Protein AF-A0AAW2SW10-F1 (afdb_monomer_lite)

Structure (mmCIF, N/CA/C/O backbone):
data_AF-A0AAW2SW10-F1
#
_entry.id   AF-A0AAW2SW10-F1
#
loop_
_atom_site.group_PDB
_atom_site.id
_atom_site.type_symbol
_atom_site.label_atom_id
_atom_site.label_alt_id
_atom_site.label_comp_id
_atom_site.label_asym_id
_atom_site.label_entity_id
_atom_site.label_seq_id
_atom_site.pdbx_PDB_ins_code
_atom_site.Cartn_x
_atom_site.Cartn_y
_atom_site.Cartn_z
_atom_site.occupancy
_atom_site.B_iso_or_equiv
_atom_site.auth_seq_id
_atom_site.auth_comp_id
_atom_site.auth_asym_id
_atom_site.auth_atom_id
_atom_site.pdbx_PDB_model_num
ATOM 1 N N . MET A 1 1 ? 25.173 30.435 -24.629 1.00 34.25 1 MET A N 1
ATOM 2 C CA . MET A 1 1 ? 25.586 29.513 -23.553 1.00 34.25 1 MET A CA 1
ATOM 3 C C . MET A 1 1 ? 24.344 28.748 -23.146 1.00 34.25 1 MET A C 1
ATOM 5 O O . MET A 1 1 ? 23.432 29.371 -22.622 1.00 34.25 1 MET A O 1
ATOM 9 N N . VAL A 1 2 ? 24.248 27.462 -23.485 1.00 34.62 2 VAL A N 1
ATOM 10 C CA . VAL A 1 2 ? 23.194 26.602 -22.926 1.00 34.62 2 VAL A CA 1
ATOM 11 C C . VAL A 1 2 ? 23.680 26.212 -21.538 1.00 34.62 2 VAL A C 1
ATOM 13 O O . VAL A 1 2 ? 24.790 25.696 -21.425 1.00 34.62 2 VAL A O 1
ATOM 16 N N . ASN A 1 3 ? 22.905 26.516 -20.498 1.00 39.56 3 ASN A N 1
ATOM 17 C CA . ASN A 1 3 ? 23.247 26.105 -19.142 1.00 39.56 3 ASN A CA 1
ATOM 18 C C . ASN A 1 3 ? 22.987 24.595 -19.057 1.00 39.56 3 ASN A C 1
ATOM 20 O O . ASN A 1 3 ? 21.841 24.170 -18.937 1.00 39.56 3 ASN A O 1
ATOM 24 N N . SER A 1 4 ? 24.031 23.786 -19.241 1.00 46.44 4 SER A N 1
ATOM 25 C CA . SER A 1 4 ? 23.933 22.325 -19.227 1.00 46.44 4 SER A CA 1
ATOM 26 C C . SER A 1 4 ? 23.882 21.819 -17.787 1.00 46.44 4 SER A C 1
ATOM 28 O O . SER A 1 4 ? 24.855 21.254 -17.285 1.00 46.44 4 SER A O 1
ATOM 30 N N . GLU A 1 5 ? 22.765 22.070 -17.108 1.00 70.44 5 GLU A N 1
ATOM 31 C CA . GLU A 1 5 ? 22.445 21.365 -15.867 1.00 70.44 5 GLU A CA 1
ATOM 32 C C . GLU A 1 5 ? 22.340 19.861 -16.164 1.00 70.44 5 GLU A C 1
ATOM 34 O O . GLU A 1 5 ? 21.827 19.464 -17.214 1.00 70.44 5 GLU A O 1
ATOM 39 N N . GLU A 1 6 ? 22.864 19.015 -15.271 1.00 83.50 6 GLU A N 1
ATOM 40 C CA . GLU A 1 6 ? 22.709 17.565 -15.426 1.00 83.50 6 GLU A CA 1
ATOM 41 C C . GLU A 1 6 ? 21.216 17.183 -15.399 1.00 83.50 6 GLU A C 1
ATOM 43 O O . GLU A 1 6 ? 20.455 17.752 -14.610 1.00 83.50 6 GLU A O 1
ATOM 48 N N . PRO A 1 7 ? 20.783 16.195 -16.207 1.00 90.56 7 PRO A N 1
ATOM 49 C CA . PRO A 1 7 ? 19.397 15.741 -16.203 1.00 90.56 7 PRO A CA 1
ATOM 50 C C . PRO A 1 7 ? 18.986 15.256 -14.809 1.00 90.56 7 PRO A C 1
ATOM 52 O O . PRO A 1 7 ? 19.687 14.455 -14.179 1.00 90.56 7 PRO A O 1
ATOM 55 N N . LYS A 1 8 ? 17.822 15.709 -14.329 1.00 92.62 8 LYS A N 1
ATOM 56 C CA . LYS A 1 8 ? 17.322 15.345 -12.996 1.00 92.62 8 LYS A CA 1
ATOM 57 C C . LYS A 1 8 ? 17.026 13.844 -12.948 1.00 92.62 8 LYS A C 1
ATOM 59 O O . LYS A 1 8 ? 16.228 13.334 -13.737 1.00 92.62 8 LYS A O 1
ATOM 64 N N . ARG A 1 9 ? 17.676 13.136 -12.021 1.00 96.06 9 ARG A N 1
ATOM 65 C CA . ARG A 1 9 ? 17.562 11.678 -11.857 1.00 96.06 9 ARG A CA 1
ATOM 66 C C . ARG A 1 9 ? 16.300 11.352 -11.062 1.00 96.06 9 ARG A C 1
ATOM 68 O O . ARG A 1 9 ? 16.115 11.905 -9.981 1.00 96.06 9 ARG A O 1
ATOM 75 N N . ARG A 1 10 ? 15.432 10.489 -11.595 1.00 97.81 10 ARG A N 1
ATOM 76 C CA . ARG A 1 10 ? 14.099 10.214 -11.029 1.00 97.81 10 ARG A CA 1
ATOM 77 C C . ARG A 1 10 ? 13.753 8.729 -11.058 1.00 97.81 10 ARG A C 1
ATOM 79 O O . ARG A 1 10 ? 14.029 8.053 -12.044 1.00 97.81 10 ARG A O 1
ATOM 86 N N . VAL A 1 11 ? 13.126 8.227 -9.998 1.00 98.62 11 VAL A N 1
ATOM 87 C CA . VAL A 1 11 ? 12.766 6.809 -9.844 1.00 98.62 11 VAL A CA 1
ATOM 88 C C . VAL A 1 11 ? 11.261 6.622 -9.978 1.00 98.62 11 VAL A C 1
ATOM 90 O O . VAL A 1 11 ? 10.493 7.194 -9.206 1.00 98.62 11 VAL A O 1
ATOM 93 N N . ALA A 1 12 ? 10.852 5.762 -10.905 1.00 98.81 12 ALA A N 1
ATOM 94 C CA . ALA A 1 12 ? 9.537 5.142 -10.913 1.00 98.81 12 ALA A CA 1
ATOM 95 C C . ALA A 1 12 ? 9.645 3.783 -10.208 1.00 98.81 12 ALA A C 1
ATOM 97 O O . ALA A 1 12 ? 10.237 2.842 -10.734 1.00 98.81 12 ALA A O 1
ATOM 98 N N . PHE A 1 13 ? 9.120 3.708 -8.989 1.00 98.81 13 PHE A N 1
ATOM 99 C CA . PHE A 1 13 ? 9.130 2.512 -8.157 1.00 98.81 13 PHE A CA 1
ATOM 100 C C . PHE A 1 13 ? 7.755 1.851 -8.218 1.00 98.81 13 PHE A C 1
ATOM 102 O O . PHE A 1 13 ? 6.774 2.433 -7.759 1.00 98.81 13 PHE A O 1
ATOM 109 N N . VAL A 1 14 ? 7.666 0.657 -8.795 1.00 98.81 14 VAL A N 1
ATOM 110 C CA . VAL A 1 14 ? 6.411 -0.085 -8.938 1.00 98.81 14 VAL A CA 1
ATOM 111 C C . VAL A 1 14 ? 6.410 -1.250 -7.963 1.00 98.81 14 VAL A C 1
ATOM 113 O O . VAL A 1 14 ? 7.228 -2.160 -8.074 1.00 98.81 14 VAL A O 1
ATOM 116 N N . LEU A 1 15 ? 5.475 -1.214 -7.014 1.00 98.62 15 LEU A N 1
ATOM 117 C CA . LEU A 1 15 ? 5.286 -2.280 -6.046 1.00 98.62 15 LEU A CA 1
ATOM 118 C C . LEU A 1 15 ? 4.031 -3.087 -6.361 1.00 98.62 15 LEU A C 1
ATOM 120 O O . LEU A 1 15 ? 2.913 -2.559 -6.349 1.00 98.62 15 LEU A O 1
ATOM 124 N N . VAL A 1 16 ? 4.233 -4.375 -6.606 1.00 98.62 16 VAL A N 1
ATOM 125 C CA . VAL A 1 16 ? 3.172 -5.361 -6.793 1.00 98.62 16 VAL A CA 1
ATOM 126 C C . VAL A 1 16 ? 2.941 -6.067 -5.458 1.00 98.62 16 VAL A C 1
ATOM 128 O O . VAL A 1 16 ? 3.784 -6.835 -5.008 1.00 98.62 16 VAL A O 1
ATOM 131 N N . ASP A 1 17 ? 1.824 -5.767 -4.799 1.00 98.25 17 ASP A N 1
ATOM 132 C CA . ASP A 1 17 ? 1.496 -6.344 -3.488 1.00 98.25 17 ASP A CA 1
ATOM 133 C C . ASP A 1 17 ? 1.350 -7.868 -3.628 1.00 98.25 17 ASP A C 1
ATOM 135 O O . ASP A 1 17 ? 0.736 -8.334 -4.597 1.00 98.25 17 ASP A O 1
ATOM 139 N N . GLY A 1 18 ? 1.937 -8.640 -2.709 1.00 97.69 18 GLY A N 1
ATOM 140 C CA . GLY A 1 18 ? 1.883 -10.110 -2.734 1.00 97.69 18 GLY A CA 1
ATOM 141 C C . GLY A 1 18 ? 2.497 -10.767 -3.985 1.00 97.69 18 GLY A C 1
ATOM 142 O O . GLY A 1 18 ? 2.068 -11.859 -4.371 1.00 97.69 18 GLY A O 1
ATOM 143 N N . LEU A 1 19 ? 3.460 -10.105 -4.650 1.00 98.31 19 LEU A N 1
ATOM 144 C CA . LEU A 1 19 ? 4.080 -10.542 -5.915 1.00 98.31 19 LEU A CA 1
ATOM 145 C C . LEU A 1 19 ? 4.558 -11.997 -5.886 1.00 98.31 19 LEU A C 1
ATOM 147 O O . LEU A 1 19 ? 4.281 -12.742 -6.826 1.00 98.31 19 LEU A O 1
ATOM 151 N N . GLY A 1 20 ? 5.283 -12.379 -4.832 1.00 97.31 20 GLY A N 1
ATOM 152 C CA . GLY A 1 20 ? 5.896 -13.700 -4.734 1.00 97.31 20 GLY A CA 1
ATOM 153 C C . GLY A 1 20 ? 4.874 -14.825 -4.557 1.00 97.31 20 GLY A C 1
ATOM 154 O O . GLY A 1 20 ? 3.791 -14.643 -3.984 1.00 97.31 20 GLY A O 1
ATOM 155 N N . ASP A 1 21 ? 5.220 -16.001 -5.073 1.00 97.94 21 ASP A N 1
ATOM 156 C CA . ASP A 1 21 ? 4.427 -17.224 -4.975 1.00 97.94 21 ASP A CA 1
ATOM 157 C C . ASP A 1 21 ? 5.332 -18.468 -4.900 1.00 97.94 21 ASP A C 1
ATOM 159 O O . ASP A 1 21 ? 6.559 -18.370 -4.861 1.00 97.94 21 ASP A O 1
ATOM 163 N N . VAL A 1 22 ? 4.723 -19.655 -4.906 1.00 96.44 22 VAL A N 1
ATOM 164 C CA . VAL A 1 22 ? 5.423 -20.946 -4.938 1.00 96.44 22 VAL A CA 1
ATOM 165 C C . VAL A 1 22 ? 5.182 -21.695 -6.249 1.00 96.44 22 VAL A C 1
ATOM 167 O O . VAL A 1 22 ? 4.300 -21.364 -7.041 1.00 96.44 22 VAL A O 1
ATOM 170 N N . SER A 1 23 ? 5.992 -22.722 -6.506 1.00 95.12 23 SER A N 1
ATOM 171 C CA . SER A 1 23 ? 5.864 -23.593 -7.677 1.00 95.12 23 SER A CA 1
ATOM 172 C C . SER A 1 23 ? 4.571 -24.410 -7.635 1.00 95.12 23 SER A C 1
ATOM 174 O O . SER A 1 23 ? 4.460 -25.362 -6.866 1.00 95.12 23 SER A O 1
ATOM 176 N N . LEU A 1 24 ? 3.614 -24.107 -8.514 1.00 92.50 24 LEU A N 1
ATOM 177 C CA . LEU A 1 24 ? 2.311 -24.770 -8.525 1.00 92.50 24 LEU A CA 1
ATOM 178 C C . LEU A 1 24 ? 2.319 -25.991 -9.465 1.00 92.50 24 LEU A C 1
ATOM 180 O O . LEU A 1 24 ? 2.619 -25.838 -10.654 1.00 92.50 24 LEU A O 1
ATOM 184 N N . PRO A 1 25 ? 1.905 -27.197 -9.020 1.00 90.12 25 PRO A N 1
ATOM 185 C CA . PRO A 1 25 ? 1.841 -28.379 -9.889 1.00 90.12 25 PRO A CA 1
ATOM 186 C C . PRO A 1 25 ? 0.972 -28.169 -11.141 1.00 90.12 25 PRO A C 1
ATOM 188 O O . PRO A 1 25 ? 1.348 -28.588 -12.232 1.00 90.12 25 PRO A O 1
ATOM 191 N N . ARG A 1 26 ? -0.142 -27.431 -11.002 1.00 84.19 26 ARG A N 1
ATOM 192 C CA . ARG A 1 26 ? -1.066 -27.056 -12.095 1.00 84.19 26 ARG A CA 1
ATOM 193 C C . ARG A 1 26 ? -0.452 -26.150 -13.175 1.00 84.19 26 ARG A C 1
ATOM 195 O O . ARG A 1 26 ? -1.047 -25.985 -14.228 1.00 84.19 26 ARG A O 1
ATOM 202 N N . PHE A 1 27 ? 0.716 -25.563 -12.912 1.00 88.25 27 PHE A N 1
ATOM 203 C CA . PHE A 1 27 ? 1.493 -24.746 -13.849 1.00 88.25 27 PHE A CA 1
ATOM 204 C C . PHE A 1 27 ? 2.798 -25.447 -14.272 1.00 88.25 27 PHE A C 1
ATOM 206 O O . PHE A 1 27 ? 3.753 -24.799 -14.696 1.00 88.25 27 PHE A O 1
ATOM 213 N N . GLY A 1 28 ? 2.880 -26.776 -14.124 1.00 90.38 28 GLY A N 1
ATOM 214 C CA . GLY A 1 28 ? 4.100 -27.531 -14.420 1.00 90.38 28 GLY A CA 1
ATOM 215 C C . GLY A 1 28 ? 5.246 -27.200 -13.459 1.00 90.38 28 GLY A C 1
ATOM 216 O O . GLY A 1 28 ? 6.393 -27.111 -13.886 1.00 90.38 28 GLY A O 1
ATOM 217 N N . TYR A 1 29 ? 4.926 -26.989 -12.176 1.00 93.44 29 TYR A N 1
ATOM 218 C CA . TYR A 1 29 ? 5.850 -26.561 -11.113 1.00 93.44 29 TYR A CA 1
ATOM 219 C C . TYR A 1 29 ? 6.466 -25.164 -11.316 1.00 93.44 29 TYR A C 1
ATOM 221 O O . TYR A 1 29 ? 7.550 -24.868 -10.812 1.00 93.44 29 TYR A O 1
ATOM 229 N N . LYS A 1 30 ? 5.740 -24.278 -12.003 1.00 95.38 30 LYS A N 1
ATOM 230 C CA . LYS A 1 30 ? 6.068 -22.854 -12.143 1.00 95.38 30 LYS A CA 1
ATOM 231 C C . LYS A 1 30 ? 5.232 -21.981 -11.206 1.00 95.38 30 LYS A C 1
ATOM 233 O O . LYS A 1 30 ? 4.132 -22.371 -10.808 1.00 95.38 30 LYS A O 1
ATOM 238 N N . THR A 1 31 ? 5.738 -20.799 -10.872 1.00 97.06 31 THR A N 1
ATOM 239 C CA . THR A 1 31 ? 4.970 -19.748 -10.176 1.00 97.06 31 THR A CA 1
ATOM 240 C C . THR A 1 31 ? 4.000 -19.045 -11.147 1.00 97.06 31 THR A C 1
ATOM 242 O O . THR A 1 31 ? 4.176 -19.143 -12.368 1.00 97.06 31 THR A O 1
ATOM 245 N N . PRO A 1 32 ? 2.980 -18.301 -10.669 1.00 96.06 32 PRO A N 1
ATOM 246 C CA . PRO A 1 32 ? 2.132 -17.459 -11.518 1.00 96.06 32 PRO A CA 1
ATOM 247 C C . PRO A 1 32 ? 2.924 -16.425 -12.332 1.00 96.06 32 PRO A C 1
ATOM 249 O O . PRO A 1 32 ? 2.566 -16.152 -13.475 1.00 96.06 32 PRO A O 1
ATOM 252 N N . LEU A 1 33 ? 4.023 -15.895 -11.780 1.00 97.38 33 LEU A N 1
ATOM 253 C CA . LEU A 1 33 ? 4.912 -14.951 -12.463 1.00 97.38 33 LEU A CA 1
ATOM 254 C C . LEU A 1 33 ? 5.716 -15.624 -13.590 1.00 97.38 33 LEU A C 1
ATOM 256 O O . LEU A 1 33 ? 5.861 -15.056 -14.668 1.00 97.38 33 LEU A O 1
ATOM 260 N N . GLN A 1 34 ? 6.149 -16.873 -13.395 1.00 96.31 34 GLN A N 1
ATOM 261 C CA . GLN A 1 34 ? 6.832 -17.668 -14.424 1.00 96.31 34 GLN A CA 1
ATOM 262 C C . GLN A 1 34 ? 5.939 -18.114 -15.597 1.00 96.31 34 GLN A C 1
ATOM 264 O O . GLN A 1 34 ? 6.471 -18.478 -16.648 1.00 96.31 34 GLN A O 1
ATOM 269 N N . VAL A 1 35 ? 4.608 -18.148 -15.439 1.00 94.94 35 VAL A N 1
ATOM 270 C CA . VAL A 1 35 ? 3.675 -18.478 -16.542 1.00 94.94 35 VAL A CA 1
ATOM 271 C C . VAL A 1 35 ? 3.034 -17.257 -17.198 1.00 94.94 35 VAL A C 1
ATOM 273 O O . VAL A 1 35 ? 2.625 -17.342 -18.358 1.00 94.94 35 VAL A O 1
ATOM 276 N N . ALA A 1 36 ? 2.954 -16.125 -16.497 1.00 94.38 36 ALA A N 1
ATOM 277 C CA . ALA A 1 36 ? 2.444 -14.878 -17.053 1.00 94.38 36 ALA A CA 1
ATOM 278 C C . ALA A 1 36 ? 3.293 -14.418 -18.255 1.00 94.38 36 ALA A C 1
ATOM 280 O O . ALA A 1 36 ? 4.523 -14.525 -18.254 1.00 94.38 36 ALA A O 1
ATOM 281 N N . ASN A 1 37 ? 2.650 -13.893 -19.300 1.00 93.38 37 ASN A N 1
ATOM 282 C CA . ASN A 1 37 ? 3.368 -13.249 -20.399 1.00 93.38 37 ASN A CA 1
ATOM 283 C C . ASN A 1 37 ? 3.772 -11.819 -19.999 1.00 93.38 37 ASN A C 1
ATOM 285 O O . ASN A 1 37 ? 2.933 -10.920 -20.028 1.00 93.38 37 ASN A O 1
ATOM 289 N N . VAL A 1 38 ? 5.035 -11.624 -19.604 1.00 96.94 38 VAL A N 1
ATOM 290 C CA . VAL A 1 38 ? 5.520 -10.377 -18.982 1.00 96.94 38 VAL A CA 1
ATOM 291 C C . VAL A 1 38 ? 6.752 -9.763 -19.686 1.00 96.94 38 VAL A C 1
ATOM 293 O O . VAL A 1 38 ? 7.797 -9.564 -19.064 1.00 96.94 38 VAL A O 1
ATOM 296 N N . PRO A 1 39 ? 6.668 -9.453 -20.997 1.00 96.50 39 PRO A N 1
ATOM 297 C CA . PRO A 1 39 ? 7.812 -8.987 -21.783 1.00 96.50 39 PRO A CA 1
ATOM 298 C C . PRO A 1 39 ? 8.402 -7.641 -21.328 1.00 96.50 39 PRO A C 1
ATOM 300 O O . PRO A 1 39 ? 9.590 -7.411 -21.541 1.00 96.50 39 PRO A O 1
ATOM 303 N N . ASN A 1 40 ? 7.626 -6.744 -20.708 1.00 98.19 40 ASN A N 1
ATOM 304 C CA . ASN A 1 40 ? 8.155 -5.479 -20.192 1.00 98.19 40 ASN A CA 1
ATOM 305 C C . ASN A 1 40 ? 8.913 -5.679 -18.868 1.00 98.19 40 ASN A C 1
ATOM 307 O O . ASN A 1 40 ? 9.948 -5.050 -18.663 1.00 98.19 40 ASN A O 1
ATOM 311 N N . LEU A 1 41 ? 8.441 -6.560 -17.982 1.00 98.44 41 LEU A N 1
ATOM 312 C CA . LEU A 1 41 ? 9.155 -6.939 -16.759 1.00 98.44 41 LEU A CA 1
ATOM 313 C C . LEU A 1 41 ? 10.435 -7.719 -17.088 1.00 98.44 41 LEU A C 1
ATOM 315 O O . LEU A 1 41 ? 11.496 -7.385 -16.560 1.00 98.44 41 LEU A O 1
ATOM 319 N N . ASP A 1 42 ? 10.360 -8.675 -18.019 1.00 98.25 42 ASP A N 1
ATOM 320 C CA . ASP A 1 42 ? 11.527 -9.388 -18.551 1.00 98.25 42 ASP A CA 1
ATOM 321 C C . ASP A 1 42 ? 12.539 -8.391 -19.164 1.00 98.25 42 ASP A C 1
ATOM 323 O O . ASP A 1 42 ? 13.729 -8.459 -18.860 1.00 98.25 42 ASP A O 1
ATOM 327 N N . ALA A 1 43 ? 12.084 -7.378 -19.917 1.00 97.69 43 ALA A N 1
ATOM 328 C CA . ALA A 1 43 ? 12.947 -6.320 -20.457 1.00 97.69 43 ALA A CA 1
ATOM 329 C C . ALA A 1 43 ? 13.580 -5.407 -19.386 1.00 97.69 43 ALA A C 1
ATOM 331 O O . ALA A 1 43 ? 14.697 -4.930 -19.589 1.00 97.69 43 ALA A O 1
ATOM 332 N N . ILE A 1 44 ? 12.916 -5.155 -18.248 1.00 98.19 44 ILE A N 1
ATOM 333 C CA . ILE A 1 44 ? 13.525 -4.433 -17.113 1.00 98.19 44 ILE A CA 1
ATOM 334 C C . ILE A 1 44 ? 14.635 -5.280 -16.488 1.00 98.19 44 ILE A C 1
ATOM 336 O O . ILE A 1 44 ? 15.734 -4.763 -16.282 1.00 98.19 44 ILE A O 1
ATOM 340 N N . ALA A 1 45 ? 14.373 -6.568 -16.238 1.00 98.00 45 ALA A N 1
ATOM 341 C CA . ALA A 1 45 ? 15.362 -7.487 -15.681 1.00 98.00 45 ALA A CA 1
ATOM 342 C C . ALA A 1 45 ? 16.583 -7.630 -16.598 1.00 98.00 45 ALA A C 1
ATOM 344 O O . ALA A 1 45 ? 17.711 -7.412 -16.157 1.00 98.00 45 ALA A O 1
ATOM 345 N N . SER A 1 46 ? 16.330 -7.863 -17.888 1.00 97.31 46 SER A N 1
ATOM 346 C CA . SER A 1 46 ? 17.317 -7.954 -18.969 1.00 97.31 46 SER A CA 1
ATOM 347 C C . SER A 1 46 ? 18.160 -6.686 -19.158 1.00 97.31 46 SER A C 1
ATOM 349 O O . SER A 1 46 ? 19.260 -6.765 -19.698 1.00 97.31 46 SER A O 1
ATOM 351 N N . ALA A 1 47 ? 17.676 -5.515 -18.726 1.00 96.88 47 ALA A N 1
ATOM 352 C CA . ALA A 1 47 ? 18.364 -4.224 -18.835 1.00 96.88 47 ALA A CA 1
ATOM 353 C C . ALA A 1 47 ? 18.936 -3.694 -17.502 1.00 96.88 47 ALA A C 1
ATOM 355 O O . ALA A 1 47 ? 19.378 -2.535 -17.439 1.00 96.88 47 ALA A O 1
ATOM 356 N N . GLY A 1 48 ? 18.865 -4.486 -16.430 1.00 95.81 48 GLY A N 1
ATOM 357 C CA . GLY A 1 48 ? 19.007 -4.020 -15.056 1.00 95.81 48 GLY A CA 1
ATOM 358 C C . GLY A 1 48 ? 19.921 -4.861 -14.167 1.00 95.81 48 GLY A C 1
ATOM 359 O O . GLY A 1 48 ? 20.741 -5.661 -14.611 1.00 95.81 48 GLY A O 1
ATOM 360 N N . ILE A 1 49 ? 19.788 -4.612 -12.870 1.00 97.44 49 ILE A N 1
ATOM 361 C CA . ILE A 1 49 ? 20.366 -5.418 -11.796 1.00 97.44 49 ILE A CA 1
ATOM 362 C C . ILE A 1 49 ? 19.239 -6.100 -11.027 1.00 97.44 49 ILE A C 1
ATOM 364 O O . ILE A 1 49 ? 18.191 -5.496 -10.783 1.00 97.44 49 ILE A O 1
ATOM 368 N N . ASN A 1 50 ? 19.458 -7.354 -10.654 1.00 98.62 50 ASN A N 1
ATOM 369 C CA . ASN A 1 50 ? 18.422 -8.257 -10.176 1.00 98.62 50 ASN A CA 1
ATOM 370 C C . ASN A 1 50 ? 18.837 -8.918 -8.853 1.00 98.62 50 ASN A C 1
ATOM 372 O O . ASN A 1 50 ? 20.027 -9.029 -8.544 1.00 98.62 50 ASN A O 1
ATOM 376 N N . GLY A 1 51 ? 17.857 -9.350 -8.060 1.00 98.25 51 GLY A N 1
ATOM 377 C CA . GLY A 1 51 ? 18.094 -10.062 -6.803 1.00 98.25 51 GLY A CA 1
ATOM 378 C C . GLY A 1 51 ? 16.819 -10.557 -6.129 1.00 98.25 51 GLY A C 1
ATOM 379 O O . GLY A 1 51 ? 15.708 -10.294 -6.586 1.00 98.25 51 GLY A O 1
ATOM 380 N N . LEU A 1 52 ? 16.988 -11.248 -5.005 1.00 98.25 52 LEU A N 1
ATOM 381 C CA . LEU A 1 52 ? 15.913 -11.628 -4.091 1.00 98.25 52 LEU A CA 1
ATOM 382 C C . LEU A 1 52 ? 15.921 -10.738 -2.848 1.00 98.25 52 LEU A C 1
ATOM 384 O O . LEU A 1 52 ? 16.960 -10.545 -2.220 1.00 98.25 52 LEU A O 1
ATOM 388 N N . MET A 1 53 ? 14.751 -10.246 -2.461 1.00 98.38 53 MET A N 1
ATOM 389 C CA . MET A 1 53 ? 14.565 -9.402 -1.288 1.00 98.38 53 MET A CA 1
ATOM 390 C C . MET A 1 53 ? 13.758 -10.143 -0.218 1.00 98.38 53 MET A C 1
ATOM 392 O O . MET A 1 53 ? 12.621 -10.544 -0.461 1.00 98.38 53 MET A O 1
ATOM 396 N N . ASP A 1 54 ? 14.307 -10.273 0.988 1.00 98.12 54 ASP A N 1
ATOM 397 C CA . ASP A 1 54 ? 13.528 -10.591 2.187 1.00 98.12 54 ASP A CA 1
ATOM 398 C C . ASP A 1 54 ? 12.918 -9.293 2.730 1.00 98.12 54 ASP A C 1
ATOM 400 O O . ASP A 1 54 ? 13.674 -8.425 3.171 1.00 98.12 54 ASP A O 1
ATOM 404 N N . PRO A 1 55 ? 11.586 -9.109 2.739 1.00 96.94 55 PRO A N 1
ATOM 405 C CA . PRO A 1 55 ? 10.995 -7.800 3.023 1.00 96.94 55 PRO A CA 1
ATOM 406 C C . PRO A 1 55 ? 11.336 -7.192 4.383 1.00 96.94 55 PRO A C 1
ATOM 408 O O . PRO A 1 55 ? 11.316 -5.974 4.518 1.00 96.94 55 PRO A O 1
ATOM 411 N N . VAL A 1 56 ? 11.620 -8.027 5.389 1.00 95.75 56 VAL A N 1
ATOM 412 C CA . VAL A 1 56 ? 12.010 -7.595 6.741 1.00 95.75 56 VAL A CA 1
ATOM 413 C C . VAL A 1 56 ? 13.208 -8.398 7.250 1.00 95.75 56 VAL A C 1
ATOM 415 O O . VAL A 1 56 ? 14.197 -7.806 7.673 1.00 95.75 56 VAL A O 1
ATOM 418 N N . GLU A 1 57 ? 13.125 -9.733 7.238 1.00 93.38 57 GLU A N 1
ATOM 419 C CA . GLU A 1 57 ? 14.247 -10.647 7.496 1.00 93.38 57 GLU A CA 1
ATOM 420 C C . GLU A 1 57 ? 13.955 -12.054 6.951 1.00 93.38 57 GLU A C 1
ATOM 422 O O . GLU A 1 57 ? 12.799 -12.407 6.706 1.00 93.38 57 GLU A O 1
ATOM 427 N N . VAL A 1 58 ? 15.005 -12.865 6.789 1.00 95.19 58 VAL A N 1
ATOM 428 C CA . VAL A 1 58 ? 14.920 -14.245 6.288 1.00 95.19 58 VAL A CA 1
ATOM 429 C C . VAL A 1 58 ? 13.959 -15.082 7.136 1.00 95.19 58 VAL A C 1
ATOM 431 O O . VAL A 1 58 ? 14.186 -15.285 8.328 1.00 95.19 58 VAL A O 1
ATOM 434 N N . GLY A 1 59 ? 12.921 -15.636 6.506 1.00 91.31 59 GLY A N 1
ATOM 435 C CA . GLY A 1 59 ? 11.987 -16.557 7.163 1.00 91.31 59 GLY A CA 1
ATOM 436 C C . GLY A 1 59 ? 10.873 -15.889 7.981 1.00 91.31 59 GLY A C 1
ATOM 437 O O . GLY A 1 59 ? 10.096 -16.601 8.618 1.00 91.31 59 GLY A O 1
ATOM 438 N N . LEU A 1 60 ? 10.757 -14.556 7.957 1.00 92.88 60 LEU A N 1
ATOM 439 C CA . LEU A 1 60 ? 9.670 -13.828 8.615 1.00 92.88 60 LEU A CA 1
ATOM 440 C C . LEU A 1 60 ? 8.560 -13.461 7.622 1.00 92.88 60 LEU A C 1
ATOM 442 O O . LEU A 1 60 ? 8.724 -12.556 6.807 1.00 92.88 60 LEU A O 1
ATOM 446 N N . GLY A 1 61 ? 7.395 -14.097 7.762 1.00 93.00 61 GLY A N 1
ATOM 447 C CA . GLY A 1 61 ? 6.168 -13.622 7.120 1.00 93.00 61 GLY A CA 1
ATOM 448 C C . GLY A 1 61 ? 5.721 -12.299 7.741 1.00 93.00 61 GLY A C 1
ATOM 449 O O . GLY A 1 61 ? 5.632 -12.179 8.967 1.00 93.00 61 GLY A O 1
ATOM 450 N N . CYS A 1 62 ? 5.468 -11.293 6.908 1.00 93.00 62 CYS A N 1
ATOM 451 C CA . CYS A 1 62 ? 5.205 -9.919 7.328 1.00 93.00 62 CYS A CA 1
ATOM 452 C C . CYS A 1 62 ? 3.908 -9.366 6.723 1.00 93.00 62 CYS A C 1
ATOM 454 O O . CYS A 1 62 ? 3.429 -9.819 5.688 1.00 93.00 62 CYS A O 1
ATOM 456 N N . GLY A 1 63 ? 3.334 -8.359 7.382 1.00 91.81 63 GLY A N 1
ATOM 457 C CA . GLY A 1 63 ? 2.229 -7.594 6.819 1.00 91.81 63 GLY A CA 1
ATOM 458 C C . GLY A 1 63 ? 2.732 -6.466 5.923 1.00 91.81 63 GLY A C 1
ATOM 459 O O . GLY A 1 63 ? 3.838 -5.962 6.126 1.00 91.81 63 GLY A O 1
ATOM 460 N N . SER A 1 64 ? 1.890 -6.006 4.993 1.00 93.56 64 SER A N 1
ATOM 461 C CA . SER A 1 64 ? 2.228 -4.913 4.071 1.00 93.56 64 SER A CA 1
ATOM 462 C C . SER A 1 64 ? 2.708 -3.648 4.795 1.00 93.56 64 SER A C 1
ATOM 464 O O . SER A 1 64 ? 3.571 -2.935 4.303 1.00 93.56 64 SER A O 1
ATOM 466 N N . ASP A 1 65 ? 2.200 -3.378 5.998 1.00 92.12 65 ASP A N 1
ATOM 467 C CA . ASP A 1 65 ? 2.611 -2.267 6.859 1.00 92.12 65 ASP A CA 1
ATOM 468 C C . ASP A 1 65 ? 4.053 -2.375 7.377 1.00 92.12 65 ASP A C 1
ATOM 470 O O . ASP A 1 65 ? 4.809 -1.406 7.289 1.00 92.12 65 ASP A O 1
ATOM 474 N N . THR A 1 66 ? 4.458 -3.529 7.913 1.00 94.56 66 THR A N 1
ATOM 475 C CA . THR A 1 66 ? 5.836 -3.716 8.395 1.00 94.56 66 THR A CA 1
ATOM 476 C C . THR A 1 66 ? 6.825 -3.886 7.247 1.00 94.56 66 THR A C 1
ATOM 478 O O . THR A 1 66 ? 7.947 -3.387 7.346 1.00 94.56 66 THR A O 1
ATOM 481 N N . ALA A 1 67 ? 6.394 -4.499 6.141 1.00 97.00 67 ALA A N 1
ATOM 482 C CA . ALA A 1 67 ? 7.154 -4.563 4.901 1.00 97.00 67 ALA A CA 1
ATOM 483 C C . ALA A 1 67 ? 7.421 -3.163 4.328 1.00 97.00 67 ALA A C 1
ATOM 485 O O . ALA A 1 67 ? 8.577 -2.770 4.199 1.00 97.00 67 ALA A O 1
ATOM 486 N N . HIS A 1 68 ? 6.382 -2.363 4.056 1.00 97.75 68 HIS A N 1
ATOM 487 C CA . HIS A 1 68 ? 6.540 -1.033 3.456 1.00 97.75 68 HIS A CA 1
ATOM 488 C C . HIS A 1 68 ? 7.397 -0.087 4.313 1.00 97.75 68 HIS A C 1
ATOM 490 O O . HIS A 1 68 ? 8.146 0.709 3.749 1.00 97.75 68 HIS A O 1
ATOM 496 N N . LEU A 1 69 ? 7.343 -0.181 5.651 1.00 97.06 69 LEU A N 1
ATOM 497 C CA . LEU A 1 69 ? 8.297 0.527 6.516 1.00 97.06 69 LEU A CA 1
ATOM 498 C C . LEU A 1 69 ? 9.740 0.104 6.205 1.00 97.06 69 LEU A C 1
ATOM 500 O O . LEU A 1 69 ? 10.568 0.964 5.906 1.00 97.06 69 LEU A O 1
ATOM 504 N N . SER A 1 70 ? 10.023 -1.203 6.223 1.00 97.69 70 SER A N 1
ATOM 505 C CA . SER A 1 70 ? 11.370 -1.731 5.990 1.00 97.69 70 SER A CA 1
ATOM 506 C C . SER A 1 70 ? 11.897 -1.363 4.602 1.00 97.69 70 SER A C 1
ATOM 508 O O . SER A 1 70 ? 12.963 -0.757 4.514 1.00 97.69 70 SER A O 1
ATOM 510 N N . LEU A 1 71 ? 11.111 -1.606 3.545 1.00 97.88 71 LEU A N 1
ATOM 511 C CA . LEU A 1 71 ? 11.427 -1.225 2.163 1.00 97.88 71 LEU A CA 1
ATOM 512 C C . LEU A 1 71 ? 11.781 0.268 2.049 1.00 97.88 71 LEU A C 1
ATOM 514 O O . LEU A 1 71 ? 12.765 0.631 1.409 1.00 97.88 71 LEU A O 1
ATOM 518 N N . LEU A 1 72 ? 11.008 1.153 2.687 1.00 97.75 72 LEU A N 1
ATOM 519 C CA . LEU A 1 72 ? 11.240 2.601 2.641 1.00 97.75 72 LEU A CA 1
ATOM 520 C C . LEU A 1 72 ? 12.364 3.076 3.586 1.00 97.75 72 LEU A C 1
ATOM 522 O O . LEU A 1 72 ? 12.570 4.278 3.702 1.00 97.75 72 LEU A O 1
ATOM 526 N N . GLY A 1 73 ? 13.115 2.168 4.221 1.00 96.06 73 GLY A N 1
ATOM 527 C CA . GLY A 1 73 ? 14.288 2.482 5.047 1.00 96.06 73 GLY A CA 1
ATOM 528 C C . GLY A 1 73 ? 14.007 2.706 6.539 1.00 96.06 73 GLY A C 1
ATOM 529 O O . GLY A 1 73 ? 14.863 3.244 7.242 1.00 96.06 73 GLY A O 1
ATOM 530 N N . TYR A 1 74 ? 12.838 2.299 7.037 1.00 96.50 74 TYR A N 1
ATOM 531 C CA . TYR A 1 74 ? 12.418 2.449 8.434 1.00 96.50 74 TYR A CA 1
ATOM 532 C C . TYR A 1 74 ? 12.328 1.078 9.110 1.00 96.50 74 TYR A C 1
ATOM 534 O O . TYR A 1 74 ? 11.499 0.259 8.726 1.00 96.50 74 TYR A O 1
ATOM 542 N N . ASP A 1 75 ? 13.129 0.811 10.148 1.00 94.31 75 ASP A N 1
ATOM 543 C CA . ASP A 1 75 ? 13.034 -0.469 10.868 1.00 94.31 75 ASP A CA 1
ATOM 544 C C . ASP A 1 75 ? 11.650 -0.612 11.538 1.00 94.31 75 ASP A C 1
ATOM 546 O O . ASP A 1 75 ? 11.329 0.165 12.450 1.00 94.31 75 ASP A O 1
ATOM 550 N N . PRO A 1 76 ? 10.819 -1.599 11.139 1.00 93.44 76 PRO A N 1
ATOM 551 C CA . PRO A 1 76 ? 9.519 -1.804 11.757 1.00 93.44 76 PRO A CA 1
ATOM 552 C C . PRO A 1 76 ? 9.638 -2.149 13.248 1.00 93.44 76 PRO A C 1
ATOM 554 O O . PRO A 1 76 ? 8.752 -1.777 14.009 1.00 93.44 76 PRO A O 1
ATOM 557 N N . ARG A 1 77 ? 10.730 -2.766 13.720 1.00 90.56 77 ARG A N 1
ATOM 558 C CA . ARG A 1 77 ? 10.918 -3.059 15.157 1.00 90.56 77 ARG A CA 1
ATOM 559 C C . ARG A 1 77 ? 11.062 -1.782 15.983 1.00 90.56 77 ARG A C 1
ATOM 561 O O . ARG A 1 77 ? 10.593 -1.724 17.118 1.00 90.56 77 ARG A O 1
ATOM 568 N N . VAL A 1 78 ? 11.659 -0.742 15.400 1.00 91.50 78 VAL A N 1
ATOM 569 C CA . VAL A 1 78 ? 11.811 0.570 16.040 1.00 91.50 78 VAL A CA 1
ATOM 570 C C . VAL A 1 78 ? 10.532 1.388 15.919 1.00 91.50 78 VAL A C 1
ATOM 572 O O . VAL A 1 78 ? 10.080 1.930 16.927 1.00 91.50 78 VAL A O 1
ATOM 575 N N . TYR A 1 79 ? 9.924 1.461 14.730 1.00 90.62 79 TYR A N 1
ATOM 576 C CA . TYR A 1 79 ? 8.895 2.464 14.426 1.00 90.62 79 TYR A CA 1
ATOM 577 C C . TYR A 1 79 ? 7.455 1.952 14.341 1.00 90.62 79 TYR A C 1
ATOM 579 O O . TYR A 1 79 ? 6.535 2.750 14.505 1.00 90.62 79 TYR A O 1
ATOM 587 N N . TYR A 1 80 ? 7.211 0.661 14.104 1.00 89.50 80 TYR A N 1
ATOM 588 C CA . TYR A 1 80 ? 5.841 0.160 13.983 1.00 89.50 80 TYR A CA 1
ATOM 589 C C . TYR A 1 80 ? 5.113 0.218 15.333 1.00 89.50 80 TYR A C 1
ATOM 591 O O . TYR A 1 80 ? 5.624 -0.230 16.363 1.00 89.50 80 TYR A O 1
ATOM 599 N N . ARG A 1 81 ? 3.906 0.793 15.334 1.00 86.69 81 ARG A N 1
ATOM 600 C CA . ARG A 1 81 ? 3.083 1.017 16.534 1.00 86.69 81 ARG A CA 1
ATOM 601 C C . ARG A 1 81 ? 1.590 0.791 16.267 1.00 86.69 81 ARG A C 1
ATOM 603 O O . ARG A 1 81 ? 0.760 1.529 16.783 1.00 86.69 81 ARG A O 1
ATOM 610 N N . GLY A 1 82 ? 1.257 -0.223 15.465 1.00 82.25 82 GLY A N 1
ATOM 611 C CA . GLY A 1 82 ? -0.124 -0.646 15.196 1.00 82.25 82 GLY A CA 1
ATOM 612 C C . GLY A 1 82 ? -0.771 -0.018 13.952 1.00 82.25 82 GLY A C 1
ATOM 613 O O . GLY A 1 82 ? -0.422 1.079 13.522 1.00 82.25 82 GLY A O 1
ATOM 614 N N . ARG A 1 83 ? -1.749 -0.729 13.369 1.00 83.69 83 ARG A N 1
ATOM 615 C CA . ARG A 1 83 ? -2.392 -0.378 12.082 1.00 83.69 83 ARG A CA 1
ATOM 616 C C . ARG A 1 83 ? -3.392 0.775 12.143 1.00 83.69 83 ARG A C 1
ATOM 618 O O . ARG A 1 83 ? -3.632 1.407 11.116 1.00 83.69 83 ARG A O 1
ATOM 625 N N . GLY A 1 84 ? -4.003 1.028 13.304 1.00 85.62 84 GLY A N 1
ATOM 626 C CA . GLY A 1 84 ? -5.147 1.936 13.428 1.00 85.62 84 GLY A CA 1
ATOM 627 C C . GLY A 1 84 ? -4.872 3.354 12.923 1.00 85.62 84 GLY A C 1
ATOM 628 O O . GLY A 1 84 ? -5.709 3.913 12.210 1.00 85.62 84 GLY A O 1
ATOM 629 N N . ALA A 1 85 ? -3.685 3.898 13.214 1.00 89.12 85 ALA A N 1
ATOM 630 C CA . ALA A 1 85 ? -3.248 5.208 12.729 1.00 89.12 85 ALA A CA 1
ATOM 631 C C . ALA A 1 85 ? -3.146 5.260 11.199 1.00 89.12 85 ALA A C 1
ATOM 633 O O . ALA A 1 85 ? -3.736 6.140 10.576 1.00 89.12 85 ALA A O 1
ATOM 634 N N . PHE A 1 86 ? -2.466 4.290 10.581 1.00 90.12 86 PHE A N 1
ATOM 635 C CA . PHE A 1 86 ? -2.314 4.237 9.127 1.00 90.12 86 PHE A CA 1
ATOM 636 C C . PHE A 1 86 ? -3.670 4.125 8.417 1.00 90.12 86 PHE A C 1
ATOM 638 O O . PHE A 1 86 ? -3.969 4.910 7.521 1.00 90.12 86 PHE A O 1
ATOM 645 N N . GLU A 1 87 ? -4.540 3.207 8.844 1.00 87.38 87 GLU A N 1
ATOM 646 C CA . GLU A 1 87 ? -5.864 3.076 8.227 1.00 87.38 87 GLU A CA 1
ATOM 647 C C . GLU A 1 87 ? -6.709 4.355 8.368 1.00 87.38 87 GLU A C 1
ATOM 649 O O . GLU A 1 87 ? -7.358 4.768 7.406 1.00 87.38 87 GLU A O 1
ATOM 654 N N . SER A 1 88 ? -6.655 5.014 9.530 1.00 89.19 88 SER A N 1
ATOM 655 C CA . SER A 1 88 ? -7.418 6.239 9.805 1.00 89.19 88 SER A CA 1
ATOM 656 C C . SER A 1 88 ? -6.893 7.445 9.021 1.00 89.19 88 SER A C 1
ATOM 658 O O . SER A 1 88 ? -7.683 8.185 8.433 1.00 89.19 88 SER A O 1
ATOM 660 N N . MET A 1 89 ? -5.570 7.614 8.932 1.00 89.69 89 MET A N 1
ATOM 661 C CA . MET A 1 89 ? -4.949 8.674 8.132 1.00 89.69 89 MET A CA 1
ATOM 662 C C . MET A 1 89 ? -5.242 8.513 6.639 1.00 89.69 89 MET A C 1
ATOM 664 O O . MET A 1 89 ? -5.612 9.485 5.985 1.00 89.69 89 MET A O 1
ATOM 668 N N . GLY A 1 90 ? -5.153 7.295 6.092 1.00 87.19 90 GLY A N 1
ATOM 669 C CA . GLY A 1 90 ? -5.509 7.050 4.691 1.00 87.19 90 GLY A CA 1
ATOM 670 C C . GLY A 1 90 ? -7.007 7.202 4.407 1.00 87.19 90 GLY A C 1
ATOM 671 O O . GLY A 1 90 ? -7.389 7.593 3.301 1.00 87.19 90 GLY A O 1
ATOM 672 N N . ALA A 1 91 ? -7.869 6.938 5.398 1.00 83.56 91 ALA A N 1
ATOM 673 C CA . ALA A 1 91 ? -9.295 7.283 5.360 1.00 83.56 91 ALA A CA 1
ATOM 674 C C . ALA A 1 91 ? -9.556 8.8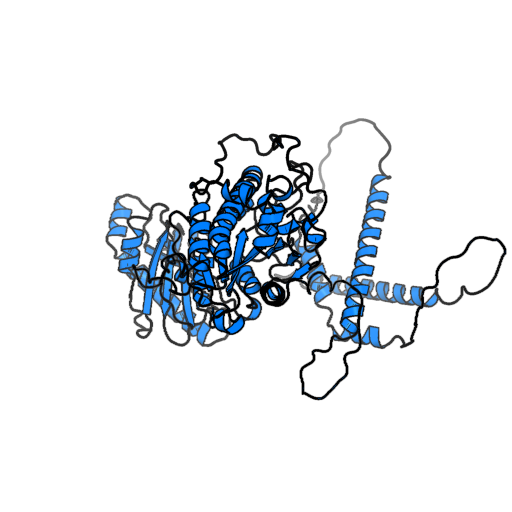02 5.472 1.00 83.56 91 ALA A C 1
ATOM 676 O O . ALA A 1 91 ? -10.685 9.252 5.281 1.00 83.56 91 ALA A O 1
ATOM 677 N N . GLY A 1 92 ? -8.517 9.603 5.719 1.00 86.69 92 GLY A N 1
ATOM 678 C CA . GLY A 1 92 ? -8.565 11.061 5.734 1.00 86.69 92 GLY A CA 1
ATOM 679 C C . GLY A 1 92 ? -8.953 11.670 7.073 1.00 86.69 92 GLY A C 1
ATOM 680 O O . GLY A 1 92 ? -9.455 12.787 7.099 1.00 86.69 92 GLY A O 1
ATOM 681 N N . LEU A 1 93 ? -8.714 10.973 8.183 1.00 87.88 93 LEU A N 1
ATOM 682 C CA . LEU A 1 93 ? -8.689 11.608 9.497 1.00 87.88 93 LEU A CA 1
ATOM 683 C C . LEU A 1 93 ? -7.318 12.264 9.714 1.00 87.88 93 LEU A C 1
ATOM 685 O O . LEU A 1 93 ? -6.291 11.585 9.724 1.00 87.88 93 LEU A O 1
ATOM 689 N N . ALA A 1 94 ? -7.295 13.585 9.902 1.00 89.44 94 ALA A N 1
ATOM 690 C CA . ALA A 1 94 ? -6.083 14.292 10.308 1.00 89.44 94 ALA A CA 1
ATOM 691 C C . ALA A 1 94 ? -5.647 13.858 11.714 1.00 89.44 94 ALA A C 1
ATOM 693 O O . ALA A 1 94 ? -6.415 13.975 12.672 1.00 89.44 94 ALA A O 1
ATOM 694 N N . MET A 1 95 ? -4.395 13.419 11.822 1.00 91.31 95 MET A N 1
ATOM 695 C CA . MET A 1 95 ? -3.719 13.029 13.060 1.00 91.31 95 MET A CA 1
ATOM 696 C C . MET A 1 95 ? -2.390 13.778 13.180 1.00 91.31 95 MET A C 1
ATOM 698 O O . MET A 1 95 ? -1.723 14.000 12.171 1.00 91.31 95 MET A O 1
ATOM 702 N N . SER A 1 96 ? -1.960 14.090 14.394 1.00 90.69 96 SER A N 1
ATOM 703 C CA . SER A 1 96 ? -0.626 14.579 14.770 1.00 90.69 96 SER A CA 1
ATOM 704 C C . SER A 1 96 ? 0.210 13.449 15.391 1.00 90.69 96 SER A C 1
ATOM 706 O O . SER A 1 96 ? -0.369 12.467 15.853 1.00 90.69 96 SER A O 1
ATOM 708 N N . PRO A 1 97 ? 1.558 13.512 15.381 1.00 88.81 97 PRO A N 1
ATOM 709 C CA . PRO A 1 97 ? 2.381 12.522 16.077 1.00 88.81 97 PRO A CA 1
ATOM 710 C C . PRO A 1 97 ? 1.971 12.424 17.551 1.00 88.81 97 PRO A C 1
ATOM 712 O O . PRO A 1 97 ? 1.765 13.447 18.202 1.00 88.81 97 PRO A O 1
ATOM 715 N N . GLY A 1 98 ? 1.806 11.200 18.053 1.00 87.69 98 GLY A N 1
ATOM 716 C CA . GLY A 1 98 ? 1.269 10.946 19.395 1.00 87.69 98 GLY A CA 1
ATOM 717 C C . GLY A 1 98 ? -0.255 10.758 19.477 1.00 87.69 98 GLY A C 1
ATOM 718 O O . GLY A 1 98 ? -0.719 10.158 20.443 1.00 87.69 98 GLY A O 1
ATOM 719 N N . ASP A 1 99 ? -1.039 11.171 18.473 1.00 94.38 99 ASP A N 1
ATOM 720 C CA . ASP A 1 99 ? -2.470 10.833 18.413 1.00 94.38 99 ASP A CA 1
ATOM 721 C C . ASP A 1 99 ? -2.647 9.323 18.201 1.00 94.38 99 ASP A C 1
ATOM 723 O O . ASP A 1 99 ? -1.896 8.706 17.439 1.00 94.38 99 ASP A O 1
ATOM 727 N N . ILE A 1 100 ? -3.676 8.725 18.809 1.00 95.38 100 ILE A N 1
ATOM 728 C CA . ILE A 1 100 ? -4.039 7.320 18.566 1.00 95.38 100 ILE A CA 1
ATOM 729 C C . ILE A 1 100 ? -5.244 7.212 17.645 1.00 95.38 100 ILE A C 1
ATOM 731 O O . ILE A 1 100 ? -6.089 8.107 17.578 1.00 95.38 100 ILE A O 1
ATOM 735 N N . ALA A 1 101 ? -5.357 6.077 16.968 1.00 95.12 101 ALA A N 1
ATOM 736 C CA . ALA A 1 101 ? -6.550 5.731 16.227 1.00 95.12 101 ALA A CA 1
ATOM 737 C C . ALA A 1 101 ? -6.858 4.238 16.244 1.00 95.12 101 ALA A C 1
ATOM 739 O O . ALA A 1 101 ? -5.988 3.389 16.449 1.00 95.12 101 ALA A O 1
ATOM 740 N N . PHE A 1 102 ? -8.115 3.937 15.952 1.00 93.06 102 PHE A N 1
ATOM 741 C CA . PHE A 1 102 ? -8.667 2.598 15.879 1.00 93.06 102 PHE A CA 1
ATOM 742 C C . PHE A 1 102 ? -9.316 2.392 14.517 1.00 93.06 102 PHE A C 1
ATOM 744 O O . PHE A 1 102 ? -10.193 3.163 14.110 1.00 93.06 102 PHE A O 1
ATOM 751 N N . LYS A 1 103 ? -8.978 1.271 13.871 1.00 88.94 103 LYS A N 1
ATOM 752 C CA . LYS A 1 103 ? -9.917 0.654 12.932 1.00 88.94 103 LYS A CA 1
ATOM 753 C C . LYS A 1 103 ? -11.130 0.256 13.758 1.00 88.94 103 LYS A C 1
ATOM 755 O O . LYS A 1 103 ? -10.961 -0.382 14.793 1.00 88.94 103 LYS A O 1
ATOM 760 N N . SER A 1 104 ? -12.328 0.623 13.339 1.00 92.44 104 SER A N 1
ATOM 761 C CA . SER A 1 104 ? -13.505 0.429 14.177 1.00 92.44 104 SER A CA 1
ATOM 762 C C . SER A 1 104 ? -14.691 -0.105 13.390 1.00 92.44 104 SER A C 1
ATOM 764 O O . SER A 1 104 ? -14.800 0.105 12.182 1.00 92.44 104 SER A O 1
ATOM 766 N N . ASN A 1 105 ? -15.572 -0.821 14.085 1.00 94.81 105 ASN A N 1
ATOM 767 C CA . ASN A 1 105 ? -16.797 -1.375 13.518 1.00 94.81 105 ASN A CA 1
ATOM 768 C C . ASN A 1 105 ? -18.010 -0.834 14.274 1.00 94.81 105 ASN A C 1
ATOM 770 O O . ASN A 1 105 ? -18.062 -0.977 15.494 1.00 94.81 105 ASN A O 1
ATOM 774 N N . PHE A 1 106 ? -19.020 -0.338 13.565 1.00 97.38 106 PHE A N 1
ATOM 775 C CA . PHE A 1 106 ? -20.376 -0.290 14.104 1.00 97.38 106 PHE A CA 1
ATOM 776 C C . PHE A 1 106 ? -20.862 -1.714 14.398 1.00 97.38 106 PHE A C 1
ATOM 778 O O . PHE A 1 106 ? -20.608 -2.646 13.630 1.00 97.38 106 PHE A O 1
ATOM 785 N N . ALA A 1 107 ? -21.520 -1.893 15.539 1.00 97.75 107 ALA A N 1
ATOM 786 C CA . ALA A 1 107 ? -21.944 -3.197 16.021 1.00 97.75 107 ALA A CA 1
ATOM 787 C C . ALA A 1 107 ? -23.205 -3.107 16.888 1.00 97.75 107 ALA A C 1
ATOM 789 O O . ALA A 1 107 ? -23.599 -2.036 17.355 1.00 97.75 107 ALA A O 1
ATOM 790 N N . THR A 1 108 ? -23.812 -4.270 17.101 1.00 98.06 108 THR A N 1
ATOM 791 C CA . THR A 1 108 ? -24.984 -4.472 17.950 1.00 98.06 108 THR A CA 1
ATOM 792 C C . THR A 1 108 ? -24.546 -5.050 19.288 1.00 98.06 108 THR A C 1
ATOM 794 O O . THR A 1 108 ? -23.949 -6.129 19.341 1.00 98.06 108 THR A O 1
ATOM 797 N N . LEU A 1 109 ? -24.853 -4.320 20.354 1.00 97.88 109 LEU A N 1
ATOM 798 C CA . LEU A 1 109 ? -24.669 -4.682 21.751 1.00 97.88 109 LEU A CA 1
ATOM 799 C C . LEU A 1 109 ? -26.041 -4.918 22.384 1.00 97.88 109 LEU A C 1
ATOM 801 O O . LEU A 1 109 ? -26.914 -4.055 22.319 1.00 97.88 109 LEU A O 1
ATOM 805 N N . ASP A 1 110 ? -26.222 -6.058 23.035 1.00 96.69 110 ASP A N 1
ATOM 806 C CA . ASP A 1 110 ? -27.302 -6.239 23.998 1.00 96.69 110 ASP A CA 1
ATOM 807 C C . ASP A 1 110 ? -26.904 -5.549 25.312 1.00 96.69 110 ASP A C 1
ATOM 809 O O . ASP A 1 110 ? -25.981 -5.982 26.005 1.00 96.69 110 ASP A O 1
ATOM 813 N N . GLU A 1 111 ? -27.587 -4.454 25.644 1.00 93.31 111 GLU A N 1
ATOM 814 C CA . GLU A 1 111 ? -27.321 -3.649 26.842 1.00 93.31 111 GLU A CA 1
ATOM 815 C C . GLU A 1 111 ? -27.682 -4.367 28.153 1.00 93.31 111 GLU A C 1
ATOM 817 O O . GLU A 1 111 ? -27.144 -4.014 29.201 1.00 93.31 111 GLU A O 1
ATOM 822 N N . GLN A 1 112 ? -28.551 -5.386 28.121 1.00 93.94 112 GLN A N 1
ATOM 823 C CA . GLN A 1 112 ? -28.934 -6.141 29.319 1.00 93.94 112 GLN A CA 1
ATOM 824 C C . GLN A 1 112 ? -27.873 -7.177 29.699 1.00 93.94 112 GLN A C 1
ATOM 826 O O . GLN A 1 112 ? -27.621 -7.404 30.882 1.00 93.94 112 GLN A O 1
ATOM 831 N N . THR A 1 113 ? -27.251 -7.812 28.701 1.00 96.19 113 THR A N 1
ATOM 832 C CA . THR A 1 113 ? -26.249 -8.872 28.911 1.00 96.19 113 THR A CA 1
ATOM 833 C C . THR A 1 113 ? -24.805 -8.405 28.715 1.00 96.19 113 THR A C 1
ATOM 835 O O . THR A 1 113 ? -23.877 -9.108 29.114 1.00 96.19 113 THR A O 1
ATOM 838 N N . GLY A 1 114 ? -24.590 -7.240 28.097 1.00 95.88 114 GLY A N 1
ATOM 839 C CA . GLY A 1 114 ? -23.272 -6.747 27.687 1.00 95.88 114 GLY A CA 1
ATOM 840 C C . GLY A 1 114 ? -22.671 -7.504 26.495 1.00 95.88 114 GLY A C 1
ATOM 841 O O . GLY A 1 114 ? -21.471 -7.380 26.234 1.00 95.88 114 GLY A O 1
ATOM 842 N N . VAL A 1 115 ? -23.464 -8.318 25.789 1.00 97.81 115 VAL A N 1
ATOM 843 C CA . VAL A 1 115 ? -23.005 -9.191 24.699 1.00 97.81 115 VAL A CA 1
ATOM 844 C C . VAL A 1 115 ? -23.086 -8.483 23.350 1.00 97.81 115 VAL A C 1
ATOM 846 O O . VAL A 1 115 ? -24.138 -8.006 22.936 1.00 97.81 115 VAL A O 1
ATOM 849 N N . VAL A 1 116 ? -21.978 -8.478 22.612 1.00 98.06 116 VAL A N 1
ATOM 850 C CA . VAL A 1 116 ? -21.936 -8.061 21.209 1.00 98.06 116 VAL A CA 1
ATOM 851 C C . VAL A 1 116 ? -22.535 -9.179 20.353 1.00 98.06 116 VAL A C 1
ATOM 853 O O . VAL A 1 116 ? -21.880 -10.190 20.087 1.00 98.06 116 VAL A O 1
ATOM 856 N N . THR A 1 117 ? -23.791 -9.021 19.941 1.00 96.81 117 THR A N 1
ATOM 857 C CA . THR A 1 117 ? -24.545 -10.017 19.158 1.00 96.81 117 THR A CA 1
ATOM 858 C C . THR A 1 117 ? -24.186 -9.983 17.671 1.00 96.81 117 THR A C 1
ATOM 860 O O . THR A 1 117 ? -24.217 -11.017 17.008 1.00 96.81 117 THR A O 1
ATOM 863 N N . SER A 1 118 ? -23.779 -8.819 17.153 1.00 96.06 118 SER A N 1
ATOM 864 C CA . SER A 1 118 ? -23.303 -8.646 15.775 1.00 96.06 118 SER A CA 1
ATOM 865 C C . SER A 1 118 ? -22.187 -7.608 15.712 1.00 96.06 118 SER A C 1
ATOM 867 O O . SER A 1 118 ? -22.440 -6.409 15.801 1.00 96.06 118 SER A O 1
ATOM 869 N N . ARG A 1 119 ? -20.942 -8.034 15.473 1.00 95.81 119 ARG A N 1
ATOM 870 C CA . ARG A 1 119 ? -19.752 -7.163 15.343 1.00 95.81 119 ARG A CA 1
ATOM 871 C C . ARG A 1 119 ? -19.707 -6.306 14.076 1.00 95.81 119 ARG A C 1
ATOM 873 O O . ARG A 1 119 ? -18.665 -5.727 13.754 1.00 95.81 119 ARG A O 1
ATOM 880 N N . ARG A 1 120 ? -20.789 -6.306 13.302 1.00 93.19 120 ARG A N 1
ATOM 881 C CA . ARG A 1 120 ? -20.927 -5.537 12.064 1.00 93.19 120 ARG A CA 1
ATOM 882 C C . ARG A 1 120 ? -22.211 -4.709 12.025 1.00 93.19 120 ARG A C 1
ATOM 884 O O . ARG A 1 120 ? -22.271 -3.803 11.218 1.00 93.19 120 ARG A O 1
ATOM 891 N N . ALA A 1 121 ? -23.220 -5.000 12.852 1.00 92.06 121 ALA A N 1
ATOM 892 C CA . ALA A 1 121 ? -24.599 -4.522 12.685 1.00 92.06 121 ALA A CA 1
ATOM 893 C C . ALA A 1 121 ? -25.188 -4.876 11.297 1.00 92.06 121 ALA A C 1
ATOM 895 O O . ALA A 1 121 ? -25.970 -5.822 11.197 1.00 92.06 121 ALA A O 1
ATOM 896 N N . ASP A 1 122 ? -24.751 -4.195 10.235 1.00 87.81 122 ASP A N 1
ATOM 897 C CA . ASP A 1 122 ? -25.091 -4.408 8.826 1.00 87.81 122 ASP A CA 1
ATOM 898 C C . ASP A 1 122 ? -23.845 -4.346 7.926 1.00 87.81 122 ASP A C 1
ATOM 900 O O . ASP A 1 122 ? -22.822 -3.774 8.291 1.00 87.81 122 ASP A O 1
ATOM 904 N N . ARG A 1 123 ? -23.915 -4.890 6.711 1.00 81.50 123 ARG A N 1
ATOM 905 C CA . ARG A 1 123 ? -22.909 -4.584 5.678 1.00 81.50 123 ARG A CA 1
ATOM 906 C C . ARG A 1 123 ? -23.310 -3.395 4.815 1.00 81.50 123 ARG A C 1
ATOM 908 O O . ARG A 1 123 ? -22.416 -2.699 4.359 1.00 81.50 123 ARG A O 1
ATOM 915 N N . HIS A 1 124 ? -24.605 -3.131 4.663 1.00 87.06 124 HIS A N 1
ATOM 916 C CA . HIS A 1 124 ? -25.116 -2.003 3.890 1.00 87.06 124 HIS A CA 1
ATOM 917 C C . HIS A 1 124 ? -25.284 -0.815 4.836 1.00 87.06 124 HIS A C 1
ATOM 919 O O . HIS A 1 124 ? -26.268 -0.709 5.568 1.00 87.06 124 HIS A O 1
ATOM 925 N N . PHE A 1 125 ? -24.253 0.020 4.898 1.00 86.69 125 PHE A N 1
ATOM 926 C CA . PHE A 1 125 ? -24.126 1.107 5.871 1.00 86.69 125 PHE A CA 1
ATOM 927 C C . PHE A 1 125 ? -23.679 2.425 5.224 1.00 86.69 125 PHE A C 1
ATOM 929 O O . PHE A 1 125 ? -23.304 3.363 5.918 1.00 86.69 125 PHE A O 1
ATOM 936 N N . GLU A 1 126 ? -23.719 2.498 3.896 1.00 85.00 126 GLU A N 1
ATOM 937 C CA . GLU A 1 126 ? -23.260 3.624 3.082 1.00 85.00 126 GLU A CA 1
ATOM 938 C C . GLU A 1 126 ? -24.117 4.883 3.285 1.00 85.00 126 GLU A C 1
ATOM 940 O O . GLU A 1 126 ? -23.597 5.992 3.202 1.00 85.00 126 GLU A O 1
ATOM 945 N N . GLU A 1 127 ? -25.410 4.724 3.589 1.00 91.00 127 GLU A N 1
ATOM 946 C CA . GLU A 1 127 ? -26.328 5.839 3.867 1.00 91.00 127 GLU A CA 1
ATOM 947 C C . GLU A 1 127 ? -26.339 6.236 5.354 1.00 91.00 127 GLU A C 1
ATOM 949 O O . GLU A 1 127 ? -26.299 7.416 5.698 1.00 91.00 127 GLU A O 1
ATOM 954 N N . GLU A 1 128 ? -26.383 5.254 6.259 1.00 94.06 128 GLU A N 1
ATOM 955 C CA . GLU A 1 128 ? -26.541 5.491 7.702 1.00 94.06 128 GLU A CA 1
ATOM 956 C C . GLU A 1 128 ? -25.211 5.735 8.425 1.00 94.06 128 GLU A C 1
ATOM 958 O O . GLU A 1 128 ? -25.146 6.538 9.357 1.00 94.06 128 GLU A O 1
ATOM 963 N N . GLY A 1 129 ? -24.139 5.073 7.989 1.00 92.62 129 GLY A N 1
ATOM 964 C CA . GLY A 1 129 ? -22.809 5.156 8.583 1.00 92.62 129 GLY A CA 1
ATOM 965 C C . GLY A 1 129 ? -22.223 6.570 8.592 1.00 92.62 129 GLY A C 1
ATOM 966 O O . GLY A 1 129 ? -21.758 6.990 9.651 1.00 92.62 129 GLY A O 1
ATOM 967 N N . PRO A 1 130 ? -22.282 7.350 7.492 1.00 93.62 130 PRO A N 1
ATOM 968 C CA . PRO A 1 130 ? -21.880 8.756 7.501 1.00 93.62 130 PRO A CA 1
ATOM 969 C C . PRO A 1 130 ? -22.652 9.602 8.521 1.00 93.62 130 PRO A C 1
ATOM 971 O O . PRO A 1 130 ? -22.045 10.415 9.214 1.00 93.62 130 PRO A O 1
ATOM 974 N N . VAL A 1 131 ? -23.963 9.375 8.672 1.00 96.25 131 VAL A N 1
ATOM 975 C CA . VAL A 1 131 ? -24.806 10.111 9.630 1.00 96.25 131 VAL A CA 1
ATOM 976 C C . VAL A 1 131 ? -24.449 9.743 11.073 1.00 96.25 131 VAL A C 1
ATOM 978 O O . VAL A 1 131 ? -24.310 10.627 11.917 1.00 96.25 131 VAL A O 1
ATOM 981 N N . LEU A 1 132 ? -24.236 8.456 11.361 1.00 96.69 132 LEU A N 1
ATOM 982 C CA . LEU A 1 132 ? -23.798 8.004 12.685 1.00 96.69 132 LEU A CA 1
ATOM 983 C C . LEU A 1 132 ? -22.372 8.467 13.013 1.00 96.69 132 LEU A C 1
ATOM 985 O O . LEU A 1 132 ? -22.110 8.845 14.150 1.00 96.69 132 LEU A O 1
ATOM 989 N N . CYS A 1 133 ? -21.458 8.507 12.040 1.00 95.12 133 CYS A N 1
ATOM 990 C CA . CYS A 1 133 ? -20.140 9.114 12.232 1.00 95.12 133 CYS A CA 1
ATOM 991 C C . CYS A 1 133 ? -20.245 10.617 12.516 1.00 95.12 133 CYS A C 1
ATOM 993 O O . CYS A 1 133 ? -19.602 11.081 13.450 1.00 95.12 133 CYS A O 1
ATOM 995 N N . ALA A 1 134 ? -21.091 11.361 11.796 1.00 95.50 134 ALA A N 1
ATOM 996 C CA . ALA A 1 134 ? -21.312 12.788 12.046 1.00 95.50 134 ALA A CA 1
ATOM 997 C C . ALA A 1 134 ? -21.910 13.073 13.439 1.00 95.50 134 ALA A C 1
ATOM 999 O O . ALA A 1 134 ? -21.592 14.094 14.039 1.00 95.50 134 ALA A O 1
ATOM 1000 N N . ALA A 1 135 ? -22.724 12.162 13.987 1.00 97.12 135 ALA A N 1
ATOM 1001 C CA . ALA A 1 135 ? -23.225 12.256 15.361 1.00 97.12 135 ALA A CA 1
ATOM 1002 C C . ALA A 1 135 ? -22.150 11.979 16.438 1.00 97.12 135 ALA A C 1
ATOM 1004 O O . ALA A 1 135 ? -22.333 12.359 17.595 1.00 97.12 135 ALA A O 1
ATOM 1005 N N . LEU A 1 136 ? -21.047 11.313 16.075 1.00 97.56 136 LEU A N 1
ATOM 1006 C CA . LEU A 1 136 ? -19.925 10.985 16.966 1.00 97.56 136 LEU A CA 1
ATOM 1007 C C . LEU A 1 136 ? -18.709 11.913 16.790 1.00 97.56 136 LEU A C 1
ATOM 1009 O O . LEU A 1 136 ? -17.878 12.009 17.696 1.00 97.56 136 LEU A O 1
ATOM 1013 N N . ASP A 1 137 ? -18.572 12.579 15.643 1.00 95.62 137 ASP A N 1
ATOM 1014 C CA . ASP A 1 137 ? -17.443 13.463 15.356 1.00 95.62 137 ASP A CA 1
ATOM 1015 C C . ASP A 1 137 ? -17.443 14.675 16.303 1.00 95.62 137 ASP A C 1
ATOM 1017 O O . ASP A 1 137 ? -18.438 15.382 16.452 1.00 95.62 137 ASP A O 1
ATOM 1021 N N . GLY A 1 138 ? -16.324 14.910 16.992 1.00 95.75 138 GLY A N 1
ATOM 1022 C CA . GLY A 1 138 ? -16.205 15.986 17.976 1.00 95.75 138 GLY A CA 1
ATOM 1023 C C . GLY A 1 138 ? -16.854 15.715 19.340 1.00 95.75 138 GLY A C 1
ATOM 1024 O O . GLY A 1 138 ? -16.902 16.650 20.154 1.00 95.75 138 GLY A O 1
ATOM 1025 N N . LEU A 1 139 ? -17.313 14.481 19.623 1.00 96.88 139 LEU A N 1
ATOM 1026 C CA . LEU A 1 139 ? -17.870 14.112 20.934 1.00 96.88 139 LEU A CA 1
ATOM 1027 C C . LEU A 1 139 ? -16.908 14.453 22.083 1.00 96.88 139 LEU A C 1
ATOM 1029 O O . LEU A 1 139 ? -15.686 14.501 21.917 1.00 96.88 139 LEU A O 1
ATOM 1033 N N . LYS A 1 140 ? -17.470 14.713 23.268 1.00 96.75 140 LYS A N 1
ATOM 1034 C CA . LYS A 1 140 ? -16.713 15.113 24.461 1.00 96.75 140 LYS A CA 1
ATOM 1035 C C . LYS A 1 140 ? -16.646 13.981 25.473 1.00 96.75 140 LYS A C 1
ATOM 1037 O O . LYS A 1 140 ? -17.643 13.309 25.710 1.00 96.75 140 LYS A O 1
ATOM 1042 N N . LEU A 1 141 ? -15.474 13.827 26.081 1.00 97.56 141 LEU A N 1
ATOM 1043 C CA . LEU A 1 141 ? -15.213 12.905 27.182 1.00 97.56 141 LEU A CA 1
ATOM 1044 C C . LEU A 1 141 ? -15.302 13.705 28.497 1.00 97.56 141 LEU A C 1
ATOM 1046 O O . LEU A 1 141 ? -14.458 14.580 28.705 1.00 97.56 141 LEU A O 1
ATOM 1050 N N . PRO A 1 142 ? -16.333 13.509 29.346 1.00 96.19 142 PRO A N 1
ATOM 1051 C CA . PRO A 1 142 ? -16.564 14.354 30.522 1.00 96.19 142 PRO A CA 1
ATOM 1052 C C . PRO A 1 142 ? -15.409 14.390 31.534 1.00 96.19 142 PRO A C 1
ATOM 1054 O O . PRO A 1 142 ? -15.137 15.447 32.102 1.00 96.19 142 PRO A O 1
ATOM 1057 N N . THR A 1 143 ? -14.716 13.268 31.744 1.00 97.69 143 THR A N 1
ATOM 1058 C CA . THR A 1 143 ? -13.552 13.169 32.646 1.00 97.69 143 THR A CA 1
ATOM 1059 C C . THR A 1 143 ? -12.268 13.640 31.964 1.00 97.69 143 THR A C 1
ATOM 1061 O O . THR A 1 143 ? -11.311 14.043 32.627 1.00 97.69 143 THR A O 1
ATOM 1064 N N . PHE A 1 144 ? -12.250 13.621 30.631 1.00 96.88 144 PHE A N 1
ATOM 1065 C CA . PHE A 1 144 ? -11.079 13.884 29.799 1.00 96.88 144 PHE A CA 1
ATOM 1066 C C . PHE A 1 144 ? -11.336 15.022 28.778 1.00 96.88 144 PHE A C 1
ATOM 1068 O O . PHE A 1 144 ? -11.160 14.825 27.572 1.00 96.88 144 PHE A O 1
ATOM 1075 N N . PRO A 1 145 ? -11.741 16.234 29.220 1.00 95.38 145 PRO A N 1
ATOM 1076 C CA . PRO A 1 145 ? -12.205 17.311 28.336 1.00 95.38 145 PRO A CA 1
ATOM 1077 C C . PRO A 1 145 ? -11.124 17.891 27.409 1.00 95.38 145 PRO A C 1
ATOM 1079 O O . PRO A 1 145 ? -11.450 18.587 26.449 1.00 95.38 145 PRO A O 1
ATOM 1082 N N . GLN A 1 146 ? -9.845 17.619 27.685 1.00 95.44 146 GLN A N 1
ATOM 1083 C CA . GLN A 1 146 ? -8.702 18.022 26.864 1.00 95.44 146 GLN A CA 1
ATOM 1084 C C . GLN A 1 146 ? -8.476 17.145 25.620 1.00 95.44 146 GLN A C 1
ATOM 1086 O O . GLN A 1 146 ? -7.572 17.449 24.843 1.00 95.44 146 GLN A O 1
ATOM 1091 N N . TYR A 1 147 ? -9.244 16.065 25.440 1.00 96.38 147 TYR A N 1
ATOM 1092 C CA . TYR A 1 147 ? -9.118 15.180 24.282 1.00 96.38 147 TYR A CA 1
ATOM 1093 C C . TYR A 1 147 ? -10.129 15.529 23.185 1.00 96.38 147 TYR A C 1
ATOM 1095 O O . TYR A 1 147 ? -11.306 15.787 23.445 1.00 96.38 147 TYR A O 1
ATOM 1103 N N . GLU A 1 148 ? -9.662 15.510 21.939 1.00 96.75 148 GLU A N 1
ATOM 1104 C CA . GLU A 1 148 ? -10.494 15.638 20.741 1.00 96.75 148 GLU A CA 1
ATOM 1105 C C . GLU A 1 148 ? -10.737 14.244 20.162 1.00 96.75 148 GLU A C 1
ATOM 1107 O O . GLU A 1 148 ? -9.792 13.501 19.899 1.00 96.75 148 GLU A O 1
ATOM 1112 N N . VAL A 1 149 ? -12.002 13.896 19.939 1.00 97.06 149 VAL A N 1
ATOM 1113 C CA . VAL A 1 149 ? -12.394 12.654 19.268 1.00 97.06 149 VAL A CA 1
ATOM 1114 C C . VAL A 1 149 ? -12.856 12.997 17.861 1.00 97.06 149 VAL A C 1
ATOM 1116 O O . VAL A 1 149 ? -13.736 13.843 17.699 1.00 97.06 149 VAL A O 1
ATOM 1119 N N . ARG A 1 150 ? -12.285 12.341 16.847 1.00 95.44 150 ARG A N 1
ATOM 1120 C CA . ARG A 1 150 ? -12.714 12.472 15.449 1.00 95.44 150 ARG A CA 1
ATOM 1121 C C . ARG A 1 150 ? -13.134 11.123 14.883 1.00 95.44 150 ARG A C 1
ATOM 1123 O O . ARG A 1 150 ? -12.444 10.127 15.091 1.00 95.44 150 ARG A O 1
ATOM 1130 N N . VAL A 1 151 ? -14.252 11.085 14.166 1.00 93.88 151 VAL A N 1
ATOM 1131 C CA . VAL A 1 151 ? -14.852 9.856 13.633 1.00 93.88 151 VAL A CA 1
ATOM 1132 C C . VAL A 1 151 ? -15.221 10.058 12.169 1.00 93.88 151 VAL A C 1
ATOM 1134 O O . VAL A 1 151 ? -16.022 10.929 11.843 1.00 93.88 151 VAL A O 1
ATOM 1137 N N . ARG A 1 152 ? -14.677 9.225 11.274 1.00 90.88 152 ARG A N 1
ATOM 1138 C CA . ARG A 1 152 ? -15.034 9.241 9.844 1.00 90.88 152 ARG A CA 1
ATOM 1139 C C . ARG A 1 152 ? -15.526 7.873 9.401 1.00 90.88 152 ARG A C 1
ATOM 1141 O O . ARG A 1 152 ? -14.964 6.842 9.777 1.00 90.88 152 ARG A O 1
ATOM 1148 N N . TYR A 1 153 ? -16.567 7.878 8.580 1.00 89.88 153 TYR A N 1
ATOM 1149 C CA . TYR A 1 153 ? -17.053 6.683 7.906 1.00 89.88 153 TYR A CA 1
ATOM 1150 C C . TYR A 1 153 ? -15.984 6.130 6.953 1.00 89.88 153 TYR A C 1
ATOM 1152 O O . TYR A 1 153 ? -15.226 6.902 6.364 1.00 89.88 153 TYR A O 1
ATOM 1160 N N . ALA A 1 154 ? -15.915 4.804 6.807 1.00 84.75 154 ALA A N 1
ATOM 1161 C CA . ALA A 1 154 ? -15.021 4.150 5.856 1.00 84.75 154 ALA A CA 1
ATOM 1162 C C . ALA A 1 154 ? -15.800 3.401 4.761 1.00 84.75 154 ALA A C 1
ATOM 1164 O O . ALA A 1 154 ? -15.905 3.890 3.642 1.00 84.75 154 ALA A O 1
ATOM 1165 N N . THR A 1 155 ? -16.287 2.191 5.043 1.00 80.50 155 THR A N 1
ATOM 1166 C CA . THR A 1 155 ? -16.985 1.328 4.068 1.00 80.50 155 THR A CA 1
ATOM 1167 C C . THR A 1 155 ? -17.656 0.166 4.795 1.00 80.50 155 THR A C 1
ATOM 1169 O O . THR A 1 155 ? -17.068 -0.394 5.728 1.00 80.50 155 THR A O 1
ATOM 1172 N N . GLU A 1 156 ? -18.862 -0.218 4.369 1.00 86.12 156 GLU A N 1
ATOM 1173 C CA . GLU A 1 156 ? -19.751 -1.089 5.142 1.00 86.12 156 GLU A CA 1
ATOM 1174 C C . GLU A 1 156 ? -19.869 -0.574 6.598 1.00 86.12 156 GLU A C 1
ATOM 1176 O O . GLU A 1 156 ? -19.799 0.623 6.861 1.00 86.12 156 GLU A O 1
ATOM 1181 N N . HIS A 1 157 ? -19.952 -1.473 7.574 1.00 90.25 157 HIS A N 1
ATOM 1182 C CA . HIS A 1 157 ? -19.874 -1.229 9.018 1.00 90.25 157 HIS A CA 1
ATOM 1183 C C . HIS A 1 157 ? -18.619 -0.514 9.551 1.00 90.25 157 HIS A C 1
ATOM 1185 O O . HIS A 1 157 ? -18.520 -0.321 10.764 1.00 90.25 157 HIS A O 1
ATOM 1191 N N . ARG A 1 158 ? -17.609 -0.202 8.729 1.00 89.50 158 ARG A N 1
ATOM 1192 C CA . ARG A 1 158 ? -16.313 0.286 9.229 1.00 89.50 158 ARG A CA 1
ATOM 1193 C C . ARG A 1 158 ? -16.271 1.805 9.355 1.00 89.50 158 ARG A C 1
ATOM 1195 O O . ARG A 1 158 ? -16.707 2.529 8.462 1.00 89.50 158 ARG A O 1
ATOM 1202 N N . CYS A 1 159 ? -15.627 2.272 10.416 1.00 91.31 159 CYS A N 1
ATOM 1203 C CA . CYS A 1 159 ? -15.256 3.666 10.635 1.00 91.31 159 CYS A CA 1
ATOM 1204 C C . CYS A 1 159 ? -13.826 3.767 11.194 1.00 91.31 159 CYS A C 1
ATOM 1206 O O . CYS A 1 159 ? -13.283 2.806 11.746 1.00 91.31 159 CYS A O 1
ATOM 1208 N N . GLY A 1 160 ? -13.199 4.928 11.023 1.00 91.44 160 GLY A N 1
ATOM 1209 C CA . GLY A 1 160 ? -11.985 5.301 11.746 1.00 91.44 160 GLY A CA 1
ATOM 1210 C C . GLY A 1 160 ? -12.356 6.144 12.962 1.00 91.44 160 GLY A C 1
ATOM 1211 O O . GLY A 1 160 ? -13.208 7.025 12.850 1.00 91.44 160 GLY A O 1
ATOM 1212 N N . VAL A 1 161 ? -11.720 5.884 14.105 1.00 95.31 161 VAL A N 1
ATOM 1213 C CA . VAL A 1 161 ? -11.869 6.687 15.331 1.00 95.31 161 VAL A CA 1
ATOM 1214 C C . VAL A 1 161 ? -10.487 7.156 15.759 1.00 95.31 161 VAL A C 1
ATOM 1216 O O . VAL A 1 161 ? -9.646 6.329 16.100 1.00 95.31 161 VAL A O 1
ATOM 1219 N N . VAL A 1 162 ? -10.254 8.467 15.737 1.00 96.00 162 VAL A N 1
ATOM 1220 C CA . VAL A 1 162 ? -9.031 9.132 16.207 1.00 96.00 162 VAL A CA 1
ATOM 1221 C C . VAL A 1 162 ? -9.294 9.772 17.564 1.00 96.00 162 VAL A C 1
ATOM 1223 O O . VAL A 1 162 ? -10.326 10.415 17.756 1.00 96.00 162 VAL A O 1
ATOM 1226 N N . VAL A 1 163 ? -8.336 9.642 18.478 1.00 96.88 163 VAL A N 1
ATOM 1227 C CA . VAL A 1 163 ? -8.299 10.365 19.752 1.00 96.88 163 VAL A CA 1
ATOM 1228 C C . VAL A 1 163 ? -7.008 11.171 19.798 1.00 96.88 163 VAL A C 1
ATOM 1230 O O . VAL A 1 163 ? -5.918 10.608 19.683 1.00 96.88 163 VAL A O 1
ATOM 1233 N N . LYS A 1 164 ? -7.140 12.485 19.973 1.00 95.56 164 LYS A N 1
ATOM 1234 C CA . LYS A 1 164 ? -6.024 13.429 20.068 1.00 95.56 164 LYS A CA 1
ATOM 1235 C C . LYS A 1 164 ? -5.912 13.981 21.470 1.00 95.56 164 LYS A C 1
ATOM 1237 O O . LYS A 1 164 ? -6.930 14.290 22.088 1.00 95.56 164 LYS A O 1
ATOM 1242 N N . GLY A 1 165 ? -4.689 14.161 21.948 1.00 93.81 165 GLY A N 1
ATOM 1243 C CA . GLY A 1 165 ? -4.420 14.768 23.246 1.00 93.81 165 GLY A CA 1
ATOM 1244 C C . GLY A 1 165 ? -3.099 14.304 23.861 1.00 93.81 165 GLY A C 1
ATOM 1245 O O . GLY A 1 165 ? -2.366 13.520 23.262 1.00 93.81 165 GLY A O 1
ATOM 1246 N N . PRO A 1 166 ? -2.759 14.798 25.060 1.00 93.81 166 PRO A N 1
ATOM 1247 C CA . PRO A 1 166 ? -1.473 14.515 25.686 1.00 93.81 166 PRO A CA 1
ATOM 1248 C C . PRO A 1 166 ? -1.372 13.064 26.181 1.00 93.81 166 PRO A C 1
ATOM 1250 O O . PRO A 1 166 ? -2.371 12.473 26.588 1.00 93.81 166 PRO A O 1
ATOM 1253 N N . LYS A 1 167 ? -0.145 12.529 26.253 1.00 92.75 167 LYS A N 1
ATOM 1254 C CA . LYS A 1 167 ? 0.192 11.266 26.949 1.00 92.75 167 LYS A CA 1
ATOM 1255 C C . LYS A 1 167 ? -0.632 10.039 26.518 1.00 92.75 167 LYS A C 1
ATOM 1257 O O . LYS A 1 167 ? -1.016 9.221 27.353 1.00 92.75 167 LYS A O 1
ATOM 1262 N N . LEU A 1 168 ? -0.914 9.924 25.223 1.00 94.94 168 LEU A N 1
ATOM 1263 C CA . LEU A 1 168 ? -1.553 8.743 24.649 1.00 94.94 168 LEU A CA 1
ATOM 1264 C C . LEU A 1 168 ? -0.516 7.652 24.335 1.00 94.94 168 LEU A C 1
ATOM 1266 O O . LEU A 1 168 ? 0.632 7.949 24.011 1.00 94.94 168 LEU A O 1
ATOM 1270 N N . SER A 1 169 ? -0.935 6.388 24.404 1.00 92.69 169 SER A N 1
ATOM 1271 C CA . SER A 1 169 ? -0.122 5.217 24.061 1.00 92.69 169 SER A CA 1
ATOM 1272 C C . SER A 1 169 ? -0.881 4.263 23.140 1.00 92.69 169 SER A C 1
ATOM 1274 O O . SER A 1 169 ? -2.058 3.975 23.348 1.00 92.69 169 SER A O 1
ATOM 1276 N N . GLY A 1 170 ? -0.186 3.719 22.138 1.00 91.25 170 GLY A N 1
ATOM 1277 C CA . GLY A 1 170 ? -0.714 2.643 21.293 1.00 91.25 170 GLY A CA 1
ATOM 1278 C C . GLY A 1 170 ? -0.795 1.283 22.003 1.00 91.25 170 GLY A C 1
ATOM 1279 O O . GLY A 1 170 ? -1.506 0.396 21.534 1.00 91.25 170 GLY A O 1
ATOM 1280 N N . ASN A 1 171 ? -0.103 1.111 23.137 1.00 92.19 171 ASN A N 1
ATOM 1281 C CA . ASN A 1 171 ? 0.048 -0.171 23.834 1.00 92.19 171 ASN A CA 1
ATOM 1282 C C . ASN A 1 171 ? -1.145 -0.471 24.759 1.00 92.19 171 ASN A C 1
ATOM 1284 O O . ASN A 1 171 ? -1.002 -0.644 25.970 1.00 92.19 171 ASN A O 1
ATOM 1288 N N . ILE A 1 172 ? -2.339 -0.538 24.172 1.00 94.94 172 ILE A N 1
ATOM 1289 C CA . ILE A 1 172 ? -3.587 -0.901 24.851 1.00 94.94 172 ILE A CA 1
ATOM 1290 C C . ILE A 1 172 ? -4.380 -1.935 24.042 1.00 94.94 172 ILE A C 1
ATOM 1292 O O . ILE A 1 172 ? -4.289 -1.996 22.812 1.00 94.94 172 ILE A O 1
ATOM 1296 N N . SER A 1 173 ? -5.195 -2.745 24.718 1.00 94.50 173 SER A N 1
ATOM 1297 C CA . SER A 1 173 ? -6.189 -3.587 24.050 1.00 94.50 173 SER A CA 1
ATOM 1298 C C . SER A 1 173 ? -7.361 -2.754 23.512 1.00 94.50 173 SER A C 1
ATOM 1300 O O . SER A 1 173 ? -7.600 -1.619 23.925 1.00 94.50 173 SER A O 1
ATOM 1302 N N . GLY A 1 174 ? -8.108 -3.334 22.570 1.00 94.25 174 GLY A N 1
ATOM 1303 C CA . GLY A 1 174 ? -9.370 -2.773 22.084 1.00 94.25 174 GLY A CA 1
ATOM 1304 C C . GLY A 1 174 ? -10.589 -3.231 22.894 1.00 94.25 174 GLY A C 1
ATOM 1305 O O . GLY A 1 174 ? -10.468 -4.034 23.819 1.00 94.25 174 GLY A O 1
ATOM 1306 N N . THR A 1 175 ? -11.771 -2.763 22.486 1.00 97.19 175 THR A N 1
ATOM 1307 C CA . THR A 1 175 ? -13.074 -3.202 23.018 1.00 97.19 175 THR A CA 1
ATOM 1308 C C . THR A 1 175 ? -13.718 -4.330 22.195 1.00 97.19 175 THR A C 1
ATOM 1310 O O . THR A 1 175 ? -14.627 -5.005 22.678 1.00 97.19 175 THR A O 1
ATOM 1313 N N . ASP A 1 176 ? -13.233 -4.587 20.970 1.00 95.50 176 ASP A N 1
ATOM 1314 C CA . ASP A 1 176 ? -13.716 -5.670 20.096 1.00 95.50 176 ASP A CA 1
ATOM 1315 C C . ASP A 1 176 ? -13.406 -7.074 20.673 1.00 95.50 176 ASP A C 1
ATOM 1317 O O . ASP A 1 176 ? -12.230 -7.438 20.763 1.00 95.50 176 ASP A O 1
ATOM 1321 N N . PRO A 1 177 ? -14.413 -7.924 20.974 1.00 93.88 177 PRO A N 1
ATOM 1322 C CA . PRO A 1 177 ? -14.193 -9.302 21.427 1.00 93.88 177 PRO A CA 1
ATOM 1323 C C . PRO A 1 177 ? -13.745 -10.280 20.325 1.00 93.88 177 PRO A C 1
ATOM 1325 O O . PRO A 1 177 ? -13.626 -11.483 20.565 1.00 93.88 177 PRO A O 1
ATOM 1328 N N . LEU A 1 178 ? -13.525 -9.798 19.099 1.00 90.00 178 LEU A N 1
ATOM 1329 C CA . LEU A 1 178 ? -13.043 -10.528 17.919 1.00 90.00 178 LEU A CA 1
ATOM 1330 C C . LEU A 1 178 ? -13.969 -11.635 17.374 1.00 90.00 178 LEU A C 1
ATOM 1332 O O . LEU A 1 178 ? -13.751 -12.101 16.252 1.00 90.00 178 LEU A O 1
ATOM 1336 N N . LYS A 1 179 ? -15.028 -12.015 18.099 1.00 90.38 179 LYS A N 1
ATOM 1337 C CA . LYS A 1 179 ? -16.090 -12.950 17.684 1.00 90.38 179 LYS A CA 1
ATOM 1338 C C . LYS A 1 179 ? -17.454 -12.483 18.193 1.00 90.38 179 LYS A C 1
ATOM 1340 O O . LYS A 1 179 ? -17.530 -11.894 19.266 1.00 90.38 179 LYS A O 1
ATOM 1345 N N . ASP A 1 180 ? -18.502 -12.747 17.418 1.00 91.56 180 ASP A N 1
ATOM 1346 C CA . ASP A 1 180 ? -19.887 -12.472 17.817 1.00 91.56 180 ASP A CA 1
ATOM 1347 C C . ASP A 1 180 ? -20.295 -13.341 19.019 1.00 91.56 180 ASP A C 1
ATOM 1349 O O . ASP A 1 180 ? -19.686 -14.385 19.284 1.00 91.56 180 ASP A O 1
ATOM 1353 N N . ASN A 1 181 ? -21.347 -12.926 19.726 1.00 96.19 181 ASN A N 1
ATOM 1354 C CA . ASN A 1 181 ? -21.882 -13.580 20.924 1.00 96.19 181 ASN A CA 1
ATOM 1355 C C . ASN A 1 181 ? -20.843 -13.684 22.055 1.00 96.19 181 ASN A C 1
ATOM 1357 O O . ASN A 1 181 ? -20.647 -14.729 22.682 1.00 96.19 181 ASN A O 1
ATOM 1361 N N . ARG A 1 182 ? -20.141 -12.571 22.294 1.00 97.12 182 ARG A N 1
ATOM 1362 C CA . ARG A 1 182 ? -19.151 -12.389 23.363 1.00 97.12 182 ARG A CA 1
ATOM 1363 C C . ARG A 1 182 ? -19.356 -11.043 24.050 1.00 97.12 182 ARG A C 1
ATOM 1365 O O . ARG A 1 182 ? -19.848 -10.109 23.427 1.00 97.12 182 ARG A O 1
ATOM 1372 N N . LEU A 1 183 ? -18.973 -10.953 25.322 1.00 97.50 183 LEU A N 1
ATOM 1373 C CA . LEU A 1 183 ? -19.027 -9.703 26.083 1.00 97.50 183 LEU A CA 1
ATOM 1374 C C . LEU A 1 183 ? -18.168 -8.623 25.418 1.00 97.50 183 LEU A C 1
ATOM 1376 O O . LEU A 1 183 ? -17.063 -8.921 24.960 1.00 97.50 183 LEU A O 1
ATOM 1380 N N . LEU A 1 184 ? -18.654 -7.380 25.404 1.00 97.56 184 LEU A N 1
ATOM 1381 C CA . LEU A 1 184 ? -17.841 -6.216 25.052 1.00 97.56 184 LEU A CA 1
ATOM 1382 C C . LEU A 1 184 ? -16.628 -6.145 25.993 1.00 97.56 184 LEU A C 1
ATOM 1384 O O . LEU A 1 184 ? -16.778 -6.245 27.213 1.00 97.56 184 LEU A O 1
ATOM 1388 N N . LEU A 1 185 ? -15.426 -5.981 25.439 1.00 97.62 185 LEU A N 1
ATOM 1389 C CA . LEU A 1 185 ? -14.215 -5.889 26.251 1.00 97.62 185 LEU A CA 1
ATOM 1390 C C . LEU A 1 185 ? -14.012 -4.458 26.754 1.00 97.62 185 LEU A C 1
ATOM 1392 O O . LEU A 1 185 ? -14.331 -3.491 26.065 1.00 97.62 185 LEU A O 1
ATOM 1396 N N . GLN A 1 186 ? -13.415 -4.326 27.936 1.00 97.50 186 GLN A N 1
ATOM 1397 C CA . GLN A 1 186 ? -12.807 -3.068 28.363 1.00 97.50 186 GLN A CA 1
ATOM 1398 C C . GLN A 1 186 ? -11.376 -2.999 27.831 1.00 97.50 186 GLN A C 1
ATOM 1400 O O . GLN A 1 186 ? -10.645 -3.991 27.901 1.00 97.50 186 GLN A O 1
ATOM 1405 N N . ALA A 1 187 ? -10.965 -1.827 27.350 1.00 97.62 187 ALA A N 1
ATOM 1406 C CA . ALA A 1 187 ? -9.575 -1.565 27.005 1.00 97.62 187 ALA A CA 1
ATOM 1407 C C . ALA A 1 187 ? -8.695 -1.711 28.258 1.00 97.62 187 ALA A C 1
ATOM 1409 O O . ALA A 1 187 ? -9.052 -1.223 29.332 1.00 97.62 187 ALA A O 1
ATOM 1410 N N . GLN A 1 188 ? -7.561 -2.387 28.119 1.00 97.75 188 GLN A N 1
ATOM 1411 C CA . GLN A 1 188 ? -6.571 -2.629 29.168 1.00 97.75 188 GLN A CA 1
ATOM 1412 C C . GLN A 1 188 ? -5.198 -2.143 28.692 1.00 97.75 188 GLN A C 1
ATOM 1414 O O . GLN A 1 188 ? -4.919 -2.231 27.492 1.00 97.75 188 GLN A O 1
ATOM 1419 N N . PRO A 1 189 ? -4.323 -1.668 29.590 1.00 97.38 189 PRO A N 1
ATOM 1420 C CA . PRO A 1 189 ? -2.919 -1.458 29.257 1.00 97.38 189 PRO A CA 1
ATOM 1421 C C . PRO A 1 189 ? -2.246 -2.789 28.885 1.00 97.38 189 PRO A C 1
ATOM 1423 O O . PRO A 1 189 ? -2.545 -3.828 29.476 1.00 97.38 189 PRO A O 1
ATOM 1426 N N . LEU A 1 190 ? -1.350 -2.762 27.895 1.00 94.94 190 LEU A N 1
ATOM 1427 C CA . LEU A 1 190 ? -0.531 -3.916 27.490 1.00 94.94 190 LEU A CA 1
ATOM 1428 C C . LEU A 1 190 ? 0.904 -3.852 28.042 1.00 94.94 190 LEU A C 1
ATOM 1430 O O . LEU A 1 190 ? 1.666 -4.800 27.871 1.00 94.94 190 LEU A O 1
ATOM 1434 N N . ASP A 1 191 ? 1.256 -2.754 28.709 1.00 94.12 191 ASP A N 1
ATOM 1435 C CA . ASP A 1 191 ? 2.490 -2.572 29.470 1.00 94.12 191 ASP A CA 1
ATOM 1436 C C . ASP A 1 191 ? 2.221 -1.769 30.757 1.00 94.12 191 ASP A C 1
ATOM 1438 O O . ASP A 1 191 ? 1.122 -1.257 30.976 1.00 94.12 191 ASP A O 1
ATOM 1442 N N . ASP A 1 192 ? 3.225 -1.660 31.626 1.00 95.38 192 ASP A N 1
ATOM 1443 C CA . ASP A 1 192 ? 3.105 -0.968 32.913 1.00 95.38 192 ASP A CA 1
ATOM 1444 C C . ASP A 1 192 ? 3.226 0.568 32.823 1.00 95.38 192 ASP A C 1
ATOM 1446 O O . ASP A 1 192 ? 3.300 1.228 33.865 1.00 95.38 192 ASP A O 1
ATOM 1450 N N . SER A 1 193 ? 3.247 1.176 31.628 1.00 96.56 193 SER A N 1
ATOM 1451 C CA . SER A 1 193 ? 3.369 2.635 31.497 1.00 96.56 193 SER A CA 1
ATOM 1452 C C . SER A 1 193 ? 2.131 3.374 32.013 1.00 96.56 193 SER A C 1
ATOM 1454 O O . SER A 1 193 ? 0.989 2.912 31.905 1.00 96.56 193 SER A O 1
ATOM 1456 N N . GLU A 1 194 ? 2.350 4.565 32.570 1.00 96.88 194 GLU A N 1
ATOM 1457 C CA . GLU A 1 194 ? 1.252 5.434 33.002 1.00 96.88 194 GLU A CA 1
ATOM 1458 C C . GLU A 1 194 ? 0.466 5.955 31.793 1.00 96.88 194 GLU A C 1
ATOM 1460 O O . GLU A 1 194 ? -0.753 6.088 31.860 1.00 96.88 194 GLU A O 1
ATOM 1465 N N . GLU A 1 195 ? 1.134 6.147 30.653 1.00 95.69 195 GLU A N 1
ATOM 1466 C CA . GLU A 1 195 ? 0.530 6.474 29.364 1.00 95.69 195 GLU A CA 1
ATOM 1467 C C . GLU A 1 195 ? -0.448 5.380 28.897 1.00 95.69 195 GLU A C 1
ATOM 1469 O O . GLU A 1 195 ? -1.566 5.701 28.492 1.00 95.69 195 GLU A O 1
ATOM 1474 N N . ALA A 1 196 ? -0.094 4.089 28.981 1.00 96.50 196 ALA A N 1
ATOM 1475 C CA . ALA A 1 196 ? -0.997 2.993 28.613 1.00 96.50 196 ALA A CA 1
ATOM 1476 C C . ALA A 1 196 ? -2.201 2.888 29.562 1.00 96.50 196 ALA A C 1
ATOM 1478 O O . ALA A 1 196 ? -3.340 2.790 29.098 1.00 96.50 196 ALA A O 1
ATOM 1479 N N . LYS A 1 197 ? -1.979 2.969 30.882 1.00 97.75 197 LYS A N 1
ATOM 1480 C CA . LYS A 1 197 ? -3.056 2.948 31.895 1.00 97.75 197 LYS A CA 1
ATOM 1481 C C . LYS A 1 197 ? -4.033 4.109 31.699 1.00 97.75 197 LYS A C 1
ATOM 1483 O O . LYS A 1 197 ? -5.248 3.907 31.669 1.00 97.75 197 LYS A O 1
ATOM 1488 N N . HIS A 1 198 ? -3.498 5.315 31.513 1.00 97.50 198 HIS A N 1
ATOM 1489 C CA . HIS A 1 198 ? -4.271 6.527 31.251 1.00 97.50 198 HIS A CA 1
ATOM 1490 C C . HIS A 1 198 ? -5.057 6.422 29.940 1.00 97.50 198 HIS A C 1
ATOM 1492 O O . HIS A 1 198 ? -6.259 6.683 29.913 1.00 97.50 198 HIS A O 1
ATOM 1498 N N . THR A 1 199 ? -4.421 5.948 28.866 1.00 97.50 199 THR A N 1
ATOM 1499 C CA . THR A 1 199 ? -5.086 5.766 27.567 1.00 97.50 199 THR A CA 1
ATOM 1500 C C . THR A 1 199 ? -6.212 4.736 27.640 1.00 97.50 199 THR A C 1
ATOM 1502 O O . THR A 1 199 ? -7.292 4.975 27.102 1.00 97.50 199 THR A O 1
ATOM 1505 N N . ALA A 1 200 ? -6.018 3.622 28.350 1.00 98.00 200 ALA A N 1
ATOM 1506 C CA . ALA A 1 200 ? -7.072 2.635 28.567 1.00 98.00 200 ALA A CA 1
ATOM 1507 C C . ALA A 1 200 ? -8.284 3.247 29.299 1.00 98.00 200 ALA A C 1
ATOM 1509 O O . ALA A 1 200 ? -9.427 2.969 28.933 1.00 98.00 200 ALA A O 1
ATOM 1510 N N . ALA A 1 201 ? -8.070 4.133 30.279 1.00 98.12 201 ALA A N 1
ATOM 1511 C CA . ALA A 1 201 ? -9.156 4.856 30.946 1.00 98.12 201 ALA A CA 1
ATOM 1512 C C . ALA A 1 201 ? -9.909 5.806 29.989 1.00 98.12 201 ALA A C 1
ATOM 1514 O O . ALA A 1 201 ? -11.139 5.745 29.923 1.00 98.12 201 ALA A O 1
ATOM 1515 N N . VAL A 1 202 ? -9.184 6.605 29.193 1.00 98.25 202 VAL A N 1
ATOM 1516 C CA . VAL A 1 202 ? -9.752 7.494 28.154 1.00 98.25 202 VAL A CA 1
ATOM 1517 C C . VAL A 1 202 ? -10.606 6.702 27.154 1.00 98.25 202 VAL A C 1
ATOM 1519 O O . VAL A 1 202 ? -11.733 7.083 26.845 1.00 98.25 202 VAL A O 1
ATOM 1522 N N . VAL A 1 203 ? -10.101 5.561 26.682 1.00 98.12 203 VAL A N 1
ATOM 1523 C CA . VAL A 1 203 ? -10.759 4.715 25.671 1.00 98.12 203 VAL A CA 1
ATOM 1524 C C . VAL A 1 203 ? -11.985 3.984 26.231 1.00 98.12 203 VAL A C 1
ATOM 1526 O O . VAL A 1 203 ? -12.979 3.805 25.524 1.00 98.12 203 VAL A O 1
ATOM 1529 N N . ASN A 1 204 ? -11.974 3.622 27.516 1.00 98.44 204 ASN A N 1
ATOM 1530 C CA . ASN A 1 204 ? -13.150 3.067 28.187 1.00 98.44 204 ASN A CA 1
ATOM 1531 C C . ASN A 1 204 ? -14.250 4.116 28.431 1.00 98.44 204 ASN A C 1
ATOM 1533 O O . ASN A 1 204 ? -15.427 3.757 28.423 1.00 98.44 204 ASN A O 1
ATOM 1537 N N . GLU A 1 205 ? -13.913 5.394 28.631 1.00 98.44 205 GLU A N 1
ATOM 1538 C CA . GLU A 1 205 ? -14.911 6.475 28.638 1.00 98.44 205 GLU A CA 1
ATOM 1539 C C . GLU A 1 205 ? -15.457 6.743 27.230 1.00 98.44 205 GLU A C 1
ATOM 1541 O O . GLU A 1 205 ? -16.671 6.775 27.040 1.00 98.44 205 GLU A O 1
ATOM 1546 N N . LEU A 1 206 ? -14.579 6.810 26.226 1.00 98.44 206 LEU A N 1
ATOM 1547 C CA . LEU A 1 206 ? -14.951 6.937 24.816 1.00 98.44 206 LEU A CA 1
ATOM 1548 C C . LEU A 1 206 ? -15.959 5.866 24.380 1.00 98.44 206 LEU A C 1
ATOM 1550 O O . LEU A 1 206 ? -16.983 6.192 23.783 1.00 98.44 206 LEU A O 1
ATOM 1554 N N . SER A 1 207 ? -15.716 4.595 24.712 1.00 98.19 207 SER A N 1
ATOM 1555 C CA . SER A 1 207 ? -16.633 3.510 24.343 1.00 98.19 207 SER A CA 1
ATOM 1556 C C . SER A 1 207 ? -18.017 3.649 24.995 1.00 98.19 207 SER A C 1
ATOM 1558 O O . SER A 1 207 ? -19.012 3.236 24.395 1.00 98.19 207 SER A O 1
ATOM 1560 N N . LYS A 1 208 ? -18.105 4.234 26.199 1.00 97.75 208 LYS A N 1
ATOM 1561 C CA . LYS A 1 208 ? -19.381 4.513 26.881 1.00 97.75 208 LYS A CA 1
ATOM 1562 C C . LYS A 1 208 ? -20.111 5.685 26.233 1.00 97.75 208 LYS A C 1
ATOM 1564 O O . LYS A 1 208 ? -21.292 5.555 25.925 1.00 97.75 208 LYS A O 1
ATOM 1569 N N . GLU A 1 209 ? -19.415 6.791 25.976 1.00 98.38 209 GLU A N 1
ATOM 1570 C CA . GLU A 1 209 ? -20.014 7.986 25.371 1.00 98.38 209 GLU A CA 1
ATOM 1571 C C . GLU A 1 209 ? -20.480 7.742 23.932 1.00 98.38 209 GLU A C 1
ATOM 1573 O O . GLU A 1 209 ? -21.583 8.157 23.578 1.00 98.38 209 GLU A O 1
ATOM 1578 N N . ILE A 1 210 ? -19.718 6.982 23.133 1.00 98.25 210 ILE A N 1
ATOM 1579 C CA . ILE A 1 210 ? -20.177 6.515 21.818 1.00 98.25 210 ILE A CA 1
ATOM 1580 C C . ILE A 1 210 ? -21.490 5.737 21.958 1.00 98.25 210 ILE A C 1
ATOM 1582 O O . ILE A 1 210 ? -22.460 6.043 21.265 1.00 98.25 210 ILE A O 1
ATOM 1586 N N . SER A 1 211 ? -21.541 4.756 22.865 1.00 97.69 211 SER A N 1
ATOM 1587 C CA . SER A 1 211 ? -22.735 3.920 23.039 1.00 97.69 211 SER A CA 1
ATOM 1588 C C . SER A 1 211 ? -23.941 4.761 23.468 1.00 97.69 211 SER A C 1
ATOM 1590 O O . SER A 1 211 ? -25.009 4.662 22.872 1.00 97.69 211 SER A O 1
ATOM 1592 N N . ARG A 1 212 ? -23.752 5.684 24.422 1.00 97.50 212 ARG A N 1
ATOM 1593 C CA . ARG A 1 212 ? -24.789 6.615 24.893 1.00 97.50 212 ARG A CA 1
ATOM 1594 C C . ARG A 1 212 ? -25.367 7.475 23.763 1.00 97.50 212 ARG A C 1
ATOM 1596 O O . ARG A 1 212 ? -26.578 7.685 23.723 1.00 97.50 212 ARG A O 1
ATOM 1603 N N . ILE A 1 213 ? -24.524 7.978 22.859 1.00 97.88 213 ILE A N 1
ATOM 1604 C CA . ILE A 1 213 ? -24.966 8.767 21.698 1.00 97.88 213 ILE A CA 1
ATOM 1605 C C . ILE A 1 213 ? -25.730 7.884 20.705 1.00 97.88 213 ILE A C 1
ATOM 1607 O O . ILE A 1 213 ? -26.803 8.271 20.245 1.00 97.88 213 ILE A O 1
ATOM 1611 N N . LEU A 1 214 ? -25.211 6.693 20.393 1.00 97.75 214 LEU A N 1
ATOM 1612 C CA . LEU A 1 214 ? -25.812 5.803 19.401 1.00 97.75 214 LEU A CA 1
ATOM 1613 C C . LEU A 1 214 ? -27.150 5.209 19.858 1.00 97.75 214 LEU A C 1
ATOM 1615 O O . LEU A 1 214 ? -28.082 5.167 19.057 1.00 97.75 214 LEU A O 1
ATOM 1619 N N . VAL A 1 215 ? -27.283 4.797 21.123 1.00 96.56 215 VAL A N 1
ATOM 1620 C CA . VAL A 1 215 ? -28.557 4.319 21.702 1.00 96.56 215 VAL A CA 1
ATOM 1621 C C . VAL A 1 215 ? -29.654 5.380 21.568 1.00 96.56 215 VAL A C 1
ATOM 1623 O O . VAL A 1 215 ? -30.785 5.062 21.211 1.00 96.56 215 VAL A O 1
ATOM 1626 N N . ALA A 1 216 ? -29.314 6.655 21.779 1.00 96.38 216 ALA A N 1
ATOM 1627 C CA . ALA A 1 216 ? -30.246 7.773 21.649 1.00 96.38 216 ALA A CA 1
ATOM 1628 C C . ALA A 1 216 ? -30.502 8.227 20.193 1.00 96.38 216 ALA A C 1
ATOM 1630 O O . ALA A 1 216 ? -31.327 9.116 19.969 1.00 96.38 216 ALA A O 1
ATOM 1631 N N . HIS A 1 217 ? -29.799 7.676 19.196 1.00 97.56 217 HIS A N 1
ATOM 1632 C CA . HIS A 1 217 ? -29.840 8.200 17.832 1.00 97.56 217 HIS A CA 1
ATOM 1633 C C . HIS A 1 217 ? -31.082 7.715 17.046 1.00 97.56 217 HIS A C 1
ATOM 1635 O O . HIS A 1 217 ? -31.303 6.504 16.956 1.00 97.56 217 HIS A O 1
ATOM 1641 N N . PRO A 1 218 ? -31.851 8.601 16.370 1.00 96.94 218 PRO A N 1
ATOM 1642 C CA . PRO A 1 218 ? -33.100 8.229 15.684 1.00 96.94 218 PRO A CA 1
ATOM 1643 C C . PRO A 1 218 ? -32.980 7.134 14.612 1.00 96.94 218 PRO A C 1
ATOM 1645 O O . PRO A 1 218 ? -33.954 6.436 14.337 1.00 96.94 218 PRO A O 1
ATOM 1648 N N . ILE A 1 219 ? -31.795 6.952 14.012 1.00 95.62 219 ILE A N 1
ATOM 1649 C CA . ILE A 1 219 ? -31.536 5.825 13.096 1.00 95.62 219 ILE A CA 1
ATOM 1650 C C . ILE A 1 219 ? -31.751 4.485 13.806 1.00 95.62 219 ILE A C 1
ATOM 1652 O O . ILE A 1 219 ? -32.382 3.606 13.234 1.00 95.62 219 ILE A O 1
ATOM 1656 N N . ASN A 1 220 ? -31.285 4.319 15.046 1.00 95.31 220 ASN A N 1
ATOM 1657 C CA . ASN A 1 220 ? -31.391 3.037 15.741 1.00 95.31 220 ASN A CA 1
ATOM 1658 C C . ASN A 1 220 ? -32.827 2.713 16.170 1.00 95.31 220 ASN A C 1
ATOM 1660 O O . ASN A 1 220 ? -33.213 1.549 16.106 1.00 95.31 220 ASN A O 1
ATOM 1664 N N . ALA A 1 221 ? -33.643 3.723 16.494 1.00 93.19 221 ALA A N 1
ATOM 1665 C CA . ALA A 1 221 ? -35.082 3.535 16.689 1.00 93.19 221 ALA A CA 1
ATOM 1666 C C . ALA A 1 221 ? -35.754 2.995 15.410 1.00 93.19 221 ALA A C 1
ATOM 1668 O O . ALA A 1 221 ? -36.385 1.941 15.443 1.00 93.19 221 ALA A O 1
ATOM 1669 N N . ARG A 1 222 ? -35.514 3.640 14.259 1.00 95.00 222 ARG A N 1
ATOM 1670 C CA . ARG A 1 222 ? -36.026 3.186 12.953 1.00 95.00 222 ARG A CA 1
ATOM 1671 C C . ARG A 1 222 ? -35.505 1.799 12.558 1.00 95.00 222 ARG A C 1
ATOM 1673 O O . ARG A 1 222 ? -36.280 0.968 12.102 1.00 95.00 222 ARG A O 1
ATOM 1680 N N . ARG A 1 223 ? -34.216 1.505 12.767 1.00 94.88 223 ARG A N 1
ATOM 1681 C CA . ARG A 1 223 ? -33.653 0.166 12.506 1.00 94.88 223 ARG A CA 1
ATOM 1682 C C . ARG A 1 223 ? -34.356 -0.907 13.341 1.00 94.88 223 ARG A C 1
ATOM 1684 O O . ARG A 1 223 ? -34.655 -1.965 12.800 1.00 94.88 223 ARG A O 1
ATOM 1691 N N . ALA A 1 224 ? -34.667 -0.629 14.610 1.00 93.50 224 ALA A N 1
ATOM 1692 C CA . ALA A 1 224 ? -35.419 -1.552 15.458 1.00 93.50 224 ALA A CA 1
ATOM 1693 C C . ALA A 1 224 ? -36.865 -1.765 14.963 1.00 93.50 224 ALA A C 1
ATOM 1695 O O . ALA A 1 224 ? -37.318 -2.907 14.915 1.00 93.50 224 ALA A O 1
ATOM 1696 N N . GLU A 1 225 ? -37.563 -0.705 14.537 1.00 95.75 225 GLU A N 1
ATOM 1697 C CA . GLU A 1 225 ? -38.901 -0.794 13.919 1.00 95.75 225 GLU A CA 1
ATOM 1698 C C . GLU A 1 225 ? -38.894 -1.619 12.618 1.00 95.75 225 GLU A C 1
ATOM 1700 O O . GLU A 1 225 ? -39.812 -2.397 12.364 1.00 95.75 225 GLU A O 1
ATOM 1705 N N . GLU A 1 226 ? -37.828 -1.507 11.822 1.00 94.81 226 GLU A N 1
ATOM 1706 C CA . GLU A 1 226 ? -37.598 -2.286 10.598 1.00 94.81 226 GLU A CA 1
ATOM 1707 C C . GLU A 1 226 ? -37.094 -3.725 10.862 1.00 94.81 226 GLU A C 1
ATOM 1709 O O . GLU A 1 226 ? -36.839 -4.473 9.917 1.00 94.81 226 GLU A O 1
ATOM 1714 N N . GLY A 1 227 ? -36.917 -4.132 12.126 1.00 93.50 227 GLY A N 1
ATOM 1715 C CA . GLY A 1 227 ? -36.386 -5.450 12.500 1.00 93.50 227 GLY A CA 1
ATOM 1716 C C . GLY A 1 227 ? -34.900 -5.658 12.171 1.00 93.50 227 GLY A C 1
ATOM 1717 O O . GLY A 1 227 ? -34.415 -6.791 12.170 1.00 93.50 227 GLY A O 1
ATOM 1718 N N . LYS A 1 228 ? -34.164 -4.581 11.880 1.00 93.06 228 LYS A N 1
ATOM 1719 C CA . LYS A 1 228 ? -32.724 -4.593 11.607 1.00 93.06 228 LYS A CA 1
ATOM 1720 C C . LYS A 1 228 ? -31.912 -4.556 12.905 1.00 93.06 228 LYS A C 1
ATOM 1722 O O . LYS A 1 228 ? -32.288 -3.934 13.894 1.00 93.06 228 LYS A O 1
ATOM 1727 N N . ASN A 1 229 ? -30.713 -5.132 12.849 1.00 93.75 229 ASN A N 1
ATOM 1728 C CA . ASN A 1 229 ? -29.679 -4.970 13.874 1.00 93.75 229 ASN A CA 1
ATOM 1729 C C . ASN A 1 229 ? -29.383 -3.483 14.131 1.00 93.75 229 ASN A C 1
ATOM 1731 O O . ASN A 1 229 ? -28.911 -2.801 13.217 1.00 93.75 229 ASN A O 1
ATOM 1735 N N . ILE A 1 230 ? -29.598 -2.990 15.353 1.00 96.44 230 ILE A N 1
ATOM 1736 C CA . ILE A 1 230 ? -29.192 -1.632 15.750 1.00 96.44 230 ILE A CA 1
ATOM 1737 C C . ILE A 1 230 ? -27.663 -1.511 15.818 1.00 96.44 230 ILE A C 1
ATOM 1739 O O . ILE A 1 230 ? -26.965 -2.467 16.157 1.00 96.44 230 ILE A O 1
ATOM 1743 N N . ALA A 1 231 ? -27.138 -0.333 15.502 1.00 97.25 231 ALA A N 1
ATOM 1744 C CA . ALA A 1 231 ? -25.727 0.014 15.616 1.00 97.25 231 ALA A CA 1
ATOM 1745 C C . ALA A 1 231 ? -25.526 0.899 16.852 1.00 97.25 231 ALA A C 1
ATOM 1747 O O . ALA A 1 231 ? -25.377 2.115 16.735 1.00 97.25 231 ALA A O 1
ATOM 1748 N N . ASN A 1 232 ? -25.612 0.299 18.041 1.00 97.56 232 ASN A N 1
ATOM 1749 C CA . ASN A 1 232 ? -25.593 0.998 19.331 1.00 97.56 232 ASN A CA 1
ATOM 1750 C C . ASN A 1 232 ? -24.224 0.992 20.038 1.00 97.56 232 ASN A C 1
ATOM 1752 O O . ASN A 1 232 ? -24.096 1.590 21.100 1.00 97.56 232 ASN A O 1
ATOM 1756 N N . VAL A 1 233 ? -23.190 0.379 19.451 1.00 98.12 233 VAL A N 1
ATOM 1757 C CA . VAL A 1 233 ? -21.796 0.482 19.918 1.00 98.12 233 VAL A CA 1
ATOM 1758 C C . VAL A 1 233 ? -20.829 0.596 18.735 1.00 98.12 233 VAL A C 1
ATOM 1760 O O . VAL A 1 233 ? -21.125 0.147 17.624 1.00 98.12 233 VAL A O 1
ATOM 1763 N N . VAL A 1 234 ? -19.644 1.159 18.984 1.00 97.94 234 VAL A N 1
ATOM 1764 C CA . VAL A 1 234 ? -18.483 1.040 18.090 1.00 97.94 234 VAL A CA 1
ATOM 1765 C C . VAL A 1 234 ? -17.415 0.189 18.768 1.00 97.94 234 VAL A C 1
ATOM 1767 O O . VAL A 1 234 ? -16.959 0.499 19.868 1.00 97.94 234 VAL A O 1
ATOM 1770 N N . LEU A 1 235 ? -17.000 -0.883 18.100 1.00 97.81 235 LEU A N 1
ATOM 1771 C CA . LEU A 1 235 ? -15.920 -1.754 18.549 1.00 97.81 235 LEU A CA 1
ATOM 1772 C C . LEU A 1 235 ? -14.583 -1.152 18.130 1.00 97.81 235 LEU A C 1
ATOM 1774 O O . LEU A 1 235 ? -14.259 -1.118 16.942 1.00 97.81 235 LEU A O 1
ATOM 1778 N N . LEU A 1 236 ? -13.809 -0.701 19.110 1.00 95.94 236 LEU A N 1
ATOM 1779 C CA . LEU A 1 236 ? -12.494 -0.102 18.920 1.00 95.94 236 LEU A CA 1
ATOM 1780 C C . LEU A 1 236 ? -11.462 -1.234 18.845 1.00 95.94 236 LEU A C 1
ATOM 1782 O O . LEU A 1 236 ? -11.331 -2.008 19.795 1.00 95.94 236 LEU A O 1
ATOM 1786 N N . ARG A 1 237 ? -10.735 -1.377 17.730 1.00 90.44 237 ARG A N 1
ATOM 1787 C CA . ARG A 1 237 ? -9.740 -2.453 17.543 1.00 90.44 237 ARG A CA 1
ATOM 1788 C C . ARG A 1 237 ? -8.451 -1.959 16.899 1.00 90.44 237 ARG A C 1
ATOM 1790 O O . ARG A 1 237 ? -8.441 -1.009 16.123 1.00 90.44 237 ARG A O 1
ATOM 1797 N N . GLY A 1 238 ? -7.361 -2.670 17.191 1.00 86.06 238 GLY A N 1
ATOM 1798 C CA . GLY A 1 238 ? -6.050 -2.407 16.598 1.00 86.06 238 GLY A CA 1
ATOM 1799 C C . GLY A 1 238 ? -5.594 -0.971 16.827 1.00 86.06 238 GLY A C 1
ATOM 1800 O O . GLY A 1 238 ? -5.319 -0.279 15.846 1.00 86.06 238 GLY A O 1
ATOM 1801 N N . CYS A 1 239 ? -5.561 -0.543 18.099 1.00 91.88 239 CYS A N 1
ATOM 1802 C CA . CYS A 1 239 ? -5.009 0.751 18.488 1.00 91.88 239 CYS A CA 1
ATOM 1803 C C . CYS A 1 239 ? -3.661 0.946 17.791 1.00 91.88 239 CYS A C 1
ATOM 1805 O O . CYS A 1 239 ? -2.813 0.050 17.806 1.00 91.88 239 CYS A O 1
ATOM 1807 N N . GLY A 1 240 ? -3.487 2.087 17.138 1.00 91.00 240 GLY A N 1
ATOM 1808 C CA . GLY A 1 240 ? -2.198 2.490 16.612 1.00 91.00 240 GLY A CA 1
ATOM 1809 C C . GLY A 1 240 ? -1.967 3.967 16.848 1.00 91.00 240 GLY A C 1
ATOM 1810 O O . GLY A 1 240 ? -2.893 4.760 16.695 1.00 91.00 240 GLY A O 1
ATOM 1811 N N . ILE A 1 241 ? -0.745 4.332 17.220 1.00 91.38 241 ILE A N 1
ATOM 1812 C CA . ILE A 1 241 ? -0.340 5.734 17.374 1.00 91.38 241 ILE A CA 1
ATOM 1813 C C . ILE A 1 241 ? 0.199 6.252 16.036 1.00 91.38 241 ILE A C 1
ATOM 1815 O O . ILE A 1 241 ? 0.842 5.497 15.299 1.00 91.38 241 ILE A O 1
ATOM 1819 N N . ARG A 1 242 ? -0.034 7.526 15.692 1.00 90.81 242 ARG A N 1
ATOM 1820 C CA . ARG A 1 242 ? 0.671 8.137 14.559 1.00 90.81 242 ARG A CA 1
ATOM 1821 C C . ARG A 1 242 ? 2.153 8.180 14.910 1.00 90.81 242 ARG A C 1
ATOM 1823 O O . ARG A 1 242 ? 2.553 8.874 15.846 1.00 90.81 242 ARG A O 1
ATOM 1830 N N . ILE A 1 243 ? 2.939 7.417 14.155 1.00 88.06 243 ILE A N 1
ATOM 1831 C CA . ILE A 1 243 ? 4.374 7.261 14.377 1.00 88.06 243 ILE A CA 1
ATOM 1832 C C . ILE A 1 243 ? 5.093 8.605 14.219 1.00 88.06 243 ILE A C 1
ATOM 1834 O O . ILE A 1 243 ? 4.774 9.395 13.328 1.00 88.06 243 ILE A O 1
ATOM 1838 N N . GLU A 1 244 ? 6.079 8.849 15.077 1.00 88.44 244 GLU A N 1
ATOM 1839 C CA . GLU A 1 244 ? 7.003 9.969 14.937 1.00 88.44 244 GLU A CA 1
ATOM 1840 C C . GLU A 1 244 ? 8.298 9.452 14.309 1.00 88.44 244 GLU A C 1
ATOM 1842 O O . GLU A 1 244 ? 9.012 8.644 14.903 1.00 88.44 244 GLU A O 1
ATOM 1847 N N . VAL A 1 245 ? 8.569 9.876 13.073 1.00 91.69 245 VAL A N 1
ATOM 1848 C CA . VAL A 1 245 ? 9.733 9.440 12.293 1.00 91.69 245 VAL A CA 1
ATOM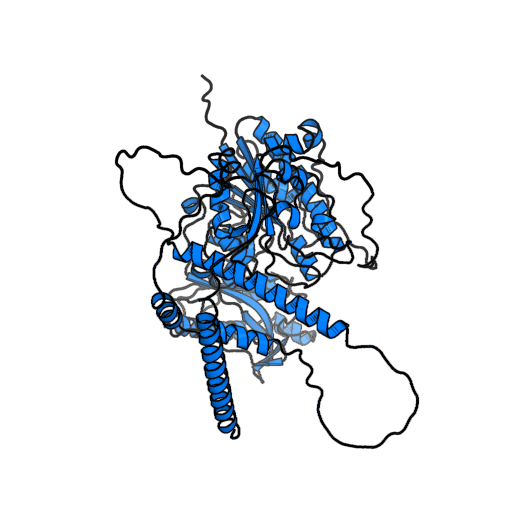 1849 C C . VAL A 1 245 ? 10.329 10.612 11.510 1.00 91.69 245 VAL A C 1
ATOM 1851 O O . VAL A 1 245 ? 9.600 11.547 11.158 1.00 91.69 245 VAL A O 1
ATOM 1854 N N . PRO A 1 246 ? 11.631 10.587 11.171 1.00 94.50 246 PRO A N 1
ATOM 1855 C CA . PRO A 1 246 ? 12.182 11.544 10.221 1.00 94.50 246 PRO A CA 1
ATOM 1856 C C . PRO A 1 246 ? 11.519 11.344 8.850 1.00 94.50 246 PRO A C 1
ATOM 1858 O O . PRO A 1 246 ? 11.385 10.219 8.374 1.00 94.50 246 PRO A O 1
ATOM 1861 N N . GLN A 1 247 ? 11.095 12.432 8.210 1.00 95.31 247 GLN A N 1
ATOM 1862 C CA . GLN A 1 247 ? 10.421 12.379 6.905 1.00 95.31 247 GLN A CA 1
ATOM 1863 C C . GLN A 1 247 ? 11.334 11.797 5.816 1.00 95.31 247 GLN A C 1
ATOM 1865 O O . GLN A 1 247 ? 12.546 12.010 5.848 1.00 95.31 247 GLN A O 1
ATOM 1870 N N . PHE A 1 248 ? 10.748 11.115 4.831 1.00 97.62 248 PHE A N 1
ATOM 1871 C CA . PHE A 1 248 ? 11.473 10.381 3.786 1.00 97.62 248 PHE A CA 1
ATOM 1872 C C . PHE A 1 248 ? 12.489 11.256 3.038 1.00 97.62 248 PHE A C 1
ATOM 1874 O O . PHE A 1 248 ? 13.631 10.845 2.829 1.00 97.62 248 PHE A O 1
ATOM 1881 N N . GLU A 1 249 ? 12.116 12.494 2.703 1.00 96.94 249 GLU A N 1
ATOM 1882 C CA . GLU A 1 249 ? 13.015 13.457 2.054 1.00 96.94 249 GLU A CA 1
ATOM 1883 C C . GLU A 1 249 ? 14.287 13.712 2.883 1.00 96.94 249 GLU A C 1
ATOM 1885 O O . GLU A 1 249 ? 15.381 13.720 2.325 1.00 96.94 249 GLU A O 1
ATOM 1890 N N . LYS A 1 250 ? 14.185 13.776 4.216 1.00 96.44 250 LYS A N 1
ATOM 1891 C CA . LYS A 1 250 ? 15.330 14.017 5.109 1.00 96.44 250 LYS A CA 1
ATOM 1892 C C . LYS A 1 250 ? 16.286 12.823 5.201 1.00 96.44 250 LYS A C 1
ATOM 1894 O O . LYS A 1 250 ? 17.471 13.022 5.447 1.00 96.44 250 LYS A O 1
ATOM 1899 N N . ILE A 1 251 ? 15.792 11.593 5.018 1.00 95.94 251 ILE A N 1
ATOM 1900 C CA . ILE A 1 251 ? 16.602 10.357 5.074 1.00 95.94 251 ILE A CA 1
ATOM 1901 C C . ILE A 1 251 ? 17.207 10.012 3.700 1.00 95.94 251 ILE A C 1
ATOM 1903 O O . ILE A 1 251 ? 18.310 9.458 3.602 1.00 95.94 251 ILE A O 1
ATOM 1907 N N . HIS A 1 252 ? 16.488 10.304 2.614 1.00 96.88 252 HIS A N 1
ATOM 1908 C CA . HIS A 1 252 ? 16.861 9.863 1.266 1.00 96.88 252 HIS A CA 1
ATOM 1909 C C . HIS A 1 252 ? 17.316 10.981 0.327 1.00 96.88 252 HIS A C 1
ATOM 1911 O O . HIS A 1 252 ? 17.943 10.658 -0.680 1.00 96.88 252 HIS A O 1
ATOM 1917 N N . SER A 1 253 ? 17.059 12.250 0.659 1.00 96.19 253 SER A N 1
ATOM 1918 C CA . SER A 1 253 ? 17.317 13.424 -0.192 1.00 96.19 253 SER A CA 1
ATOM 1919 C C . SER A 1 253 ? 16.637 13.328 -1.565 1.00 96.19 253 SER A C 1
ATOM 1921 O O . SER A 1 253 ? 17.209 13.700 -2.586 1.00 96.19 253 SER A O 1
ATOM 1923 N N . LEU A 1 254 ? 15.416 12.786 -1.576 1.00 96.75 254 LEU A N 1
ATOM 1924 C CA . LEU A 1 254 ? 14.554 12.605 -2.745 1.00 96.75 254 LEU A CA 1
ATOM 1925 C C . LEU A 1 254 ? 13.145 13.071 -2.380 1.00 96.75 254 LEU A C 1
ATOM 1927 O O . LEU A 1 254 ? 12.631 12.653 -1.340 1.00 96.75 254 LEU A O 1
ATOM 1931 N N . TRP A 1 255 ? 12.496 13.875 -3.226 1.00 97.75 255 TRP A N 1
ATOM 1932 C CA . TRP A 1 255 ? 11.097 14.255 -3.015 1.00 97.75 255 TRP A CA 1
ATOM 1933 C C . TRP A 1 255 ? 10.149 13.114 -3.411 1.00 97.75 255 TRP A C 1
ATOM 1935 O O . TRP A 1 255 ? 10.144 12.732 -4.584 1.00 97.75 255 TRP A O 1
ATOM 1945 N N . PRO A 1 256 ? 9.332 12.573 -2.486 1.00 98.31 256 PRO A N 1
ATOM 1946 C CA . PRO A 1 256 ? 8.531 11.384 -2.749 1.00 98.31 256 PRO A CA 1
ATOM 1947 C C . PRO A 1 256 ? 7.055 11.696 -3.030 1.00 98.31 256 PRO A C 1
ATOM 1949 O O . PRO A 1 256 ? 6.439 12.536 -2.371 1.00 98.31 256 PRO A O 1
ATOM 1952 N N . CYS A 1 257 ? 6.463 10.940 -3.949 1.00 98.56 257 CYS A N 1
ATOM 1953 C CA . CYS A 1 257 ? 5.018 10.846 -4.143 1.00 98.56 257 CYS A CA 1
ATOM 1954 C C . CYS A 1 257 ? 4.579 9.380 -4.223 1.00 98.56 257 CYS A C 1
ATOM 1956 O O . CYS A 1 257 ? 5.389 8.493 -4.502 1.00 98.56 257 CYS A O 1
ATOM 1958 N N . MET A 1 258 ? 3.298 9.111 -3.973 1.00 98.38 258 MET A N 1
ATOM 1959 C CA . MET A 1 258 ? 2.760 7.753 -3.938 1.00 98.38 258 MET A CA 1
ATOM 1960 C C . MET A 1 258 ? 1.331 7.684 -4.480 1.00 98.38 258 MET A C 1
ATOM 1962 O O . MET A 1 258 ? 0.471 8.457 -4.075 1.00 98.38 258 MET A O 1
ATOM 1966 N N . VAL A 1 259 ? 1.048 6.703 -5.336 1.00 98.00 259 VAL A N 1
ATOM 1967 C CA . VAL A 1 259 ? -0.319 6.291 -5.685 1.00 98.00 259 VAL A CA 1
ATOM 1968 C C . VAL A 1 259 ? -0.636 5.019 -4.905 1.00 98.00 259 VAL A C 1
ATOM 1970 O O . VAL A 1 259 ? -0.248 3.925 -5.315 1.00 98.00 259 VAL A O 1
ATOM 1973 N N . ALA A 1 260 ? -1.340 5.169 -3.781 1.00 93.12 260 ALA A N 1
ATOM 1974 C CA . ALA A 1 260 ? -1.743 4.076 -2.896 1.00 93.12 260 ALA A CA 1
ATOM 1975 C C . ALA A 1 260 ? -3.268 4.077 -2.684 1.00 93.12 260 ALA A C 1
ATOM 1977 O O . ALA A 1 260 ? -3.777 4.891 -1.912 1.00 93.12 260 ALA A O 1
ATOM 1978 N N . PRO A 1 261 ? -4.027 3.176 -3.339 1.00 86.31 261 PRO A N 1
ATOM 1979 C CA . PRO A 1 261 ? -5.479 3.109 -3.159 1.00 86.31 261 PRO A CA 1
ATOM 1980 C C . PRO A 1 261 ? -5.869 2.510 -1.799 1.00 86.31 261 PRO A C 1
ATOM 1982 O O . PRO A 1 261 ? -6.901 2.857 -1.220 1.00 86.31 261 PRO A O 1
ATOM 1985 N N . THR A 1 262 ? -5.030 1.625 -1.255 1.00 87.12 262 THR A N 1
ATOM 1986 C CA . THR A 1 262 ? -5.234 1.014 0.058 1.00 87.12 262 THR A CA 1
ATOM 1987 C C . THR A 1 262 ? -4.952 2.013 1.169 1.00 87.12 262 THR A C 1
ATOM 1989 O O . THR A 1 262 ? -3.851 2.555 1.277 1.00 87.12 262 THR A O 1
ATOM 1992 N N . LYS A 1 263 ? -5.935 2.194 2.051 1.00 87.81 263 LYS A N 1
ATOM 1993 C CA . LYS A 1 263 ? -5.906 3.194 3.124 1.00 87.81 263 LYS A CA 1
ATOM 1994 C C . LYS A 1 263 ? -4.740 2.996 4.099 1.00 87.81 263 LYS A C 1
ATOM 1996 O O . LYS A 1 263 ? -4.137 3.977 4.512 1.00 87.81 263 LYS A O 1
ATOM 2001 N N . ILE A 1 264 ? -4.351 1.750 4.379 1.00 89.56 264 ILE A N 1
ATOM 2002 C CA . ILE A 1 264 ? -3.181 1.449 5.216 1.00 89.56 264 ILE A CA 1
ATOM 2003 C C . ILE A 1 264 ? -1.864 1.955 4.595 1.00 89.56 264 ILE A C 1
ATOM 2005 O O . ILE A 1 264 ? -1.109 2.649 5.267 1.00 89.56 264 ILE A O 1
ATOM 2009 N N . ILE A 1 265 ? -1.616 1.707 3.304 1.00 94.56 265 ILE A N 1
ATOM 2010 C CA . ILE A 1 265 ? -0.382 2.156 2.635 1.00 94.56 265 ILE A CA 1
ATOM 2011 C C . ILE A 1 265 ? -0.383 3.676 2.426 1.00 94.56 265 ILE A C 1
ATOM 2013 O O . ILE A 1 265 ? 0.633 4.324 2.665 1.00 94.56 265 ILE A O 1
ATOM 2017 N N . ALA A 1 266 ? -1.534 4.273 2.095 1.00 93.69 266 ALA A N 1
ATOM 2018 C CA . ALA A 1 266 ? -1.667 5.727 2.010 1.00 93.69 266 ALA A CA 1
ATOM 2019 C C . ALA A 1 266 ? -1.355 6.420 3.351 1.00 93.69 266 ALA A C 1
ATOM 2021 O O . ALA A 1 266 ? -0.586 7.377 3.388 1.00 93.69 266 ALA A O 1
ATOM 2022 N N . GLY A 1 267 ? -1.903 5.931 4.470 1.00 92.75 267 GLY A N 1
ATOM 2023 C CA . GLY A 1 267 ? -1.629 6.501 5.794 1.00 92.75 267 GLY A CA 1
ATOM 2024 C C . GLY A 1 267 ? -0.215 6.243 6.314 1.00 92.75 267 GLY A C 1
ATOM 2025 O O . GLY A 1 267 ? 0.331 7.086 7.030 1.00 92.75 267 GLY A O 1
ATOM 2026 N N . LEU A 1 268 ? 0.406 5.129 5.919 1.00 94.69 268 LEU A N 1
ATOM 2027 C CA . LEU A 1 268 ? 1.835 4.894 6.122 1.00 94.69 268 LEU A CA 1
ATOM 2028 C C . LEU A 1 268 ? 2.645 5.952 5.361 1.00 94.69 268 LEU A C 1
ATOM 2030 O O . LEU A 1 268 ? 3.413 6.676 5.987 1.00 94.69 268 LEU A O 1
ATOM 2034 N N . GLY A 1 269 ? 2.401 6.145 4.059 1.00 95.75 269 GLY A N 1
ATOM 2035 C CA . GLY A 1 269 ? 3.058 7.188 3.261 1.00 95.75 269 GLY A CA 1
ATOM 2036 C C . GLY A 1 269 ? 2.910 8.592 3.864 1.00 95.75 269 GLY A C 1
ATOM 2037 O O . GLY A 1 269 ? 3.905 9.287 4.061 1.00 95.75 269 GLY A O 1
ATOM 2038 N N . LEU A 1 270 ? 1.697 8.971 4.279 1.00 94.19 270 LEU A N 1
ATOM 2039 C CA . LEU A 1 270 ? 1.419 10.234 4.981 1.00 94.19 270 LEU A CA 1
ATOM 2040 C C . LEU A 1 270 ? 2.162 10.365 6.326 1.00 94.19 270 LEU A C 1
ATOM 2042 O O . LEU A 1 270 ? 2.504 11.473 6.749 1.00 94.19 270 LEU A O 1
ATOM 2046 N N . SER A 1 271 ? 2.429 9.252 7.013 1.00 93.25 271 SER A N 1
ATOM 2047 C CA . SER A 1 271 ? 3.239 9.239 8.239 1.00 93.25 271 SER A CA 1
ATOM 2048 C C . SER A 1 271 ? 4.724 9.474 7.949 1.00 93.25 271 SER A C 1
ATOM 2050 O O . SER A 1 271 ? 5.389 10.150 8.727 1.00 93.25 271 SER A O 1
ATOM 2052 N N . LEU A 1 272 ? 5.220 9.006 6.798 1.00 95.44 272 LEU A N 1
ATOM 2053 C CA . LEU A 1 272 ? 6.591 9.241 6.325 1.00 95.44 272 LEU A CA 1
ATOM 2054 C C . LEU A 1 272 ? 6.778 10.611 5.634 1.00 95.44 272 LEU A C 1
ATOM 2056 O O . LEU A 1 272 ? 7.893 10.966 5.249 1.00 95.44 272 LEU A O 1
ATOM 2060 N N . GLY A 1 273 ? 5.707 11.397 5.474 1.00 94.75 273 GLY A N 1
ATOM 2061 C CA . GLY A 1 273 ? 5.730 12.684 4.767 1.00 94.75 273 GLY A CA 1
ATOM 2062 C C . GLY A 1 273 ? 5.718 12.563 3.239 1.00 94.75 273 GLY A C 1
ATOM 2063 O O . GLY A 1 273 ? 6.242 13.444 2.561 1.00 94.75 273 GLY A O 1
ATOM 2064 N N . ILE A 1 274 ? 5.153 11.478 2.704 1.00 97.31 274 ILE A N 1
ATOM 2065 C CA . ILE A 1 274 ? 4.978 11.244 1.267 1.00 97.31 274 ILE A CA 1
ATOM 2066 C C . ILE A 1 274 ? 3.637 11.827 0.807 1.00 97.31 274 ILE A C 1
ATOM 2068 O O . ILE A 1 274 ? 2.597 11.556 1.408 1.00 97.31 274 ILE A O 1
ATOM 2072 N N . ASP A 1 275 ? 3.658 12.604 -0.278 1.00 97.38 275 ASP A N 1
ATOM 2073 C CA . ASP A 1 275 ? 2.442 13.134 -0.902 1.00 97.38 275 ASP A CA 1
ATOM 2074 C C . ASP A 1 275 ? 1.672 12.005 -1.616 1.00 97.38 275 ASP A C 1
ATOM 2076 O O . ASP A 1 275 ? 2.204 11.347 -2.516 1.00 97.38 275 ASP A O 1
ATOM 2080 N N . ILE A 1 276 ? 0.409 11.784 -1.237 1.00 96.88 276 ILE A N 1
ATOM 2081 C CA . ILE A 1 276 ? -0.459 10.768 -1.852 1.00 96.88 276 ILE A CA 1
ATOM 2082 C C . ILE A 1 276 ? -1.208 11.378 -3.040 1.00 96.88 276 ILE A C 1
ATOM 2084 O O . ILE A 1 276 ? -2.033 12.269 -2.856 1.00 96.88 276 ILE A O 1
ATOM 2088 N N . LEU A 1 277 ? -0.930 10.905 -4.253 1.00 96.88 277 LEU A N 1
ATOM 2089 C CA . LEU A 1 277 ? -1.495 11.436 -5.494 1.00 96.88 277 LEU A CA 1
ATOM 2090 C C . LEU A 1 277 ? -2.896 10.888 -5.784 1.00 96.88 277 LEU A C 1
ATOM 2092 O O . LEU A 1 277 ? -3.157 9.693 -5.616 1.00 96.88 277 LEU A O 1
ATOM 2096 N N . GLU A 1 278 ? -3.762 11.736 -6.338 1.00 92.88 278 GLU A N 1
ATOM 2097 C CA . GLU A 1 278 ? -5.007 11.285 -6.961 1.00 92.88 278 GLU A CA 1
ATOM 2098 C C . GLU A 1 278 ? -4.738 10.465 -8.239 1.00 92.88 278 GLU A C 1
ATOM 2100 O O . GLU A 1 278 ? -4.008 10.892 -9.137 1.00 92.88 278 GLU A O 1
ATOM 2105 N N . ALA A 1 279 ? -5.392 9.307 -8.354 1.00 95.25 279 ALA A N 1
ATOM 2106 C CA . ALA A 1 279 ? -5.428 8.487 -9.565 1.00 95.25 279 ALA A CA 1
ATOM 2107 C C . ALA A 1 279 ? -6.872 7.993 -9.806 1.00 95.25 279 ALA A C 1
ATOM 2109 O O . ALA A 1 279 ? -7.294 7.007 -9.193 1.00 95.25 279 ALA A O 1
ATOM 2110 N N . PRO A 1 280 ? -7.670 8.663 -10.662 1.00 93.62 280 PRO A N 1
ATOM 2111 C CA . PRO A 1 280 ? -9.074 8.313 -10.892 1.00 93.62 280 PRO A CA 1
ATOM 2112 C C . PRO A 1 280 ? -9.257 6.842 -11.293 1.00 93.62 280 PRO A C 1
ATOM 2114 O O . PRO A 1 280 ? -8.574 6.349 -12.188 1.00 93.62 280 PRO A O 1
ATOM 2117 N N . GLY A 1 281 ? -10.159 6.120 -10.625 1.00 92.31 281 GLY A N 1
ATOM 2118 C CA . GLY A 1 281 ? -10.372 4.684 -10.861 1.00 92.31 281 GLY A CA 1
ATOM 2119 C C . GLY A 1 281 ? -9.337 3.750 -10.211 1.00 92.31 281 GLY A C 1
ATOM 2120 O O . GLY A 1 281 ? -9.414 2.537 -10.396 1.00 92.31 281 GLY A O 1
ATOM 2121 N N . ALA A 1 282 ? -8.383 4.259 -9.425 1.00 92.75 282 ALA A N 1
ATOM 2122 C CA . ALA A 1 282 ? -7.519 3.425 -8.592 1.00 92.75 282 ALA A CA 1
ATOM 2123 C C . ALA A 1 282 ? -8.275 2.942 -7.336 1.00 92.75 282 ALA A C 1
ATOM 2125 O O . ALA A 1 282 ? -8.190 3.550 -6.273 1.00 92.75 282 ALA A O 1
ATOM 2126 N N . THR A 1 283 ? -9.026 1.845 -7.452 1.00 87.00 283 THR A N 1
ATOM 2127 C CA . THR A 1 283 ? -9.800 1.249 -6.342 1.00 87.00 283 THR A CA 1
ATOM 2128 C C . THR A 1 283 ? -8.974 0.327 -5.443 1.00 87.00 283 THR A C 1
ATOM 2130 O O . THR A 1 283 ? -9.333 0.115 -4.289 1.00 87.00 283 THR A O 1
ATOM 2133 N N . GLY A 1 284 ? -7.871 -0.229 -5.953 1.00 87.38 284 GLY A N 1
ATOM 2134 C CA . GLY A 1 284 ? -7.063 -1.248 -5.268 1.00 87.38 284 GLY A CA 1
ATOM 2135 C C . GLY A 1 284 ? -7.525 -2.684 -5.523 1.00 87.38 284 GLY A C 1
ATOM 2136 O O . GLY A 1 284 ? -6.666 -3.531 -5.734 1.00 87.38 284 GLY A O 1
ATOM 2137 N N . ASP A 1 285 ? -8.839 -2.910 -5.591 1.00 86.50 285 ASP A N 1
ATOM 2138 C CA . ASP A 1 285 ? -9.470 -4.199 -5.917 1.00 86.50 285 ASP A CA 1
ATOM 2139 C C . ASP A 1 285 ? -9.400 -4.559 -7.421 1.00 86.50 285 ASP A C 1
ATOM 2141 O O . ASP A 1 285 ? -8.837 -3.820 -8.233 1.00 86.50 285 ASP A O 1
ATOM 2145 N N . TYR A 1 286 ? -10.034 -5.667 -7.826 1.00 89.75 286 TYR A N 1
ATOM 2146 C CA . TYR A 1 286 ? -10.100 -6.137 -9.221 1.00 89.75 286 TYR A CA 1
ATOM 2147 C C . TYR A 1 286 ? -10.731 -5.156 -10.233 1.00 89.75 286 TYR A C 1
ATOM 2149 O O . TYR A 1 286 ? -10.658 -5.392 -11.436 1.00 89.75 286 TYR A O 1
ATOM 2157 N N . ARG A 1 287 ? -11.333 -4.044 -9.793 1.00 90.44 287 ARG A N 1
ATOM 2158 C CA . ARG A 1 287 ? -11.854 -2.977 -10.668 1.00 90.44 287 ARG A CA 1
ATOM 2159 C C . ARG A 1 287 ? -10.823 -1.867 -10.913 1.00 90.44 287 ARG A C 1
ATOM 2161 O O . ARG A 1 287 ? -11.129 -0.899 -11.607 1.00 90.44 287 ARG A O 1
ATOM 2168 N N . THR A 1 288 ? -9.625 -1.972 -10.331 1.00 93.44 288 THR A N 1
ATOM 2169 C CA . THR A 1 288 ? -8.634 -0.892 -10.334 1.00 93.44 288 THR A CA 1
ATOM 2170 C C . THR A 1 288 ? -8.089 -0.609 -11.731 1.00 93.44 288 THR A C 1
ATOM 2172 O O . THR A 1 288 ? -7.675 -1.507 -12.461 1.00 93.44 288 THR A O 1
ATOM 2175 N N . LEU A 1 289 ? -7.981 0.676 -12.068 1.00 96.62 289 LEU A N 1
ATOM 2176 C CA . LEU A 1 289 ? -7.460 1.116 -13.357 1.00 96.62 289 LEU A CA 1
ATOM 2177 C C . LEU A 1 289 ? -5.943 1.351 -13.308 1.00 96.62 289 LEU A C 1
ATOM 2179 O O . LEU A 1 289 ? -5.481 2.404 -12.861 1.00 96.62 289 LEU A O 1
ATOM 2183 N N . LEU A 1 290 ? -5.152 0.378 -13.774 1.00 97.62 290 LEU A N 1
ATOM 2184 C CA . LEU A 1 290 ? -3.683 0.458 -13.733 1.00 97.62 290 LEU A CA 1
ATOM 2185 C C . LEU A 1 290 ? -3.122 1.608 -14.589 1.00 97.62 290 LEU A C 1
ATOM 2187 O O . LEU A 1 290 ? -2.239 2.329 -14.126 1.00 97.62 290 LEU A O 1
ATOM 2191 N N . THR A 1 291 ? -3.698 1.856 -15.771 1.00 98.12 291 THR A N 1
ATOM 2192 C CA . THR A 1 291 ? -3.351 2.989 -16.656 1.00 98.12 291 THR A CA 1
ATOM 2193 C C . THR A 1 291 ? -3.405 4.337 -15.939 1.00 98.12 291 THR A C 1
ATOM 2195 O O . THR A 1 291 ? -2.537 5.187 -16.134 1.00 98.12 291 THR A O 1
ATOM 2198 N N . SER A 1 292 ? -4.391 4.534 -15.059 1.00 97.81 292 SER A N 1
ATOM 2199 C CA . SER A 1 292 ? -4.541 5.771 -14.288 1.00 97.81 292 SER A CA 1
ATOM 2200 C C . SER A 1 292 ? -3.417 5.945 -13.263 1.00 97.81 292 SER A C 1
ATOM 2202 O O . SER A 1 292 ? -2.819 7.018 -13.177 1.00 97.81 292 SER A O 1
ATOM 2204 N N . LYS A 1 293 ? -3.043 4.865 -12.559 1.00 98.31 293 LYS A N 1
ATOM 2205 C CA . LYS A 1 293 ? -1.903 4.868 -11.625 1.00 98.31 293 LYS A CA 1
ATOM 2206 C C . LYS A 1 293 ? -0.581 5.178 -12.335 1.00 98.31 293 LYS A C 1
ATOM 2208 O O . LYS A 1 293 ? 0.173 6.031 -11.872 1.00 98.31 293 LYS A O 1
ATOM 2213 N N . ALA A 1 294 ? -0.330 4.522 -13.471 1.00 98.31 294 ALA A N 1
ATOM 2214 C CA . ALA A 1 294 ? 0.850 4.758 -14.303 1.00 98.31 294 ALA A CA 1
ATOM 2215 C C . ALA A 1 294 ? 0.907 6.211 -14.804 1.00 98.31 294 ALA A C 1
ATOM 2217 O O . ALA A 1 294 ? 1.940 6.866 -14.689 1.00 98.31 294 ALA A O 1
ATOM 2218 N N . THR A 1 295 ? -0.225 6.747 -15.273 1.00 98.31 295 THR A N 1
ATOM 2219 C CA . THR A 1 295 ? -0.342 8.139 -15.739 1.00 98.31 295 THR A CA 1
ATOM 2220 C C . THR A 1 295 ? -0.084 9.140 -14.612 1.00 98.31 295 THR A C 1
ATOM 2222 O O . THR A 1 295 ? 0.658 10.101 -14.813 1.00 98.31 295 THR A O 1
ATOM 2225 N N . ALA A 1 296 ? -0.652 8.932 -13.420 1.00 98.25 296 ALA A N 1
ATOM 2226 C CA . ALA A 1 296 ? -0.453 9.823 -12.278 1.00 98.25 296 ALA A CA 1
ATOM 2227 C C . ALA A 1 296 ? 1.026 9.886 -11.851 1.00 98.25 296 ALA A C 1
ATOM 2229 O O . ALA A 1 296 ? 1.579 10.980 -11.718 1.00 98.25 296 ALA A O 1
ATOM 2230 N N . ILE A 1 297 ? 1.688 8.728 -11.732 1.00 98.50 297 ILE A N 1
ATOM 2231 C CA . ILE A 1 297 ? 3.118 8.644 -11.401 1.00 98.50 297 ILE A CA 1
ATOM 2232 C C . ILE A 1 297 ? 3.983 9.262 -12.502 1.00 98.50 297 ILE A C 1
ATOM 2234 O O . ILE A 1 297 ? 4.845 10.084 -12.196 1.00 98.50 297 ILE A O 1
ATOM 2238 N N . ALA A 1 298 ? 3.728 8.956 -13.778 1.00 98.50 298 ALA A N 1
ATOM 2239 C CA . ALA A 1 298 ? 4.477 9.550 -14.882 1.00 98.50 298 ALA A CA 1
ATOM 2240 C C . ALA A 1 298 ? 4.369 11.084 -14.886 1.00 98.50 298 ALA A C 1
ATOM 2242 O O . ALA A 1 298 ? 5.379 11.775 -14.957 1.00 98.50 298 ALA A O 1
ATOM 2243 N N . ARG A 1 299 ? 3.163 11.643 -14.716 1.00 98.00 299 ARG A N 1
ATOM 2244 C CA . ARG A 1 299 ? 2.961 13.102 -14.655 1.00 98.00 299 ARG A CA 1
ATOM 2245 C C . ARG A 1 299 ? 3.692 13.748 -13.479 1.00 98.00 299 ARG A C 1
ATOM 2247 O O . ARG A 1 299 ? 4.340 14.773 -13.673 1.00 98.00 299 ARG A O 1
ATOM 2254 N N . ALA A 1 300 ? 3.635 13.144 -12.293 1.00 98.12 300 ALA A N 1
ATOM 2255 C CA . ALA A 1 300 ? 4.347 13.625 -11.108 1.00 98.12 300 ALA A CA 1
ATOM 2256 C C . ALA A 1 300 ? 5.881 13.587 -11.275 1.00 98.12 300 ALA A C 1
ATOM 2258 O O . ALA A 1 300 ? 6.581 14.507 -10.847 1.00 98.12 300 ALA A O 1
ATOM 2259 N N . LEU A 1 301 ? 6.397 12.558 -11.955 1.00 98.31 301 LEU A N 1
ATOM 2260 C CA . LEU A 1 301 ? 7.816 12.399 -12.284 1.00 98.31 301 LEU A CA 1
ATOM 2261 C C . LEU A 1 301 ? 8.265 13.208 -13.514 1.00 98.31 301 LEU A C 1
ATOM 2263 O O . LEU A 1 301 ? 9.468 13.375 -13.723 1.00 98.31 301 LEU A O 1
ATOM 2267 N N . SER A 1 302 ? 7.353 13.750 -14.322 1.00 96.94 302 SER A N 1
ATOM 2268 C CA . SER A 1 302 ? 7.676 14.590 -15.490 1.00 96.94 302 SER A CA 1
ATOM 2269 C C . SER A 1 302 ? 7.431 16.084 -15.287 1.00 96.94 302 SER A C 1
ATOM 2271 O O . SER A 1 302 ? 7.810 16.873 -16.148 1.00 96.94 302 SER A O 1
ATOM 2273 N N . ALA A 1 303 ? 6.839 16.518 -14.174 1.00 94.75 303 ALA A N 1
ATOM 2274 C CA . ALA A 1 303 ? 6.703 17.943 -13.876 1.00 94.75 303 ALA A CA 1
ATOM 2275 C C . ALA A 1 303 ? 8.084 18.645 -13.811 1.00 94.75 303 ALA A C 1
ATOM 2277 O O . ALA A 1 303 ? 9.039 18.056 -13.291 1.00 94.75 303 ALA A O 1
ATOM 2278 N N . PRO A 1 304 ? 8.234 19.866 -14.367 1.00 91.19 304 PRO A N 1
ATOM 2279 C CA . PRO A 1 304 ? 7.174 20.746 -14.877 1.00 91.19 304 PRO A CA 1
ATOM 2280 C C . PRO A 1 304 ? 6.724 20.497 -16.335 1.00 91.19 304 PRO A C 1
ATOM 2282 O O . PRO A 1 304 ? 5.826 21.195 -16.795 1.00 91.19 304 PRO A O 1
ATOM 2285 N N . VAL A 1 305 ? 7.299 19.534 -17.076 1.00 90.06 305 VAL A N 1
ATOM 2286 C CA . VAL A 1 305 ? 6.911 19.252 -18.484 1.00 90.06 305 VAL A CA 1
ATOM 2287 C C . VAL A 1 305 ? 5.448 18.807 -18.586 1.00 90.06 305 VAL A C 1
ATOM 2289 O O . VAL A 1 305 ? 4.742 19.202 -19.509 1.00 90.06 305 VAL A O 1
ATOM 2292 N N . ASN A 1 306 ? 4.979 18.033 -17.606 1.00 88.81 306 ASN A N 1
ATOM 2293 C CA . ASN A 1 306 ? 3.569 17.697 -17.419 1.00 88.81 306 ASN A CA 1
ATOM 2294 C C . ASN A 1 306 ? 3.057 18.296 -16.106 1.00 88.81 306 ASN A C 1
ATOM 2296 O O . ASN A 1 306 ? 3.789 18.329 -15.119 1.00 88.81 306 ASN A O 1
ATOM 2300 N N . SER A 1 307 ? 1.790 18.718 -16.043 1.00 90.19 307 SER A N 1
ATOM 2301 C CA . SER A 1 307 ? 1.213 19.151 -14.766 1.00 90.19 307 SER A CA 1
ATOM 2302 C C . SER A 1 307 ? 1.017 17.963 -13.823 1.00 90.19 307 SER A C 1
ATOM 2304 O O . SER A 1 307 ? 0.435 16.933 -14.196 1.00 90.19 307 SER A O 1
ATOM 2306 N N . CYS A 1 308 ? 1.519 18.130 -12.600 1.00 93.12 308 CYS A N 1
ATOM 2307 C CA . CYS A 1 308 ? 1.421 17.154 -11.526 1.00 93.12 308 CYS A CA 1
ATOM 2308 C C . CYS A 1 308 ? -0.052 16.903 -11.134 1.00 93.12 308 CYS A C 1
ATOM 2310 O O . CYS A 1 308 ? -0.836 17.857 -11.138 1.00 93.12 308 CYS A O 1
ATOM 2312 N N . PRO A 1 309 ? -0.449 15.664 -10.775 1.00 94.56 309 PRO A N 1
ATOM 2313 C CA . PRO A 1 309 ? -1.741 15.408 -10.140 1.00 94.56 309 PRO A CA 1
ATOM 2314 C C . PRO A 1 309 ? -1.900 16.164 -8.814 1.00 94.56 309 PRO A C 1
ATOM 2316 O O . PRO A 1 309 ? -0.911 16.589 -8.206 1.00 94.56 309 PRO A O 1
ATOM 2319 N N . ASN A 1 310 ? -3.142 16.283 -8.348 1.00 94.94 310 ASN A N 1
ATOM 2320 C CA . ASN A 1 310 ? -3.422 16.760 -6.998 1.00 94.94 310 ASN A CA 1
ATOM 2321 C C . ASN A 1 310 ? -2.964 15.740 -5.945 1.00 94.94 310 ASN A C 1
ATOM 2323 O O . ASN A 1 310 ? -2.791 14.549 -6.225 1.00 94.94 310 ASN A O 1
ATOM 2327 N N . VAL A 1 311 ? -2.831 16.226 -4.715 1.00 95.00 311 VAL A N 1
ATOM 2328 C CA . VAL A 1 311 ? -2.434 15.465 -3.536 1.00 95.00 311 VAL A CA 1
ATOM 2329 C C . VAL A 1 311 ? -3.571 15.453 -2.519 1.00 95.00 311 VAL A C 1
ATOM 2331 O O . VAL A 1 311 ? -4.130 16.495 -2.174 1.00 95.00 311 VAL A O 1
ATOM 2334 N N . PHE A 1 312 ? -3.869 14.266 -2.003 1.00 90.50 312 PHE A N 1
ATOM 2335 C CA . PHE A 1 312 ? -4.817 14.027 -0.921 1.00 90.50 312 PHE A CA 1
ATOM 2336 C C . PHE A 1 312 ? -4.314 14.580 0.419 1.00 90.50 312 PHE A C 1
ATOM 2338 O O . PHE A 1 312 ? -3.179 14.313 0.823 1.00 90.50 312 PHE A O 1
ATOM 2345 N N . VAL A 1 313 ? -5.178 15.315 1.128 1.00 86.88 313 VAL A N 1
ATOM 2346 C CA . VAL A 1 313 ? -4.880 15.918 2.434 1.00 86.88 313 VAL A CA 1
ATOM 2347 C C . VAL A 1 313 ? -5.859 15.381 3.491 1.00 86.88 313 VAL A C 1
ATOM 2349 O O . VAL A 1 313 ? -7.057 15.645 3.415 1.00 86.88 313 VAL A O 1
ATOM 2352 N N . PRO A 1 314 ? -5.398 14.612 4.497 1.00 84.44 314 PRO A N 1
ATOM 2353 C CA . PRO A 1 314 ? -6.258 14.163 5.591 1.00 84.44 314 PRO A CA 1
ATOM 2354 C C . PRO A 1 314 ? -6.830 15.330 6.401 1.00 84.44 314 PRO A C 1
ATOM 2356 O O . PRO A 1 314 ? -6.106 16.259 6.745 1.00 84.44 314 PRO A O 1
ATOM 2359 N N . GLY A 1 315 ? -8.102 15.231 6.789 1.00 77.75 315 GLY A N 1
ATOM 2360 C CA . GLY A 1 315 ? -8.839 16.252 7.541 1.00 77.75 315 GLY A CA 1
ATOM 2361 C C . GLY A 1 315 ? -9.506 17.324 6.683 1.00 77.75 315 GLY A C 1
ATOM 2362 O O . GLY A 1 315 ? -10.320 18.076 7.213 1.00 77.75 315 GLY A O 1
ATOM 2363 N N . GLU A 1 316 ? -9.206 17.357 5.388 1.00 72.00 316 GLU A N 1
ATOM 2364 C CA . GLU A 1 316 ? -9.840 18.217 4.395 1.00 72.00 316 GLU A CA 1
ATOM 2365 C C . GLU A 1 316 ? -10.711 17.342 3.470 1.00 72.00 316 GLU A C 1
ATOM 2367 O O . GLU A 1 316 ? -10.411 16.169 3.223 1.00 72.00 316 GLU A O 1
ATOM 2372 N N . ASP A 1 317 ? -11.826 17.892 2.982 1.00 64.06 317 ASP A N 1
ATOM 2373 C CA . ASP A 1 317 ? -12.626 17.271 1.911 1.00 64.06 317 ASP A CA 1
ATOM 2374 C C . ASP A 1 317 ? -12.120 17.695 0.510 1.00 64.06 317 ASP A C 1
ATOM 2376 O O . ASP A 1 317 ? -12.641 17.253 -0.514 1.00 64.06 317 ASP A O 1
ATOM 2380 N N . GLU A 1 318 ? -11.077 18.533 0.468 1.00 65.56 318 GLU A N 1
ATOM 2381 C CA . GLU A 1 318 ? -10.424 19.060 -0.732 1.00 65.56 318 GLU A CA 1
ATOM 2382 C C . GLU A 1 318 ? -9.030 18.436 -0.958 1.00 65.56 318 GLU A C 1
ATOM 2384 O O . GLU A 1 318 ? -8.512 17.670 -0.144 1.00 65.56 318 GLU A O 1
ATOM 2389 N N . HIS A 1 319 ? -8.419 18.760 -2.099 1.00 84.56 319 HIS A N 1
ATOM 2390 C CA . HIS A 1 319 ? -7.081 18.308 -2.482 1.00 84.56 319 HIS A CA 1
ATOM 2391 C C . HIS A 1 319 ? -6.186 19.516 -2.774 1.00 84.56 319 HIS A C 1
ATOM 2393 O O . HIS A 1 319 ? -6.627 20.486 -3.393 1.00 84.56 319 HIS A O 1
ATOM 2399 N N . LYS A 1 320 ? -4.904 19.441 -2.400 1.00 91.38 320 LYS A N 1
ATOM 2400 C CA . LYS A 1 320 ? -3.909 20.473 -2.744 1.00 91.38 320 LYS A CA 1
ATOM 2401 C C . LYS A 1 320 ? -3.266 20.166 -4.109 1.00 91.38 320 LYS A C 1
ATOM 2403 O O . LYS A 1 320 ? -3.151 18.992 -4.467 1.00 91.38 320 LYS A O 1
ATOM 2408 N N . PRO A 1 321 ? -2.777 21.162 -4.869 1.00 92.00 321 PRO A N 1
ATOM 2409 C CA . PRO A 1 321 ? -1.964 20.893 -6.054 1.00 92.00 321 PRO A CA 1
ATOM 2410 C C . PRO A 1 321 ? -0.662 20.164 -5.677 1.00 92.00 321 PRO A C 1
ATOM 2412 O O . PRO A 1 321 ? -0.062 20.437 -4.633 1.00 92.00 321 PRO A O 1
ATOM 2415 N N . GLY A 1 322 ? -0.209 19.248 -6.536 1.00 93.25 322 GLY A N 1
ATOM 2416 C CA . GLY A 1 322 ? 1.103 18.613 -6.399 1.00 93.25 322 GLY A CA 1
ATOM 2417 C C . GLY A 1 322 ? 2.269 19.567 -6.681 1.00 93.25 322 GLY A C 1
ATOM 2418 O O . GLY A 1 322 ? 2.086 20.695 -7.144 1.00 93.25 322 GLY A O 1
ATOM 2419 N N . ARG A 1 323 ? 3.497 19.115 -6.398 1.00 94.56 323 ARG A N 1
ATOM 2420 C CA . ARG A 1 323 ? 4.715 19.934 -6.542 1.00 94.56 323 ARG A CA 1
ATOM 2421 C C . ARG A 1 323 ? 4.910 20.433 -7.980 1.00 94.56 323 ARG A C 1
ATOM 2423 O O . ARG A 1 323 ? 4.964 19.631 -8.911 1.00 94.56 323 ARG A O 1
ATOM 2430 N N . SER A 1 324 ? 5.113 21.744 -8.144 1.00 92.38 324 SER A N 1
ATOM 2431 C CA . SER A 1 324 ? 5.372 22.392 -9.443 1.00 92.38 324 SER A CA 1
ATOM 2432 C C . SER A 1 324 ? 6.591 21.814 -10.161 1.00 92.38 324 SER A C 1
ATOM 2434 O O . SER A 1 324 ? 6.552 21.563 -11.363 1.00 92.38 324 SER A O 1
ATOM 2436 N N . ASP A 1 325 ? 7.652 21.552 -9.400 1.00 92.00 325 ASP A N 1
ATOM 2437 C CA . ASP A 1 325 ? 8.924 21.047 -9.915 1.00 92.00 325 ASP A CA 1
ATOM 2438 C C . ASP A 1 325 ? 8.939 19.516 -10.027 1.00 92.00 325 ASP A C 1
ATOM 2440 O O . ASP A 1 325 ? 9.951 18.945 -10.427 1.00 92.00 325 ASP A O 1
ATOM 2444 N N . GLY A 1 326 ? 7.837 18.850 -9.665 1.00 95.69 326 GLY A N 1
ATOM 2445 C CA . GLY A 1 326 ? 7.701 17.398 -9.612 1.00 95.69 326 GLY A CA 1
ATOM 2446 C C . GLY A 1 326 ? 8.351 16.731 -8.403 1.00 95.69 326 GLY A C 1
ATOM 2447 O O . GLY A 1 326 ? 8.666 17.362 -7.388 1.00 95.69 326 GLY A O 1
ATOM 2448 N N . TYR A 1 327 ? 8.521 15.419 -8.543 1.00 98.19 327 TYR A N 1
ATOM 2449 C CA . TYR A 1 327 ? 9.049 14.506 -7.531 1.00 98.19 327 TYR A CA 1
ATOM 2450 C C . TYR A 1 327 ? 10.223 13.700 -8.089 1.00 98.19 327 TYR A C 1
ATOM 2452 O O . TYR A 1 327 ? 10.318 13.481 -9.296 1.00 98.19 327 TYR A O 1
ATOM 2460 N N . ASP A 1 328 ? 11.098 13.231 -7.203 1.00 98.00 328 ASP A N 1
ATOM 2461 C CA . ASP A 1 328 ? 12.287 12.451 -7.559 1.00 98.00 328 ASP A CA 1
ATOM 2462 C C . ASP A 1 328 ? 12.082 10.945 -7.344 1.00 98.00 328 ASP A C 1
ATOM 2464 O O . ASP A 1 328 ? 12.803 10.128 -7.915 1.00 98.00 328 ASP A O 1
ATOM 2468 N N . PHE A 1 329 ? 11.075 10.570 -6.552 1.00 98.69 329 PHE A N 1
ATOM 2469 C CA . PHE A 1 329 ? 10.705 9.187 -6.268 1.00 98.69 329 PHE A CA 1
ATOM 2470 C C . PHE A 1 329 ? 9.178 9.026 -6.333 1.00 98.69 329 PHE A C 1
ATOM 2472 O O . PHE A 1 329 ? 8.447 9.671 -5.583 1.00 98.69 329 PHE A O 1
ATOM 2479 N N . GLY A 1 330 ? 8.685 8.190 -7.246 1.00 98.69 330 GLY A N 1
ATOM 2480 C CA . GLY A 1 330 ? 7.259 7.944 -7.457 1.00 98.69 330 GLY A CA 1
ATOM 2481 C C . GLY A 1 330 ? 6.906 6.492 -7.180 1.00 98.69 330 GLY A C 1
ATOM 2482 O O . GLY A 1 330 ? 7.294 5.616 -7.947 1.00 98.69 330 GLY A O 1
ATOM 2483 N N . PHE A 1 331 ? 6.164 6.249 -6.100 1.00 98.75 331 PHE A N 1
ATOM 2484 C CA . PHE A 1 331 ? 5.763 4.922 -5.635 1.00 98.75 331 PHE A CA 1
ATOM 2485 C C . PHE A 1 331 ? 4.378 4.537 -6.182 1.00 98.75 331 PHE A C 1
ATOM 2487 O O . PHE A 1 331 ? 3.361 5.118 -5.803 1.00 98.75 331 PHE A O 1
ATOM 2494 N N . LEU A 1 332 ? 4.316 3.540 -7.060 1.00 98.62 332 LEU A N 1
ATOM 2495 C CA . LEU A 1 332 ? 3.090 3.018 -7.662 1.00 98.62 332 LEU A CA 1
ATOM 2496 C C . LEU A 1 332 ? 2.694 1.706 -6.970 1.00 98.62 332 LEU A C 1
ATOM 2498 O O . LEU A 1 332 ? 3.343 0.687 -7.177 1.00 98.62 332 LEU A O 1
ATOM 2502 N N . HIS A 1 333 ? 1.619 1.713 -6.176 1.00 98.44 333 HIS A N 1
ATOM 2503 C CA . HIS A 1 333 ? 1.140 0.524 -5.458 1.00 98.44 333 HIS A CA 1
ATOM 2504 C C . HIS A 1 333 ? 0.066 -0.253 -6.237 1.00 98.44 333 HIS A C 1
ATOM 2506 O O . HIS A 1 333 ? -0.945 0.315 -6.677 1.00 98.44 333 HIS A O 1
ATOM 2512 N N . ILE A 1 334 ? 0.236 -1.570 -6.379 1.00 97.88 334 ILE A N 1
ATOM 2513 C CA . ILE A 1 334 ? -0.684 -2.470 -7.091 1.00 97.88 334 ILE A CA 1
ATOM 2514 C C . ILE A 1 334 ? -1.170 -3.593 -6.158 1.00 97.88 334 ILE A C 1
ATOM 2516 O O . ILE A 1 334 ? -0.571 -4.659 -6.097 1.00 97.88 334 ILE A O 1
ATOM 2520 N N . LYS A 1 335 ? -2.297 -3.354 -5.469 1.00 95.44 335 LYS A N 1
ATOM 2521 C CA . LYS A 1 335 ? -2.887 -4.279 -4.480 1.00 95.44 335 LYS A CA 1
ATOM 2522 C C . LYS A 1 335 ? -3.544 -5.552 -5.039 1.00 95.44 335 LYS A C 1
ATOM 2524 O O . LYS A 1 335 ? -3.491 -6.592 -4.393 1.00 95.44 335 LYS A O 1
ATOM 2529 N N . ALA A 1 336 ? -4.173 -5.475 -6.212 1.00 93.25 336 ALA A N 1
ATOM 2530 C CA . ALA A 1 336 ? -5.064 -6.528 -6.721 1.00 93.25 336 ALA A CA 1
ATOM 2531 C C . ALA A 1 336 ? -4.399 -7.907 -6.947 1.00 93.25 336 ALA A C 1
ATOM 2533 O O . ALA A 1 336 ? -5.099 -8.904 -7.088 1.00 93.25 336 ALA A O 1
ATOM 2534 N N . ILE A 1 337 ? -3.065 -7.980 -7.005 1.00 96.44 337 ILE A N 1
ATOM 2535 C CA . ILE A 1 337 ? -2.327 -9.243 -7.175 1.00 96.44 337 ILE A CA 1
ATOM 2536 C C . ILE A 1 337 ? -2.267 -10.037 -5.859 1.00 96.44 337 ILE A C 1
ATOM 2538 O O . ILE A 1 337 ? -2.403 -11.260 -5.882 1.00 96.44 337 ILE A O 1
ATOM 2542 N N . ASP A 1 338 ? -2.178 -9.349 -4.720 1.00 96.62 338 ASP A N 1
ATOM 2543 C CA . ASP A 1 338 ? -2.283 -9.943 -3.385 1.00 96.62 338 ASP A CA 1
ATOM 2544 C C . ASP A 1 338 ? -3.697 -10.468 -3.088 1.00 96.62 338 ASP A C 1
ATOM 2546 O O . ASP A 1 338 ? -3.851 -11.569 -2.564 1.00 96.62 338 ASP A O 1
ATOM 2550 N N . ASP A 1 339 ? -4.742 -9.734 -3.505 1.00 90.69 339 ASP A N 1
ATOM 2551 C CA . ASP A 1 339 ? -6.134 -10.209 -3.377 1.00 90.69 339 ASP A CA 1
ATOM 2552 C C . ASP A 1 339 ? -6.310 -11.564 -4.095 1.00 90.69 339 ASP A C 1
ATOM 2554 O O . ASP A 1 339 ? -6.905 -12.488 -3.544 1.00 90.69 339 ASP A O 1
ATOM 2558 N N . ALA A 1 340 ? -5.695 -11.731 -5.274 1.00 92.38 340 ALA A N 1
ATOM 2559 C CA . ALA A 1 340 ? -5.706 -12.994 -6.015 1.00 92.38 340 ALA A CA 1
ATOM 2560 C C . ALA A 1 340 ? -4.893 -14.111 -5.336 1.00 92.38 340 ALA A C 1
ATOM 2562 O O . ALA A 1 340 ? -5.234 -15.288 -5.484 1.00 92.38 340 ALA A O 1
ATOM 2563 N N . GLY A 1 341 ? -3.848 -13.749 -4.583 1.00 94.62 341 GLY A N 1
ATOM 2564 C CA . GLY A 1 341 ? -3.129 -14.634 -3.665 1.00 94.62 341 GLY A CA 1
ATOM 2565 C C . GLY A 1 341 ? -4.061 -15.192 -2.589 1.00 94.62 341 GLY A C 1
ATOM 2566 O O . GLY A 1 341 ? -4.254 -16.406 -2.498 1.00 94.62 341 GLY A O 1
ATOM 2567 N N . HIS A 1 342 ? -4.703 -14.298 -1.834 1.00 89.31 342 HIS A N 1
ATOM 2568 C CA . HIS A 1 342 ? -5.666 -14.635 -0.782 1.00 89.31 342 HIS A CA 1
ATOM 2569 C C . HIS A 1 342 ? -6.873 -15.444 -1.285 1.00 89.31 342 HIS A C 1
ATOM 2571 O O . HIS A 1 342 ? -7.242 -16.447 -0.670 1.00 89.31 342 HIS A O 1
ATOM 2577 N N . ASP A 1 343 ? -7.447 -15.068 -2.431 1.00 87.62 343 ASP A N 1
ATOM 2578 C CA . ASP A 1 343 ? -8.572 -15.764 -3.072 1.00 87.62 343 ASP A CA 1
ATOM 2579 C C . ASP A 1 343 ? -8.179 -17.124 -3.691 1.00 87.62 343 ASP A C 1
ATOM 2581 O O . ASP A 1 343 ? -9.035 -17.844 -4.212 1.00 87.62 343 ASP A O 1
ATOM 2585 N N . LYS A 1 344 ? -6.888 -17.495 -3.655 1.00 91.81 344 LYS A N 1
ATOM 2586 C CA . LYS A 1 344 ? -6.310 -18.692 -4.300 1.00 91.81 344 LYS A CA 1
ATOM 2587 C C . LYS A 1 344 ? -6.538 -18.743 -5.817 1.00 91.81 344 LYS A C 1
ATOM 2589 O O . LYS A 1 344 ? -6.532 -19.807 -6.441 1.00 91.81 344 LYS A O 1
ATOM 2594 N N . ALA A 1 345 ? -6.719 -17.578 -6.430 1.00 89.88 345 ALA A N 1
ATOM 2595 C CA . ALA A 1 345 ? -7.096 -17.407 -7.822 1.00 89.88 345 ALA A CA 1
ATOM 2596 C C . ALA A 1 345 ? -5.858 -17.438 -8.736 1.00 89.88 345 ALA A C 1
ATOM 2598 O O . ALA A 1 345 ? -5.489 -16.435 -9.344 1.00 89.88 345 ALA A O 1
ATOM 2599 N N . SER A 1 346 ? -5.207 -18.601 -8.857 1.00 90.69 346 SER A N 1
ATOM 2600 C CA . SER A 1 346 ? -3.940 -18.775 -9.596 1.00 90.69 346 SER A CA 1
ATOM 2601 C C . SER A 1 346 ? -3.959 -18.221 -11.028 1.00 90.69 346 SER A C 1
ATOM 2603 O O . SER A 1 346 ? -3.010 -17.557 -11.446 1.00 90.69 346 SER A O 1
ATOM 2605 N N . ILE A 1 347 ? -5.052 -18.443 -11.768 1.00 89.19 347 ILE A N 1
ATOM 2606 C CA . ILE A 1 347 ? -5.247 -17.901 -13.123 1.00 89.19 347 ILE A CA 1
ATOM 2607 C C . ILE A 1 347 ? -5.397 -16.372 -13.092 1.00 89.19 347 ILE A C 1
ATOM 2609 O O . ILE A 1 347 ? -4.826 -15.691 -13.945 1.00 89.19 347 ILE A O 1
ATOM 2613 N N . PHE A 1 348 ? -6.096 -15.815 -12.091 1.00 91.50 348 PHE A N 1
ATOM 2614 C CA . PHE A 1 348 ? -6.200 -14.362 -11.926 1.00 91.50 348 PHE A CA 1
ATOM 2615 C C . PHE A 1 348 ? -4.831 -13.769 -11.639 1.00 91.50 348 PHE A C 1
ATOM 2617 O O . PHE A 1 348 ? -4.478 -12.776 -12.256 1.00 91.50 348 PHE A O 1
ATOM 2624 N N . LYS A 1 349 ? -4.046 -14.372 -10.738 1.00 95.00 349 LYS A N 1
ATOM 2625 C CA . LYS A 1 349 ? -2.733 -13.844 -10.357 1.00 95.00 349 LYS A CA 1
ATOM 2626 C C . LYS A 1 349 ? -1.805 -13.774 -11.577 1.00 95.00 349 LYS A C 1
ATOM 2628 O O . LYS A 1 349 ? -1.250 -12.714 -11.847 1.00 95.00 349 LYS A O 1
ATOM 2633 N N . ALA A 1 350 ? -1.753 -14.829 -12.397 1.00 94.50 350 ALA A N 1
ATOM 2634 C CA . ALA A 1 350 ? -1.008 -14.825 -13.662 1.00 94.50 350 ALA A CA 1
ATOM 2635 C C . ALA A 1 350 ? -1.520 -13.763 -14.662 1.00 94.50 350 ALA A C 1
ATOM 2637 O O . ALA A 1 350 ? -0.742 -12.944 -15.149 1.00 94.50 350 ALA A O 1
ATOM 2638 N N . LYS A 1 351 ? -2.832 -13.706 -14.939 1.00 94.31 351 LYS A N 1
ATOM 2639 C CA . LYS A 1 351 ? -3.410 -12.712 -15.870 1.00 94.31 351 LYS A CA 1
ATOM 2640 C C . LYS A 1 351 ? -3.366 -11.273 -15.346 1.00 94.31 351 LYS A C 1
ATOM 2642 O O . LYS A 1 351 ? -3.301 -10.324 -16.124 1.00 94.31 351 LYS A O 1
ATOM 2647 N N . GLY A 1 352 ? -3.371 -11.096 -14.033 1.00 95.81 352 GLY A N 1
ATOM 2648 C CA . GLY A 1 352 ? -3.164 -9.824 -13.360 1.00 95.81 352 GLY A CA 1
ATOM 2649 C C . GLY A 1 352 ? -1.733 -9.331 -13.551 1.00 95.81 352 GLY A C 1
ATOM 2650 O O . GLY A 1 352 ? -1.543 -8.152 -13.828 1.00 95.81 352 GLY A O 1
ATOM 2651 N N . LEU A 1 353 ? -0.741 -10.224 -13.497 1.00 98.00 353 LEU A N 1
ATOM 2652 C CA . LEU A 1 353 ? 0.658 -9.893 -13.780 1.00 98.00 353 LEU A CA 1
ATOM 2653 C C . LEU A 1 353 ? 0.879 -9.492 -15.252 1.00 98.00 353 LEU A C 1
ATOM 2655 O O . LEU A 1 353 ? 1.593 -8.526 -15.497 1.00 98.00 353 LEU A O 1
ATOM 2659 N N . GLU A 1 354 ? 0.185 -10.106 -16.220 1.00 97.50 354 GLU A N 1
ATOM 2660 C CA . GLU A 1 354 ? 0.157 -9.612 -17.618 1.00 97.50 354 GLU A CA 1
ATOM 2661 C C . GLU A 1 354 ? -0.419 -8.187 -17.725 1.00 97.50 354 GLU A C 1
ATOM 2663 O O . GLU A 1 354 ? 0.064 -7.346 -18.485 1.00 97.50 354 GLU A O 1
ATOM 2668 N N . ALA A 1 355 ? -1.462 -7.886 -16.946 1.00 97.31 355 ALA A N 1
ATOM 2669 C CA . ALA A 1 355 ? -2.041 -6.548 -16.888 1.00 97.31 355 ALA A CA 1
ATOM 2670 C C . ALA A 1 355 ? -1.108 -5.532 -16.196 1.00 97.31 355 ALA A C 1
ATOM 2672 O O . ALA A 1 355 ? -1.066 -4.369 -16.607 1.00 97.31 355 ALA A O 1
ATOM 2673 N N . VAL A 1 356 ? -0.326 -5.953 -15.193 1.00 98.38 356 VAL A N 1
ATOM 2674 C CA . VAL A 1 356 ? 0.758 -5.143 -14.610 1.00 98.38 356 VAL A CA 1
ATOM 2675 C C . VAL A 1 356 ? 1.837 -4.867 -15.653 1.00 98.38 356 VAL A C 1
ATOM 2677 O O . VAL A 1 356 ? 2.218 -3.713 -15.823 1.00 98.38 356 VAL A O 1
ATOM 2680 N N . ASP A 1 357 ? 2.276 -5.879 -16.400 1.00 98.56 357 ASP A N 1
ATOM 2681 C CA . ASP A 1 357 ? 3.279 -5.741 -17.459 1.00 98.56 357 ASP A CA 1
ATOM 2682 C C . ASP A 1 357 ? 2.865 -4.721 -18.533 1.00 98.56 357 ASP A C 1
ATOM 2684 O O . ASP A 1 357 ? 3.612 -3.794 -18.853 1.00 98.56 357 ASP A O 1
ATOM 2688 N N . ARG A 1 358 ? 1.612 -4.787 -19.000 1.00 97.81 358 ARG A N 1
ATOM 2689 C CA . ARG A 1 358 ? 1.063 -3.773 -19.913 1.00 97.81 358 ARG A CA 1
ATOM 2690 C C . ARG A 1 358 ? 1.084 -2.363 -19.304 1.00 97.81 358 ARG A C 1
ATOM 2692 O O . ARG A 1 358 ? 1.331 -1.390 -20.019 1.00 97.81 358 ARG A O 1
ATOM 2699 N N . ALA A 1 359 ? 0.841 -2.228 -17.999 1.00 98.38 359 ALA A N 1
ATOM 2700 C CA . ALA A 1 359 ? 0.917 -0.941 -17.306 1.00 98.38 359 ALA A CA 1
ATOM 2701 C C . ALA A 1 359 ? 2.365 -0.434 -17.148 1.00 98.38 359 ALA A C 1
ATOM 2703 O O . ALA A 1 359 ? 2.583 0.777 -17.216 1.00 98.38 359 ALA A O 1
ATOM 2704 N N . ILE A 1 360 ? 3.353 -1.330 -17.010 1.00 98.56 360 ILE A N 1
ATOM 2705 C CA . ILE A 1 360 ? 4.785 -0.994 -17.086 1.00 98.56 360 ILE A CA 1
ATOM 2706 C C . ILE A 1 360 ? 5.123 -0.424 -18.466 1.00 98.56 360 ILE A C 1
ATOM 2708 O O . ILE A 1 360 ? 5.747 0.633 -18.539 1.00 98.56 360 ILE A O 1
ATOM 2712 N N . GLY A 1 361 ? 4.655 -1.046 -19.553 1.00 98.31 361 GLY A N 1
ATOM 2713 C CA . GLY A 1 361 ? 4.840 -0.516 -20.910 1.00 98.31 361 GLY A CA 1
ATOM 2714 C C . GLY A 1 361 ? 4.257 0.897 -21.079 1.00 98.31 361 GLY A C 1
ATOM 2715 O O . GLY A 1 361 ? 4.921 1.791 -21.611 1.00 98.31 361 GLY A O 1
ATOM 2716 N N . GLN A 1 362 ? 3.045 1.142 -20.562 1.00 98.56 362 GLN A N 1
ATOM 2717 C CA . GLN A 1 362 ? 2.428 2.479 -20.558 1.00 98.56 362 GLN A CA 1
ATOM 2718 C C . GLN A 1 362 ? 3.244 3.498 -19.743 1.00 98.56 362 GLN A C 1
ATOM 2720 O O . GLN A 1 362 ? 3.485 4.610 -20.215 1.00 98.56 362 GLN A O 1
ATOM 2725 N N . LEU A 1 363 ? 3.700 3.122 -18.544 1.00 98.75 363 LEU A N 1
ATOM 2726 C CA . LEU A 1 363 ? 4.557 3.952 -17.691 1.00 98.75 363 LEU A CA 1
ATOM 2727 C C . LEU A 1 363 ? 5.879 4.297 -18.394 1.00 98.75 363 LEU A C 1
ATOM 2729 O O . LEU A 1 363 ? 6.258 5.466 -18.448 1.00 98.75 363 LEU A O 1
ATOM 2733 N N . GLY A 1 364 ? 6.540 3.300 -18.987 1.00 98.38 364 GLY A N 1
ATOM 2734 C CA . GLY A 1 364 ? 7.773 3.466 -19.752 1.00 98.38 364 GLY A CA 1
ATOM 2735 C C . GLY A 1 364 ? 7.599 4.417 -20.935 1.00 98.38 364 GLY A C 1
ATOM 2736 O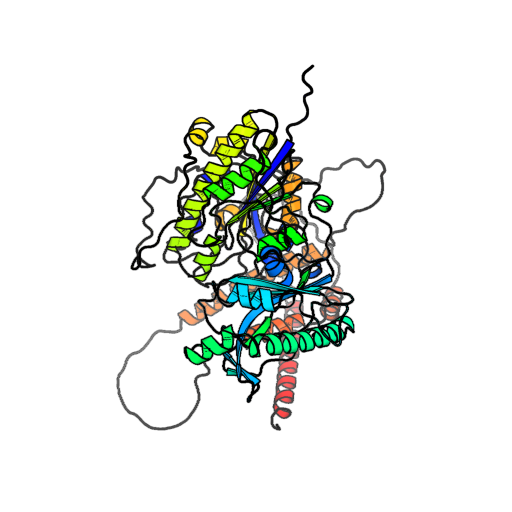 O . GLY A 1 364 ? 8.393 5.344 -21.087 1.00 98.38 364 GLY A O 1
ATOM 2737 N N . ARG A 1 365 ? 6.521 4.267 -21.720 1.00 98.12 365 ARG A N 1
ATOM 2738 C CA . ARG A 1 365 ? 6.192 5.175 -22.834 1.00 98.12 365 ARG A CA 1
ATOM 2739 C C . ARG A 1 365 ? 6.013 6.621 -22.362 1.00 98.12 365 ARG A C 1
ATOM 2741 O O . ARG A 1 365 ? 6.571 7.530 -22.974 1.00 98.12 365 ARG A O 1
ATOM 2748 N N . LEU A 1 366 ? 5.248 6.841 -21.292 1.00 98.00 366 LEU A N 1
ATOM 2749 C CA . LEU A 1 366 ? 4.975 8.183 -20.761 1.00 98.00 366 LEU A CA 1
ATOM 2750 C C . LEU A 1 366 ? 6.238 8.858 -20.207 1.00 98.00 366 LEU A C 1
ATOM 2752 O O . LEU A 1 366 ? 6.465 10.040 -20.457 1.00 98.00 366 LEU A O 1
ATOM 2756 N N . LEU A 1 367 ? 7.082 8.111 -19.491 1.00 98.25 367 LEU A N 1
ATOM 2757 C CA . LEU A 1 367 ? 8.359 8.623 -18.993 1.00 98.25 367 LEU A CA 1
ATOM 2758 C C . LEU A 1 367 ? 9.351 8.879 -20.139 1.00 98.25 367 LEU A C 1
ATOM 2760 O O . LEU A 1 367 ? 10.071 9.875 -20.111 1.00 98.25 367 LEU A O 1
ATOM 2764 N N . TRP A 1 368 ? 9.361 8.045 -21.185 1.00 97.75 368 TRP A N 1
ATOM 2765 C CA . TRP A 1 368 ? 10.277 8.201 -22.322 1.00 97.75 368 TRP A CA 1
ATOM 2766 C C . TRP A 1 368 ? 10.004 9.483 -23.113 1.00 97.75 368 TRP A C 1
ATOM 2768 O O . TRP A 1 368 ? 10.940 10.187 -23.499 1.00 97.75 368 TRP A O 1
ATOM 2778 N N . GLN A 1 369 ? 8.727 9.844 -23.270 1.00 95.00 369 GLN A N 1
ATOM 2779 C CA . GLN A 1 369 ? 8.314 11.125 -23.853 1.00 95.00 369 GLN A CA 1
ATOM 2780 C C . GLN A 1 369 ? 8.895 12.332 -23.094 1.00 95.00 369 GLN A C 1
ATOM 2782 O O . GLN A 1 369 ? 9.204 13.348 -23.713 1.00 95.00 369 GLN A O 1
ATOM 2787 N N . ALA A 1 370 ? 9.093 12.220 -21.776 1.00 94.88 370 ALA A N 1
ATOM 2788 C CA . ALA A 1 370 ? 9.721 13.260 -20.965 1.00 94.88 370 ALA A CA 1
ATOM 2789 C C . ALA A 1 370 ? 11.262 13.173 -20.947 1.00 94.88 370 ALA A C 1
ATOM 2791 O O . ALA A 1 370 ? 11.916 14.211 -21.034 1.00 94.88 370 ALA A O 1
ATOM 2792 N N . GLU A 1 371 ? 11.871 11.981 -20.890 1.00 95.75 371 GLU A N 1
ATOM 2793 C CA . GLU A 1 371 ? 13.340 11.817 -20.946 1.00 95.75 371 GLU A CA 1
ATOM 2794 C C . GLU A 1 371 ? 13.922 12.281 -22.286 1.00 95.75 371 GLU A C 1
ATOM 2796 O O . GLU A 1 371 ? 14.977 12.913 -22.315 1.00 95.75 371 GLU A O 1
ATOM 2801 N N . SER A 1 372 ? 13.183 12.095 -23.382 1.00 90.56 372 SER A N 1
ATOM 2802 C CA . SER A 1 372 ? 13.565 12.564 -24.722 1.00 90.56 372 SER A CA 1
ATOM 2803 C C . SER A 1 372 ? 13.693 14.093 -24.842 1.00 90.56 372 SER A C 1
ATOM 2805 O O . SER A 1 372 ? 14.281 14.582 -25.803 1.00 90.56 372 SER A O 1
ATOM 2807 N N . THR A 1 373 ? 13.210 14.867 -23.858 1.00 89.94 373 THR A N 1
ATOM 2808 C CA . THR A 1 373 ? 13.469 16.320 -23.769 1.00 89.94 373 THR A CA 1
ATOM 2809 C C . THR A 1 373 ? 14.889 16.658 -23.294 1.00 89.94 373 THR A C 1
ATOM 2811 O O . THR A 1 373 ? 15.316 17.805 -23.405 1.00 89.94 373 THR A O 1
ATOM 2814 N N . GLY A 1 374 ? 15.616 15.685 -22.731 1.00 91.81 374 GLY A N 1
ATOM 2815 C CA . GLY A 1 374 ? 16.928 15.865 -22.107 1.00 91.81 374 GLY A CA 1
ATOM 2816 C C . GLY A 1 374 ? 16.901 16.423 -20.677 1.00 91.81 374 GLY A C 1
ATOM 2817 O O . GLY A 1 374 ? 17.954 16.507 -20.054 1.00 91.81 374 GLY A O 1
ATOM 2818 N N . ALA A 1 375 ? 15.731 16.778 -20.129 1.00 91.25 375 ALA A N 1
ATOM 2819 C CA . ALA A 1 375 ? 15.610 17.358 -18.785 1.00 91.25 375 ALA A CA 1
ATOM 2820 C C . ALA A 1 375 ? 15.719 16.333 -17.635 1.00 91.25 375 ALA A C 1
ATOM 2822 O O . ALA A 1 375 ? 16.001 16.702 -16.491 1.00 91.25 375 ALA A O 1
ATOM 2823 N N . PHE A 1 376 ? 15.485 15.050 -17.925 1.00 95.44 376 PHE A N 1
ATOM 2824 C CA . PHE A 1 376 ? 15.357 13.981 -16.933 1.00 95.44 376 PHE A CA 1
ATOM 2825 C C . PHE A 1 376 ? 16.194 12.756 -17.297 1.00 95.44 376 PHE A C 1
ATOM 2827 O O . PHE A 1 376 ? 16.564 12.559 -18.451 1.00 95.44 376 PHE A O 1
ATOM 2834 N N . GLN A 1 377 ? 16.458 11.920 -16.298 1.00 96.62 377 GLN A N 1
ATOM 2835 C CA . GLN A 1 377 ? 16.968 10.565 -16.470 1.00 96.62 377 GLN A CA 1
ATOM 2836 C C . GLN A 1 377 ? 16.182 9.641 -15.540 1.00 96.62 377 GLN A C 1
ATOM 2838 O O . GLN A 1 377 ? 16.298 9.755 -14.315 1.00 96.62 377 GLN A O 1
ATOM 2843 N N . TYR A 1 378 ? 15.381 8.743 -16.107 1.00 98.31 378 TYR A N 1
ATOM 2844 C CA . TYR A 1 378 ? 14.511 7.867 -15.334 1.00 98.31 378 TYR A CA 1
ATOM 2845 C C . TYR A 1 378 ? 15.130 6.503 -15.045 1.00 98.31 378 TYR A C 1
ATOM 2847 O O . TYR A 1 378 ? 15.925 5.943 -15.804 1.00 98.31 378 TYR A O 1
ATOM 2855 N N . TYR A 1 379 ? 14.696 5.956 -13.920 1.00 98.56 379 TYR A N 1
ATOM 2856 C CA . TYR A 1 379 ? 15.060 4.652 -13.399 1.00 98.56 379 TYR A CA 1
ATOM 2857 C C . TYR A 1 379 ? 13.763 3.914 -13.070 1.00 98.56 379 TYR A C 1
ATOM 2859 O O . TYR A 1 379 ? 12.909 4.486 -12.390 1.00 98.56 379 TYR A O 1
ATOM 2867 N N . ILE A 1 380 ? 13.600 2.680 -13.550 1.00 98.62 380 ILE A N 1
ATOM 2868 C CA . ILE A 1 380 ? 12.436 1.848 -13.216 1.00 98.62 380 ILE A CA 1
ATOM 2869 C C . ILE A 1 380 ? 12.888 0.770 -12.240 1.00 98.62 380 ILE A C 1
ATOM 2871 O O . ILE A 1 380 ? 13.839 0.042 -12.519 1.00 98.62 380 ILE A O 1
ATOM 2875 N N . CYS A 1 381 ? 12.193 0.686 -11.111 1.00 98.62 381 CYS A N 1
ATOM 2876 C CA . CYS A 1 381 ? 12.394 -0.308 -10.069 1.00 98.62 381 CYS A CA 1
ATOM 2877 C C . CYS A 1 381 ? 11.103 -1.117 -9.906 1.00 98.62 381 CYS A C 1
ATOM 2879 O O . CYS A 1 381 ? 10.035 -0.507 -9.818 1.00 98.62 381 CYS A O 1
ATOM 2881 N N . VAL A 1 382 ? 11.183 -2.448 -9.856 1.00 98.88 382 VAL A N 1
ATOM 2882 C CA . VAL A 1 382 ? 10.017 -3.323 -9.648 1.00 98.88 382 VAL A CA 1
ATOM 2883 C C . VAL A 1 382 ? 10.323 -4.382 -8.594 1.00 98.88 382 VAL A C 1
ATOM 2885 O O . VAL A 1 382 ? 11.380 -5.010 -8.620 1.00 98.88 382 VAL A O 1
ATOM 2888 N N . THR A 1 383 ? 9.391 -4.569 -7.660 1.00 98.69 383 THR A N 1
ATOM 2889 C CA . THR A 1 383 ? 9.407 -5.628 -6.639 1.00 98.69 383 THR A CA 1
ATOM 2890 C C . THR A 1 383 ? 7.993 -5.819 -6.069 1.00 98.69 383 THR A C 1
ATOM 2892 O O . THR A 1 383 ? 7.049 -5.146 -6.495 1.00 98.69 383 THR A O 1
ATOM 2895 N N . GLY A 1 384 ? 7.836 -6.705 -5.090 1.00 98.31 384 GLY A N 1
ATOM 2896 C CA . GLY A 1 384 ? 6.686 -6.739 -4.185 1.00 98.31 384 GLY A CA 1
ATOM 2897 C C . GLY A 1 384 ? 7.095 -6.463 -2.740 1.00 98.31 384 GLY A C 1
ATOM 2898 O O . GLY A 1 384 ? 8.281 -6.425 -2.420 1.00 98.31 384 GLY A O 1
ATOM 2899 N N . ASP A 1 385 ? 6.122 -6.251 -1.859 1.00 97.81 385 ASP A N 1
ATOM 2900 C CA . ASP A 1 385 ? 6.356 -6.060 -0.424 1.00 97.81 385 ASP A CA 1
ATOM 2901 C C . ASP A 1 385 ? 6.360 -7.374 0.368 1.00 97.81 385 ASP A C 1
ATOM 2903 O O . ASP A 1 385 ? 6.960 -7.418 1.432 1.00 97.81 385 ASP A O 1
ATOM 2907 N N . HIS A 1 386 ? 5.737 -8.442 -0.125 1.00 98.06 386 HIS A N 1
ATOM 2908 C CA . HIS A 1 386 ? 5.814 -9.797 0.437 1.00 98.06 386 HIS A CA 1
ATOM 2909 C C . HIS A 1 386 ? 5.369 -10.838 -0.607 1.00 98.06 386 HIS A C 1
ATOM 2911 O O . HIS A 1 386 ? 5.085 -10.509 -1.765 1.00 98.06 386 HIS A O 1
ATOM 2917 N N . SER A 1 387 ? 5.375 -12.106 -0.202 1.00 98.19 387 SER A N 1
ATOM 2918 C CA . SER A 1 387 ? 4.837 -13.226 -0.971 1.00 98.19 387 SER A CA 1
ATOM 2919 C C . SER A 1 387 ? 3.464 -13.606 -0.418 1.00 98.19 387 SER A C 1
ATOM 2921 O O . SER A 1 387 ? 3.333 -13.812 0.788 1.00 98.19 387 SER A O 1
ATOM 2923 N N . THR A 1 388 ? 2.480 -13.793 -1.302 1.00 98.06 388 THR A N 1
ATOM 2924 C CA . THR A 1 388 ? 1.143 -14.321 -0.948 1.00 98.06 388 THR A CA 1
ATOM 2925 C C . THR A 1 388 ? 0.819 -15.508 -1.846 1.00 98.06 388 THR A C 1
ATOM 2927 O O . THR A 1 388 ? 0.125 -15.349 -2.861 1.00 98.06 388 THR A O 1
ATOM 2930 N N . PRO A 1 389 ? 1.355 -16.701 -1.540 1.00 97.56 389 PRO A N 1
ATOM 2931 C CA . PRO A 1 389 ? 1.226 -17.845 -2.420 1.00 97.56 389 PRO A CA 1
ATOM 2932 C C . PRO A 1 389 ? -0.213 -18.340 -2.502 1.00 97.56 389 PRO A C 1
ATOM 2934 O O . PRO A 1 389 ? -0.859 -18.588 -1.478 1.00 97.56 389 PRO A O 1
ATOM 2937 N N . VAL A 1 390 ? -0.711 -18.546 -3.722 1.00 94.12 390 VAL A N 1
ATOM 2938 C CA . VAL A 1 390 ? -2.106 -18.970 -3.960 1.00 94.12 390 VAL A CA 1
ATOM 2939 C C . VAL A 1 390 ? -2.428 -20.343 -3.364 1.00 94.12 390 VAL A C 1
ATOM 2941 O O . VAL A 1 390 ? -3.585 -20.649 -3.089 1.00 94.12 390 VAL A O 1
ATOM 2944 N N . GLU A 1 391 ? -1.420 -21.185 -3.125 1.00 93.44 391 GLU A N 1
ATOM 2945 C CA . GLU A 1 391 ? -1.604 -22.455 -2.420 1.00 93.44 391 GLU A CA 1
ATOM 2946 C C . GLU A 1 391 ? -1.940 -22.234 -0.936 1.00 93.44 391 GLU A C 1
ATOM 2948 O O . GLU A 1 391 ? -2.823 -22.903 -0.387 1.00 93.44 391 GLU A O 1
ATOM 2953 N N . TYR A 1 392 ? -1.322 -21.238 -0.298 1.00 92.69 392 TYR A N 1
ATOM 2954 C CA . TYR A 1 392 ? -1.526 -20.919 1.114 1.00 92.69 392 TYR A CA 1
ATOM 2955 C C . TYR A 1 392 ? -2.782 -20.056 1.312 1.00 92.69 392 TYR A C 1
ATOM 2957 O O . TYR A 1 392 ? -3.644 -20.417 2.120 1.00 92.69 392 TYR A O 1
ATOM 2965 N N . GLY A 1 393 ? -2.953 -19.000 0.508 1.00 90.81 393 GLY A N 1
ATOM 2966 C CA . GLY A 1 393 ? -4.021 -17.996 0.646 1.00 90.81 393 GLY A CA 1
ATOM 2967 C C . GLY A 1 393 ? -3.775 -16.959 1.745 1.00 90.81 393 GLY A C 1
ATOM 2968 O O . GLY A 1 393 ? -4.721 -16.333 2.220 1.00 90.81 393 GLY A O 1
ATOM 2969 N N . ASP A 1 394 ? -2.528 -16.810 2.184 1.00 94.94 394 ASP A N 1
ATOM 2970 C CA . ASP A 1 394 ? -2.101 -15.840 3.192 1.00 94.94 394 ASP A CA 1
ATOM 2971 C C . ASP A 1 394 ? -0.634 -15.453 2.944 1.00 94.94 394 ASP A C 1
ATOM 2973 O O . ASP A 1 394 ? 0.063 -16.119 2.170 1.00 94.94 394 ASP A O 1
ATOM 2977 N N . HIS A 1 395 ? -0.184 -14.386 3.600 1.00 96.75 395 HIS A N 1
ATOM 2978 C CA . HIS A 1 395 ? 1.186 -13.884 3.516 1.00 96.75 395 HIS A CA 1
ATOM 2979 C C . HIS A 1 395 ? 2.186 -14.950 3.991 1.00 96.75 395 HIS A C 1
ATOM 2981 O O . HIS A 1 395 ? 1.951 -15.658 4.978 1.00 96.75 395 HIS A O 1
ATOM 2987 N N . SER A 1 396 ? 3.339 -15.029 3.335 1.00 96.44 396 SER A N 1
ATOM 2988 C CA . SER A 1 396 ? 4.369 -16.030 3.606 1.00 96.44 396 SER A CA 1
ATOM 2989 C C . SER A 1 396 ? 5.775 -15.426 3.709 1.00 96.44 396 SER A C 1
ATOM 2991 O O . SER A 1 396 ? 5.937 -14.209 3.795 1.00 96.44 396 SER A O 1
ATOM 2993 N N . PHE A 1 397 ? 6.798 -16.279 3.812 1.00 95.81 397 PHE A N 1
ATOM 2994 C CA . PHE A 1 397 ? 8.182 -15.893 4.129 1.00 95.81 397 PHE A CA 1
ATOM 2995 C C . PHE A 1 397 ? 9.177 -16.133 2.982 1.00 95.81 397 PHE A C 1
ATOM 2997 O O . PHE A 1 397 ? 10.386 -15.953 3.151 1.00 95.81 397 PHE A O 1
ATOM 3004 N N . GLU A 1 398 ? 8.694 -16.590 1.830 1.00 96.94 398 GLU A N 1
ATOM 3005 C CA . GLU A 1 398 ? 9.463 -16.716 0.600 1.00 96.94 398 GLU A CA 1
ATOM 3006 C C . GLU A 1 398 ? 9.924 -15.319 0.124 1.00 96.94 398 GLU A C 1
ATOM 3008 O O . GLU A 1 398 ? 9.126 -14.375 0.135 1.00 96.94 398 GLU A O 1
ATOM 3013 N N . PRO A 1 399 ? 11.199 -15.153 -0.281 1.00 97.56 399 PRO A N 1
ATOM 3014 C CA . PRO A 1 399 ? 11.730 -13.863 -0.712 1.00 97.56 399 PRO A CA 1
ATOM 3015 C C . PRO A 1 399 ? 11.148 -13.440 -2.066 1.00 97.56 399 PRO A C 1
ATOM 3017 O O . PRO A 1 399 ? 10.809 -14.271 -2.908 1.00 97.56 399 PRO A O 1
ATOM 3020 N N . VAL A 1 400 ? 11.089 -12.131 -2.291 1.00 98.31 400 VAL A N 1
ATOM 3021 C CA . VAL A 1 400 ? 10.403 -11.512 -3.431 1.00 98.31 400 VAL A CA 1
ATOM 3022 C C . VAL A 1 400 ? 11.423 -11.079 -4.498 1.00 98.31 400 VAL A C 1
ATOM 3024 O O . VAL A 1 400 ? 12.477 -10.549 -4.135 1.00 98.31 400 VAL A O 1
ATOM 3027 N N . PRO A 1 401 ? 11.170 -11.281 -5.807 1.00 98.56 401 PRO A N 1
ATOM 3028 C CA . PRO A 1 401 ? 12.085 -10.844 -6.857 1.00 98.56 401 PRO A CA 1
ATOM 3029 C C . PRO A 1 401 ? 12.119 -9.315 -6.971 1.00 98.56 401 PRO A C 1
ATOM 3031 O O .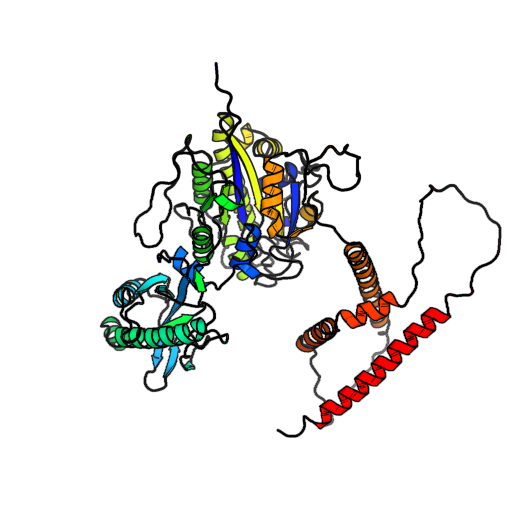 PRO A 1 401 ? 11.081 -8.656 -7.011 1.00 98.56 401 PRO A O 1
ATOM 3034 N N . PHE A 1 402 ? 13.329 -8.768 -7.067 1.00 98.75 402 PHE A N 1
ATOM 3035 C CA . PHE A 1 402 ? 13.619 -7.344 -7.215 1.00 98.75 402 PHE A CA 1
ATOM 3036 C C . PHE A 1 402 ? 14.396 -7.091 -8.510 1.00 98.75 402 PHE A C 1
ATOM 3038 O O . PHE A 1 402 ? 15.327 -7.834 -8.835 1.00 98.75 402 PHE A O 1
ATOM 3045 N N . THR A 1 403 ? 14.063 -6.009 -9.215 1.00 98.69 403 THR A N 1
ATOM 3046 C CA . THR A 1 403 ? 14.813 -5.538 -10.385 1.00 98.69 403 THR A CA 1
ATOM 3047 C C . THR A 1 403 ? 14.874 -4.011 -10.473 1.00 98.69 403 THR A C 1
ATOM 3049 O O . THR A 1 403 ? 13.935 -3.311 -10.083 1.00 98.69 403 THR A O 1
ATOM 3052 N N . LEU A 1 404 ? 15.983 -3.479 -10.994 1.00 98.50 404 LEU A N 1
ATOM 3053 C CA . LEU A 1 404 ? 16.216 -2.045 -11.181 1.00 98.50 404 LEU A CA 1
ATOM 3054 C C . LEU A 1 404 ? 17.022 -1.775 -12.460 1.00 98.50 404 LEU A C 1
ATOM 3056 O O . LEU A 1 404 ? 18.154 -2.234 -12.597 1.00 98.50 404 LEU A O 1
ATOM 3060 N N . CYS A 1 405 ? 16.478 -0.959 -13.365 1.00 97.81 405 CYS A N 1
ATOM 3061 C CA . CYS A 1 405 ? 17.147 -0.539 -14.600 1.00 97.81 405 CYS A CA 1
ATOM 3062 C C . CYS A 1 405 ? 17.069 0.984 -14.821 1.00 97.81 405 CYS A C 1
ATOM 3064 O O . CYS A 1 405 ? 16.372 1.714 -14.110 1.00 97.81 405 CYS A O 1
ATOM 3066 N N . ARG A 1 406 ? 17.768 1.480 -15.850 1.00 97.62 406 ARG A N 1
ATOM 3067 C CA . ARG A 1 406 ? 17.547 2.833 -16.393 1.00 97.62 406 ARG A CA 1
ATOM 3068 C C . ARG A 1 406 ? 16.518 2.755 -17.512 1.00 97.62 406 ARG A C 1
ATOM 3070 O O . ARG A 1 406 ? 16.619 1.864 -18.353 1.00 97.62 406 ARG A O 1
ATOM 3077 N N . LEU A 1 407 ? 15.609 3.727 -17.595 1.00 98.00 407 LEU A N 1
ATOM 3078 C CA . LEU A 1 407 ? 14.545 3.742 -18.604 1.00 98.00 407 LEU A CA 1
ATOM 3079 C C . LEU A 1 407 ? 15.102 3.588 -20.024 1.00 98.00 407 LEU A C 1
ATOM 3081 O O . LEU A 1 407 ? 14.616 2.754 -20.776 1.00 98.00 407 LEU A O 1
ATOM 3085 N N . LYS A 1 408 ? 16.163 4.325 -20.374 1.00 96.69 408 LYS A N 1
ATOM 3086 C CA . LYS A 1 408 ? 16.825 4.211 -21.683 1.00 96.69 408 LYS A CA 1
ATOM 3087 C C . LYS A 1 408 ? 17.328 2.799 -22.016 1.00 96.69 408 LYS A C 1
ATOM 3089 O O . LYS A 1 408 ? 17.347 2.431 -23.187 1.00 96.69 408 LYS A O 1
ATOM 3094 N N . ASP A 1 409 ? 17.772 2.032 -21.020 1.00 96.94 409 ASP A N 1
ATOM 3095 C CA . ASP A 1 409 ? 18.220 0.656 -21.249 1.00 96.94 409 ASP A CA 1
ATOM 3096 C C . ASP A 1 409 ? 17.006 -0.286 -21.392 1.00 96.94 409 ASP A C 1
ATOM 3098 O O . ASP A 1 409 ? 17.005 -1.108 -22.305 1.00 96.94 409 ASP A O 1
ATOM 3102 N N . PHE A 1 410 ? 15.932 -0.085 -20.610 1.00 97.44 410 PHE A N 1
ATOM 3103 C CA . PHE A 1 410 ? 14.635 -0.755 -20.815 1.00 97.44 410 PHE A CA 1
ATOM 3104 C C . PHE A 1 410 ? 14.058 -0.498 -22.215 1.00 97.44 410 PHE A C 1
ATOM 3106 O O . PHE A 1 410 ? 13.660 -1.447 -22.879 1.00 97.44 410 PHE A O 1
ATOM 3113 N N . VAL A 1 411 ? 14.069 0.749 -22.710 1.00 97.12 411 VAL A N 1
ATOM 3114 C CA . VAL A 1 411 ? 13.597 1.075 -24.072 1.00 97.12 411 VAL A CA 1
ATOM 3115 C C . VAL A 1 411 ? 14.372 0.272 -25.121 1.00 97.12 411 VAL A C 1
ATOM 3117 O O . VAL A 1 411 ? 13.787 -0.179 -26.099 1.00 97.12 411 VAL A O 1
ATOM 3120 N N . GLY A 1 412 ? 15.675 0.055 -24.915 1.00 96.00 412 GLY A N 1
ATOM 3121 C CA . GLY A 1 412 ? 16.491 -0.796 -25.781 1.00 96.00 412 GLY A CA 1
ATOM 3122 C C . GLY A 1 412 ? 16.110 -2.279 -25.706 1.00 96.00 412 GLY A C 1
ATOM 3123 O O . GLY A 1 412 ? 15.914 -2.905 -26.747 1.00 96.00 412 GLY A O 1
ATOM 3124 N N . ALA A 1 413 ? 15.962 -2.824 -24.495 1.00 95.38 413 ALA A N 1
ATOM 3125 C CA . ALA A 1 413 ? 15.583 -4.222 -24.277 1.00 95.38 413 ALA A CA 1
ATOM 3126 C C . ALA A 1 413 ? 14.153 -4.542 -24.752 1.00 95.38 413 ALA A C 1
ATOM 3128 O O . ALA A 1 413 ? 13.913 -5.631 -25.266 1.00 95.38 413 ALA A O 1
ATOM 3129 N N . ALA A 1 414 ? 13.228 -3.584 -24.657 1.00 93.94 414 ALA A N 1
ATOM 3130 C CA . ALA A 1 414 ? 11.838 -3.690 -25.099 1.00 93.94 414 ALA A CA 1
ATOM 3131 C C . ALA A 1 414 ? 11.649 -3.483 -26.621 1.00 93.94 414 ALA A C 1
ATOM 3133 O O . ALA A 1 414 ? 10.568 -3.116 -27.065 1.00 93.94 414 ALA A O 1
ATOM 3134 N N . GLY A 1 415 ? 12.686 -3.679 -27.445 1.00 92.00 415 GLY A N 1
ATOM 3135 C CA . GLY A 1 415 ? 12.584 -3.584 -28.911 1.00 92.00 415 GLY A CA 1
ATOM 3136 C C . GLY A 1 415 ? 12.776 -2.180 -29.504 1.00 92.00 415 GLY A C 1
ATOM 3137 O O . GLY A 1 415 ? 12.596 -1.992 -30.707 1.00 92.00 415 GLY A O 1
ATOM 3138 N N . GLY A 1 416 ? 13.193 -1.201 -28.700 1.00 93.88 416 GLY A N 1
ATOM 3139 C CA . GLY A 1 416 ? 13.532 0.149 -29.147 1.00 93.88 416 GLY A CA 1
ATOM 3140 C C . GLY A 1 416 ? 12.387 1.162 -29.060 1.00 93.88 416 GLY A C 1
ATOM 3141 O O . GLY A 1 416 ? 11.232 0.849 -28.776 1.00 93.88 416 GLY A O 1
ATOM 3142 N N . GLU A 1 417 ? 12.728 2.423 -29.336 1.00 94.94 417 GLU A N 1
ATOM 3143 C CA . GLU A 1 417 ? 11.817 3.567 -29.214 1.00 94.94 417 GLU A CA 1
ATOM 3144 C C . GLU A 1 417 ? 10.541 3.419 -30.057 1.00 94.94 417 GLU A C 1
ATOM 3146 O O . GLU A 1 417 ? 9.453 3.712 -29.565 1.00 94.94 417 GLU A O 1
ATOM 3151 N N . SER A 1 418 ? 10.646 2.924 -31.295 1.00 93.00 418 SER A N 1
ATOM 3152 C CA . SER A 1 418 ? 9.481 2.727 -32.167 1.00 93.00 418 SER A CA 1
ATOM 3153 C C . SER A 1 418 ? 8.455 1.773 -31.551 1.00 93.00 418 SER A C 1
ATOM 3155 O O . SER A 1 418 ? 7.277 2.113 -31.514 1.00 93.00 418 SER A O 1
ATOM 3157 N N . HIS A 1 419 ? 8.899 0.643 -30.990 1.00 92.88 419 HIS A N 1
ATOM 3158 C CA . HIS A 1 419 ? 8.008 -0.318 -30.339 1.00 92.88 419 HIS A CA 1
ATOM 3159 C C . HIS A 1 419 ? 7.372 0.266 -29.070 1.00 92.88 419 HIS A C 1
ATOM 3161 O O . HIS A 1 419 ? 6.162 0.174 -28.866 1.00 92.88 419 HIS A O 1
ATOM 3167 N N . LEU A 1 420 ? 8.156 0.968 -28.245 1.00 93.81 420 LEU A N 1
ATOM 3168 C CA . LEU A 1 420 ? 7.629 1.612 -27.041 1.00 93.81 420 LEU A CA 1
ATOM 3169 C C . LEU A 1 420 ? 6.566 2.681 -27.363 1.00 93.81 420 LEU A C 1
ATOM 3171 O O . LEU A 1 420 ? 5.594 2.833 -26.620 1.00 93.81 420 LEU A O 1
ATOM 3175 N N . LEU A 1 421 ? 6.719 3.408 -28.474 1.00 93.56 421 LEU A N 1
ATOM 3176 C CA . LEU A 1 421 ? 5.751 4.402 -28.949 1.00 93.56 421 LEU A CA 1
ATOM 3177 C C . LEU A 1 421 ? 4.482 3.786 -29.572 1.00 93.56 421 LEU A C 1
ATOM 3179 O O . LEU A 1 421 ? 3.471 4.486 -29.678 1.00 93.56 421 LEU A O 1
ATOM 3183 N N . GLU A 1 422 ? 4.482 2.498 -29.921 1.00 93.94 422 GLU A N 1
ATOM 3184 C CA . GLU A 1 422 ? 3.283 1.760 -30.348 1.00 93.94 422 GLU A CA 1
ATOM 3185 C C . GLU A 1 422 ? 2.396 1.345 -29.159 1.00 93.94 422 GLU A C 1
ATOM 3187 O O . GLU A 1 422 ? 1.179 1.238 -29.317 1.00 93.94 422 GLU A O 1
ATOM 3192 N N . THR A 1 423 ? 2.954 1.201 -27.948 1.00 94.69 423 THR A N 1
ATOM 3193 C CA . THR A 1 423 ? 2.225 0.792 -26.730 1.00 94.69 423 THR A CA 1
ATOM 3194 C C . THR A 1 423 ? 1.020 1.689 -26.440 1.00 94.69 423 THR A C 1
ATOM 3196 O O . THR A 1 423 ? 1.182 2.818 -25.970 1.00 94.69 423 THR A O 1
ATOM 3199 N N . SER A 1 424 ? -0.200 1.204 -26.702 1.00 96.12 424 SER A N 1
ATOM 3200 C CA . SER A 1 424 ? -1.446 1.959 -26.485 1.00 96.12 424 SER A CA 1
ATOM 3201 C C . SER A 1 424 ? -1.538 2.494 -25.050 1.00 96.12 424 SER A C 1
ATOM 3203 O O . SER A 1 424 ? -1.388 1.749 -24.079 1.00 96.12 424 SER A O 1
ATOM 3205 N N . LEU A 1 425 ? -1.831 3.792 -24.932 1.00 96.81 425 LEU A N 1
ATOM 3206 C CA . LEU A 1 425 ? -2.100 4.488 -23.668 1.00 96.81 425 LEU A CA 1
ATOM 3207 C C . LEU A 1 425 ? -3.580 4.407 -23.252 1.00 96.81 425 LEU A C 1
ATOM 3209 O O . LEU A 1 425 ? -3.976 5.036 -22.273 1.00 96.81 425 LEU A O 1
ATOM 3213 N N . ASP A 1 426 ? -4.399 3.647 -23.984 1.00 97.31 426 ASP A N 1
ATOM 3214 C CA . ASP A 1 426 ? -5.822 3.527 -23.690 1.00 97.31 426 ASP A CA 1
ATOM 3215 C C . ASP A 1 426 ? -6.041 2.809 -22.346 1.00 97.31 426 ASP A C 1
ATOM 3217 O O . ASP A 1 426 ? -5.325 1.846 -22.030 1.00 97.31 426 ASP A O 1
ATOM 3221 N N . PRO A 1 427 ? -7.036 3.240 -21.548 1.00 95.94 427 PRO A N 1
ATOM 3222 C CA . PRO A 1 427 ? -7.414 2.554 -20.322 1.00 95.94 427 PRO A CA 1
ATOM 3223 C C . PRO A 1 427 ? -7.841 1.108 -20.601 1.00 95.94 427 PRO A C 1
ATOM 3225 O O . PRO A 1 427 ? -8.642 0.854 -21.500 1.00 95.94 427 PRO A O 1
ATOM 3228 N N . PHE A 1 428 ? -7.358 0.161 -19.797 1.00 94.56 428 PHE A N 1
ATOM 3229 C CA . PHE A 1 428 ? -7.784 -1.238 -19.858 1.00 94.56 428 PHE A CA 1
ATOM 3230 C C . PHE A 1 428 ? -8.175 -1.765 -18.468 1.00 94.56 428 PHE A C 1
ATOM 3232 O O . PHE A 1 428 ? -7.546 -1.388 -17.475 1.00 94.56 428 PHE A O 1
ATOM 3239 N N . PRO A 1 429 ? -9.212 -2.617 -18.366 1.00 89.50 429 PRO A N 1
ATOM 3240 C CA . PRO A 1 429 ? -9.567 -3.265 -17.111 1.00 89.50 429 PRO A CA 1
ATOM 3241 C C . PRO A 1 429 ? -8.566 -4.377 -16.773 1.00 89.50 429 PRO A C 1
ATOM 3243 O O . PRO A 1 429 ? -7.917 -4.936 -17.661 1.00 89.50 429 PRO A O 1
ATOM 3246 N N . LEU A 1 430 ? -8.499 -4.753 -15.495 1.00 89.06 430 LEU A N 1
ATOM 3247 C CA . LEU A 1 430 ? -7.947 -6.053 -15.112 1.00 89.06 430 LEU A CA 1
ATOM 3248 C C . LEU A 1 430 ? -8.750 -7.197 -15.772 1.00 89.06 430 LEU A C 1
ATOM 3250 O O . LEU A 1 430 ? -9.920 -7.004 -16.129 1.00 89.06 430 LEU A O 1
ATOM 3254 N N . PRO A 1 431 ? -8.147 -8.387 -15.952 1.00 82.06 431 PRO A N 1
ATOM 3255 C CA . PRO A 1 431 ? -8.861 -9.560 -16.451 1.00 82.06 431 PRO A CA 1
ATOM 3256 C C . PRO A 1 431 ? -10.102 -9.864 -15.603 1.00 82.06 431 PRO A C 1
ATOM 3258 O O . PRO A 1 431 ? -10.104 -9.698 -14.387 1.00 82.06 431 PRO A O 1
ATOM 3261 N N . THR A 1 432 ? -11.156 -10.363 -16.246 1.00 68.00 432 THR A N 1
ATOM 3262 C CA . THR A 1 432 ? -12.336 -10.901 -15.559 1.00 68.00 432 THR A CA 1
ATOM 3263 C C . THR A 1 432 ? -12.321 -12.418 -15.678 1.00 68.00 432 THR A C 1
ATOM 3265 O O . THR A 1 432 ? -12.394 -12.944 -16.786 1.00 68.00 432 THR A O 1
ATOM 3268 N N . ILE A 1 433 ? -12.226 -13.124 -14.547 1.00 58.81 433 ILE A N 1
ATOM 3269 C CA . ILE A 1 433 ? -12.457 -14.575 -14.517 1.00 58.81 433 ILE A CA 1
ATOM 3270 C C . ILE A 1 433 ? -13.942 -14.838 -14.743 1.00 58.81 433 ILE A C 1
ATOM 3272 O O . ILE A 1 433 ? -14.803 -14.194 -14.134 1.00 58.81 433 ILE A O 1
ATOM 3276 N N . LYS A 1 434 ? -14.248 -15.819 -15.590 1.00 54.03 434 LYS A N 1
ATOM 3277 C CA . LYS A 1 434 ? -15.620 -16.306 -15.751 1.00 54.03 434 LYS A CA 1
ATOM 3278 C C . LYS A 1 434 ? -15.933 -17.320 -14.659 1.00 54.03 434 LYS A C 1
ATOM 3280 O O . LYS A 1 434 ? -15.145 -18.218 -14.376 1.00 54.03 434 LYS A O 1
ATOM 3285 N N . SER A 1 435 ? -17.123 -17.216 -14.069 1.00 41.53 435 SER A N 1
ATOM 3286 C CA . SER A 1 435 ? -17.606 -18.234 -13.133 1.00 41.53 435 SER A CA 1
ATOM 3287 C C . SER A 1 435 ? -17.668 -19.593 -13.841 1.00 41.53 435 SER A C 1
ATOM 3289 O O . SER A 1 435 ? -18.379 -19.732 -14.836 1.00 41.53 435 SER A O 1
ATOM 3291 N N . GLY A 1 436 ? -16.896 -20.568 -13.353 1.00 44.22 436 GLY A N 1
ATOM 3292 C CA . GLY A 1 436 ? -16.765 -21.892 -13.969 1.00 44.22 436 GLY A CA 1
ATOM 3293 C C . GLY A 1 436 ? -15.518 -22.107 -14.837 1.00 44.22 436 GLY A C 1
ATOM 3294 O O . GLY A 1 436 ? -15.374 -23.199 -15.377 1.00 44.22 436 GLY A O 1
ATOM 3295 N N . GLU A 1 437 ? -14.602 -21.137 -14.953 1.00 53.59 437 GLU A N 1
ATOM 3296 C CA . GLU A 1 437 ? -13.216 -21.444 -15.346 1.00 53.59 437 GLU A CA 1
ATOM 3297 C C . GLU A 1 437 ? -12.577 -22.289 -14.235 1.00 53.59 437 GLU A C 1
ATOM 3299 O O . GLU A 1 437 ? -12.336 -21.812 -13.125 1.00 53.59 437 GLU A O 1
ATOM 3304 N N . ASP A 1 438 ? -12.377 -23.578 -14.513 1.00 44.44 438 ASP A N 1
ATOM 3305 C CA . ASP A 1 438 ? -11.790 -24.514 -13.560 1.00 44.44 438 ASP A CA 1
ATOM 3306 C C . ASP A 1 438 ? -10.320 -24.137 -13.315 1.00 44.44 438 ASP A C 1
ATOM 3308 O O . ASP A 1 438 ? -9.530 -23.996 -14.248 1.00 44.44 438 ASP A O 1
ATOM 3312 N N . LEU A 1 439 ? -9.922 -24.033 -12.044 1.00 50.12 439 LEU A N 1
ATOM 3313 C CA . LEU A 1 439 ? -8.546 -23.762 -11.600 1.00 50.12 439 LEU A CA 1
ATOM 3314 C C . LEU A 1 439 ? -7.555 -24.896 -11.964 1.00 50.12 439 LEU A C 1
ATOM 3316 O O . LEU A 1 439 ? -6.425 -24.923 -11.465 1.00 50.12 439 LEU A O 1
ATOM 3320 N N . SER A 1 440 ? -7.985 -25.858 -12.780 1.00 42.25 440 SER A N 1
ATOM 3321 C CA . SER A 1 440 ? -7.221 -26.975 -13.329 1.00 42.25 440 SER A CA 1
ATOM 3322 C C . SER A 1 440 ? -7.316 -27.129 -14.854 1.00 42.25 440 SER A C 1
ATOM 3324 O O . SER A 1 440 ? -6.633 -28.000 -15.388 1.00 42.25 440 SER A O 1
ATOM 3326 N N . THR A 1 441 ? -8.082 -26.296 -15.581 1.00 42.75 441 THR A N 1
ATOM 3327 C CA . THR A 1 441 ? -7.870 -26.206 -17.037 1.00 42.75 441 THR A CA 1
ATOM 3328 C C . THR A 1 441 ? -6.472 -25.668 -17.281 1.00 42.75 441 THR A C 1
ATOM 3330 O O . THR A 1 441 ? -6.099 -24.672 -16.654 1.00 42.75 441 THR A O 1
ATOM 3333 N N . ASP A 1 442 ? -5.724 -26.318 -18.178 1.00 46.94 442 ASP A N 1
ATOM 3334 C CA . ASP A 1 442 ? -4.389 -25.876 -18.564 1.00 46.94 442 ASP A CA 1
ATOM 3335 C C . ASP A 1 442 ? -4.431 -24.373 -18.836 1.00 46.94 442 ASP A C 1
ATOM 3337 O O . ASP A 1 442 ? -5.193 -23.904 -19.689 1.00 46.94 442 ASP A O 1
ATOM 3341 N N . TYR A 1 443 ? -3.617 -23.610 -18.101 1.00 51.66 443 TYR A N 1
ATOM 3342 C CA . TYR A 1 443 ? -3.282 -22.262 -18.527 1.00 51.66 443 TYR A CA 1
ATOM 3343 C C . TYR A 1 443 ? -2.621 -22.450 -19.885 1.00 51.66 443 TYR A C 1
ATOM 3345 O O . TYR A 1 443 ? -1.468 -22.876 -19.959 1.00 51.66 443 TYR A O 1
ATOM 3353 N N . SER A 1 444 ? -3.387 -22.229 -20.955 1.00 47.91 444 SER A N 1
ATOM 3354 C CA . SER A 1 444 ? -2.874 -22.380 -22.300 1.00 47.91 444 SER A CA 1
ATOM 3355 C C . SER A 1 444 ? -1.831 -21.289 -22.464 1.00 47.91 444 SER A C 1
ATOM 3357 O O . SER A 1 444 ? -2.168 -20.131 -22.738 1.00 47.91 444 SER A O 1
ATOM 3359 N N . SER A 1 445 ? -0.566 -21.662 -22.282 1.00 45.78 445 SER A N 1
ATOM 3360 C CA . SER A 1 445 ? 0.529 -21.001 -22.959 1.00 45.78 445 SER A CA 1
ATOM 3361 C C . SER A 1 445 ? 0.121 -20.974 -24.422 1.00 45.78 445 SER A C 1
ATOM 3363 O O . SER A 1 445 ? 0.135 -22.006 -25.088 1.00 45.78 445 SER A O 1
ATOM 3365 N N . GLN A 1 446 ? -0.343 -19.817 -24.901 1.00 42.03 446 GLN A N 1
ATOM 3366 C CA . GLN A 1 446 ? -0.412 -19.622 -26.336 1.00 42.03 446 GLN A CA 1
ATOM 3367 C C . GLN A 1 446 ? 1.028 -19.728 -26.809 1.00 42.03 446 GLN A C 1
ATOM 3369 O O . GLN A 1 446 ? 1.898 -18.987 -26.346 1.00 42.03 446 GLN A O 1
ATOM 3374 N N . ASP A 1 447 ? 1.259 -20.782 -27.578 1.00 37.72 447 ASP A N 1
ATOM 3375 C CA . ASP A 1 447 ? 2.565 -21.398 -27.680 1.00 37.72 447 ASP A CA 1
ATOM 3376 C C . ASP A 1 447 ? 3.616 -20.470 -28.302 1.00 37.72 447 ASP A C 1
ATOM 3378 O O . ASP A 1 447 ? 3.326 -19.553 -29.073 1.00 37.72 447 ASP A O 1
ATOM 3382 N N . GLU A 1 448 ? 4.868 -20.765 -27.958 1.00 40.19 448 GLU A N 1
ATOM 3383 C CA . GLU A 1 448 ? 6.065 -20.450 -28.749 1.00 40.19 448 GLU A CA 1
ATOM 3384 C C . GLU A 1 448 ? 6.465 -18.977 -28.984 1.00 40.19 448 GLU A C 1
ATOM 3386 O O . GLU A 1 448 ? 7.548 -18.759 -29.521 1.00 40.19 448 GLU A O 1
ATOM 3391 N N . ASN A 1 449 ? 5.711 -17.967 -28.522 1.00 40.81 449 ASN A N 1
ATOM 3392 C CA . ASN A 1 449 ? 6.021 -16.548 -28.798 1.00 40.81 449 ASN A CA 1
ATOM 3393 C C . ASN A 1 449 ? 6.293 -15.631 -27.580 1.00 40.81 449 ASN A C 1
ATOM 3395 O O . ASN A 1 449 ? 6.220 -14.406 -27.704 1.00 40.81 449 ASN A O 1
ATOM 3399 N N . ARG A 1 450 ? 6.745 -16.176 -26.434 1.00 47.97 450 ARG A N 1
ATOM 3400 C CA . ARG A 1 450 ? 7.715 -15.417 -25.609 1.00 47.97 450 ARG A CA 1
ATOM 3401 C C . ARG A 1 450 ? 8.960 -15.267 -26.485 1.00 47.97 450 ARG A C 1
ATOM 3403 O O . ARG A 1 450 ? 9.673 -16.250 -26.689 1.00 47.97 450 ARG A O 1
ATOM 3410 N N . GLY A 1 451 ? 9.192 -14.075 -27.034 1.00 49.44 451 GLY A N 1
ATOM 3411 C CA . GLY A 1 451 ? 10.390 -13.786 -27.819 1.00 49.44 451 GLY A CA 1
ATOM 3412 C C . GLY A 1 451 ? 11.620 -14.023 -26.952 1.00 49.44 451 GLY A C 1
ATOM 3413 O O . GLY A 1 451 ? 11.909 -13.216 -26.072 1.00 49.44 451 GLY A O 1
ATOM 3414 N N . LYS A 1 452 ? 12.299 -15.157 -27.152 1.00 50.75 452 LYS A N 1
ATOM 3415 C CA . LYS A 1 452 ? 13.388 -15.598 -26.278 1.00 50.75 452 LYS A CA 1
ATOM 3416 C C . LYS A 1 452 ? 14.577 -14.650 -26.398 1.00 50.75 452 LYS A C 1
ATOM 3418 O O . LYS A 1 452 ? 15.398 -14.772 -27.305 1.00 50.75 452 LYS A O 1
ATOM 3423 N N . GLN A 1 453 ? 14.685 -13.719 -25.455 1.00 58.78 453 GLN A N 1
ATOM 3424 C CA . GLN A 1 453 ? 15.974 -13.138 -25.114 1.00 58.78 453 GLN A CA 1
ATOM 3425 C C . GLN A 1 453 ? 16.781 -14.223 -24.405 1.00 58.78 453 GLN A C 1
ATOM 3427 O O . GLN A 1 453 ? 16.717 -14.364 -23.194 1.00 58.78 453 GLN A O 1
ATOM 3432 N N . ASP A 1 454 ? 17.544 -15.004 -25.172 1.00 67.62 454 ASP A N 1
ATOM 3433 C CA . ASP A 1 454 ? 18.459 -16.019 -24.628 1.00 67.62 454 ASP A CA 1
ATOM 3434 C C . ASP A 1 454 ? 19.670 -15.391 -23.888 1.00 67.62 454 ASP A C 1
ATOM 3436 O O . ASP A 1 454 ? 20.548 -16.104 -23.400 1.00 67.62 454 ASP A O 1
ATOM 3440 N N . GLN A 1 455 ? 19.758 -14.054 -23.846 1.00 82.88 455 GLN A N 1
ATOM 3441 C CA . GLN A 1 455 ? 20.824 -13.267 -23.223 1.00 82.88 455 GLN A CA 1
ATOM 3442 C C . GLN A 1 455 ? 20.261 -11.955 -22.662 1.00 82.88 455 GLN A C 1
ATOM 3444 O O . GLN A 1 455 ? 19.393 -11.338 -23.281 1.00 82.88 455 GLN A O 1
ATOM 3449 N N . ALA A 1 456 ? 20.808 -11.501 -21.531 1.00 88.88 456 ALA A N 1
ATOM 3450 C CA . ALA A 1 456 ? 20.507 -10.186 -20.974 1.00 88.88 456 ALA A CA 1
ATOM 3451 C C . ALA A 1 456 ? 20.996 -9.067 -21.909 1.00 88.88 456 ALA A C 1
ATOM 3453 O O . ALA A 1 456 ? 22.116 -9.109 -22.423 1.00 88.88 456 ALA A O 1
ATOM 3454 N N . PHE A 1 457 ? 20.166 -8.046 -22.106 1.00 89.69 457 PHE A N 1
ATOM 3455 C CA . PHE A 1 457 ? 20.487 -6.862 -22.897 1.00 89.69 457 PHE A CA 1
ATOM 3456 C C . PHE A 1 457 ? 21.641 -6.061 -22.276 1.00 89.69 457 PHE A C 1
ATOM 3458 O O . PHE A 1 457 ? 22.515 -5.562 -22.994 1.00 89.69 457 PHE A O 1
ATOM 3465 N N . LYS A 1 458 ? 21.633 -5.900 -20.944 1.00 89.31 458 LYS A N 1
ATOM 3466 C CA . LYS A 1 458 ? 22.600 -5.105 -20.181 1.00 89.31 458 LYS A CA 1
ATOM 3467 C C . LYS A 1 458 ? 22.416 -5.261 -18.673 1.00 89.31 458 LYS A C 1
ATOM 3469 O O . LYS A 1 458 ? 21.293 -5.304 -18.201 1.00 89.31 458 LYS A O 1
ATOM 3474 N N . GLY A 1 459 ? 23.502 -5.135 -17.914 1.00 88.88 459 GLY A N 1
ATOM 3475 C CA . GLY A 1 459 ? 23.451 -5.102 -16.454 1.00 88.88 459 GLY A CA 1
ATOM 3476 C C . GLY A 1 459 ? 24.090 -6.356 -15.888 1.00 88.88 459 GLY A C 1
ATOM 3477 O O . GLY A 1 459 ? 25.295 -6.528 -16.078 1.00 88.88 459 GLY A O 1
ATOM 3478 N N . ASP A 1 460 ? 23.313 -7.200 -15.212 1.00 93.12 460 ASP A N 1
ATOM 3479 C CA . ASP A 1 460 ? 23.751 -8.548 -14.837 1.00 93.12 460 ASP A CA 1
ATOM 3480 C C . ASP A 1 460 ? 23.370 -9.617 -15.888 1.00 93.12 460 ASP A C 1
ATOM 3482 O O . ASP A 1 460 ? 23.273 -9.319 -17.078 1.00 93.12 460 ASP A O 1
ATOM 3486 N N . THR A 1 461 ? 23.281 -10.887 -15.482 1.00 93.62 461 THR A N 1
ATOM 3487 C CA . THR A 1 461 ? 23.059 -12.033 -16.387 1.00 93.62 461 THR A CA 1
ATOM 3488 C C . THR A 1 461 ? 21.600 -12.488 -16.466 1.00 93.62 461 THR A C 1
ATOM 3490 O O . THR A 1 461 ? 21.298 -13.438 -17.190 1.00 93.62 461 THR A O 1
ATOM 3493 N N . VAL A 1 462 ? 20.692 -11.845 -15.728 1.00 95.81 462 VAL A N 1
ATOM 3494 C CA . VAL A 1 462 ? 19.273 -12.208 -15.672 1.00 95.81 462 VAL A CA 1
ATOM 3495 C C . VAL A 1 462 ? 18.511 -11.532 -16.812 1.00 95.81 462 VAL A C 1
ATOM 3497 O O . VAL A 1 462 ? 18.696 -10.352 -17.077 1.00 95.81 462 VAL A O 1
ATOM 3500 N N . PHE A 1 463 ? 17.640 -12.288 -17.482 1.00 94.50 463 PHE A N 1
ATOM 3501 C CA . PHE A 1 463 ? 16.854 -11.835 -18.641 1.00 94.50 463 PHE A CA 1
ATOM 3502 C C . PHE A 1 463 ? 15.354 -12.171 -18.547 1.00 94.50 463 PHE A C 1
ATOM 3504 O O . PHE A 1 463 ? 14.592 -11.830 -19.443 1.00 94.50 463 PHE A O 1
ATOM 3511 N N . GLU A 1 464 ? 14.924 -12.814 -17.457 1.00 95.94 464 GLU A N 1
ATOM 3512 C CA . GLU A 1 464 ? 13.512 -13.018 -17.115 1.00 95.94 464 GLU A CA 1
ATOM 3513 C C . GLU A 1 464 ? 13.252 -12.485 -15.703 1.00 95.94 464 GLU A C 1
ATOM 3515 O O . GLU A 1 464 ? 14.071 -12.686 -14.801 1.00 95.94 464 GLU A O 1
ATOM 3520 N N . PHE A 1 465 ? 12.099 -11.861 -15.473 1.00 97.81 465 PHE A N 1
ATOM 3521 C CA . PHE A 1 465 ? 11.696 -11.387 -14.154 1.00 97.81 465 PHE A CA 1
ATOM 3522 C C . PHE A 1 465 ? 10.803 -12.415 -13.455 1.00 97.81 465 PHE A C 1
ATOM 3524 O O . PHE A 1 465 ? 9.585 -12.434 -13.617 1.00 97.81 465 PHE A O 1
ATOM 3531 N N . ASN A 1 466 ? 11.424 -13.294 -12.667 1.00 97.88 466 ASN A N 1
ATOM 3532 C CA . ASN A 1 466 ? 10.730 -14.229 -11.781 1.00 97.88 466 ASN A CA 1
ATOM 3533 C C . ASN A 1 466 ? 11.584 -14.621 -10.569 1.00 97.88 466 ASN A C 1
ATOM 3535 O O . ASN A 1 466 ? 12.784 -14.350 -10.532 1.00 97.88 466 ASN A O 1
ATOM 3539 N N . GLU A 1 467 ? 10.971 -15.292 -9.595 1.00 97.69 467 GLU A N 1
ATOM 3540 C CA . GLU A 1 467 ? 11.571 -15.689 -8.315 1.00 97.69 467 GLU A CA 1
ATOM 3541 C C . GLU A 1 467 ? 12.869 -16.502 -8.490 1.00 97.69 467 GLU A C 1
ATOM 3543 O O . GLU A 1 467 ? 13.840 -16.310 -7.759 1.00 97.69 467 GLU A O 1
ATOM 3548 N N . ILE A 1 468 ? 12.920 -17.387 -9.493 1.00 96.38 468 ILE A N 1
ATOM 3549 C CA . ILE A 1 468 ? 14.072 -18.268 -9.748 1.00 96.38 468 ILE A CA 1
ATOM 3550 C C . ILE A 1 468 ? 15.159 -17.571 -10.574 1.00 96.38 468 ILE A C 1
ATOM 3552 O O . ILE A 1 468 ? 16.349 -17.810 -10.362 1.00 96.38 468 ILE A O 1
ATOM 3556 N N . ALA A 1 469 ? 14.767 -16.726 -11.527 1.00 96.81 469 ALA A N 1
ATOM 3557 C CA . ALA A 1 469 ? 15.700 -15.990 -12.372 1.00 96.81 469 ALA A CA 1
ATOM 3558 C C . ALA A 1 469 ? 16.393 -14.860 -11.591 1.00 96.81 469 ALA A C 1
ATOM 3560 O O . ALA A 1 469 ? 17.620 -14.778 -11.607 1.00 96.81 469 ALA A O 1
ATOM 3561 N N . ALA A 1 470 ? 15.638 -14.070 -10.819 1.00 97.62 470 ALA A N 1
ATOM 3562 C CA . ALA A 1 470 ? 16.169 -12.976 -10.005 1.00 97.62 470 ALA A CA 1
ATOM 3563 C C . ALA A 1 470 ? 17.168 -13.456 -8.933 1.00 97.62 470 ALA A C 1
ATOM 3565 O O . ALA A 1 470 ? 18.120 -12.745 -8.621 1.00 97.62 470 ALA A O 1
ATOM 3566 N N . ALA A 1 471 ? 17.035 -14.697 -8.447 1.00 96.44 471 ALA A N 1
ATOM 3567 C CA . ALA A 1 471 ? 17.990 -15.338 -7.536 1.00 96.44 471 ALA A CA 1
ATOM 3568 C C . ALA A 1 471 ? 19.423 -15.475 -8.096 1.00 96.44 471 ALA A C 1
ATOM 3570 O O . ALA A 1 471 ? 20.353 -15.742 -7.336 1.00 96.44 471 ALA A O 1
ATOM 3571 N N . ARG A 1 472 ? 19.605 -15.326 -9.416 1.00 95.75 472 ARG A N 1
ATOM 3572 C CA . ARG A 1 472 ? 20.906 -15.365 -10.109 1.00 95.75 472 ARG A CA 1
ATOM 3573 C C . ARG A 1 472 ? 21.495 -13.972 -10.363 1.00 95.75 472 ARG A C 1
ATOM 3575 O O . ARG A 1 472 ? 22.590 -13.875 -10.912 1.00 95.75 472 ARG A O 1
ATOM 3582 N N . GLY A 1 473 ? 20.764 -12.914 -10.014 1.00 96.69 473 GLY A N 1
ATOM 3583 C CA . GLY A 1 473 ? 21.173 -11.531 -10.234 1.00 96.69 473 GLY A CA 1
ATOM 3584 C C . GLY A 1 473 ? 22.318 -11.089 -9.324 1.00 96.69 473 GLY A C 1
ATOM 3585 O O . GLY A 1 473 ? 22.598 -11.705 -8.292 1.00 96.69 473 GLY A O 1
ATOM 3586 N N . CYS A 1 474 ? 23.002 -10.009 -9.704 1.00 96.50 474 CYS A N 1
ATOM 3587 C CA . CYS A 1 474 ? 24.239 -9.591 -9.039 1.00 96.50 474 CYS A CA 1
ATOM 3588 C C . CYS A 1 474 ? 24.033 -9.052 -7.613 1.00 96.50 474 CYS A C 1
ATOM 3590 O O . CYS A 1 474 ? 25.006 -8.924 -6.872 1.00 96.50 474 CYS A O 1
ATOM 3592 N N . LEU A 1 475 ? 22.793 -8.743 -7.213 1.00 96.81 475 LEU A N 1
ATOM 3593 C CA . LEU A 1 475 ? 22.459 -8.351 -5.838 1.00 96.81 475 LEU A CA 1
ATOM 3594 C C . LEU A 1 475 ? 22.356 -9.554 -4.886 1.00 96.81 475 LEU A C 1
ATOM 3596 O O . LEU A 1 475 ? 22.331 -9.365 -3.672 1.00 96.81 475 LEU A O 1
ATOM 3600 N N . GLY A 1 476 ? 22.286 -10.785 -5.408 1.00 96.56 476 GLY A N 1
ATOM 3601 C CA . GLY A 1 476 ? 22.106 -11.987 -4.599 1.00 96.56 476 GLY A CA 1
ATOM 3602 C C . GLY A 1 476 ? 20.797 -11.952 -3.805 1.00 96.56 476 GLY A C 1
ATOM 3603 O O . GLY A 1 476 ? 19.725 -11.761 -4.379 1.00 96.56 476 GLY A O 1
ATOM 3604 N N . ARG A 1 477 ? 20.886 -12.149 -2.484 1.00 96.88 477 ARG A N 1
ATOM 3605 C CA . ARG A 1 477 ? 19.758 -12.077 -1.544 1.00 96.88 477 ARG A CA 1
ATOM 3606 C C . ARG A 1 477 ? 20.043 -11.019 -0.475 1.00 96.88 477 ARG A C 1
ATOM 3608 O O . ARG A 1 477 ? 21.094 -11.092 0.158 1.00 96.88 477 ARG A O 1
ATOM 3615 N N . PHE A 1 478 ? 19.127 -10.072 -0.281 1.00 97.75 478 PHE A N 1
ATOM 3616 C CA . PHE A 1 478 ? 19.298 -8.904 0.595 1.00 97.75 478 PHE A CA 1
ATOM 3617 C C . PHE A 1 478 ? 18.017 -8.584 1.390 1.00 97.75 478 PHE A C 1
ATOM 3619 O O . PHE A 1 478 ? 16.935 -9.074 1.061 1.00 97.75 478 PHE A O 1
ATOM 3626 N N . ALA A 1 479 ? 18.116 -7.768 2.442 1.00 97.25 479 ALA A N 1
ATOM 3627 C CA . ALA A 1 479 ? 16.972 -7.371 3.268 1.00 97.25 479 ALA A CA 1
ATOM 3628 C C . ALA A 1 479 ? 16.286 -6.093 2.747 1.00 97.25 479 ALA A C 1
ATOM 3630 O O . ALA A 1 479 ? 16.939 -5.179 2.247 1.00 97.25 479 ALA A O 1
ATOM 3631 N N . GLY A 1 480 ? 14.967 -5.968 2.926 1.00 97.06 480 GLY A N 1
ATOM 3632 C CA . GLY A 1 480 ? 14.177 -4.816 2.464 1.00 97.06 480 GLY A CA 1
ATOM 3633 C C . GLY A 1 480 ? 14.700 -3.457 2.948 1.00 97.06 480 GLY A C 1
ATOM 3634 O O . GLY A 1 480 ? 14.680 -2.485 2.194 1.00 97.06 480 GLY A O 1
ATOM 3635 N N . SER A 1 481 ? 15.286 -3.405 4.149 1.00 96.38 481 SER A N 1
ATOM 3636 C CA . SER A 1 481 ? 15.967 -2.226 4.708 1.00 96.38 481 SER A CA 1
ATOM 3637 C C . SER A 1 481 ? 17.148 -1.711 3.872 1.00 96.38 481 SER A C 1
ATOM 3639 O O . SER A 1 481 ? 17.496 -0.531 3.958 1.00 96.38 481 SER A O 1
ATOM 3641 N N . GLU A 1 482 ? 17.753 -2.555 3.037 1.00 97.12 482 GLU A N 1
ATOM 3642 C CA . GLU A 1 482 ? 18.879 -2.211 2.162 1.00 97.12 482 GLU A CA 1
ATOM 3643 C C . GLU A 1 482 ? 18.416 -1.631 0.813 1.00 97.12 482 GLU A C 1
ATOM 3645 O O . GLU A 1 482 ? 19.195 -0.965 0.122 1.00 97.12 482 GLU A O 1
ATOM 3650 N N . MET A 1 483 ? 17.139 -1.809 0.445 1.00 97.38 483 MET A N 1
ATOM 3651 C CA . MET A 1 483 ? 16.595 -1.480 -0.880 1.00 97.38 483 MET A CA 1
ATOM 3652 C C . MET A 1 483 ? 16.820 -0.012 -1.271 1.00 97.38 483 MET A C 1
ATOM 3654 O O . MET A 1 483 ? 17.320 0.287 -2.359 1.00 97.38 483 MET A O 1
ATOM 3658 N N . MET A 1 484 ? 16.530 0.934 -0.372 1.00 97.75 484 MET A N 1
ATOM 3659 C CA . MET A 1 484 ? 16.790 2.356 -0.628 1.00 97.75 484 MET A CA 1
ATOM 3660 C C . MET A 1 484 ? 18.289 2.696 -0.688 1.00 97.75 484 MET A C 1
ATOM 3662 O O . MET A 1 484 ? 18.661 3.710 -1.283 1.00 97.75 484 MET A O 1
ATOM 3666 N N . GLY A 1 485 ? 19.160 1.878 -0.092 1.00 97.06 485 GLY A N 1
ATOM 3667 C CA . GLY A 1 485 ? 20.614 1.968 -0.248 1.00 97.06 485 GLY A CA 1
ATOM 3668 C C . GLY A 1 485 ? 21.059 1.546 -1.650 1.00 97.06 485 GLY A C 1
ATOM 3669 O O . GLY A 1 485 ? 21.802 2.283 -2.304 1.00 97.06 485 GLY A O 1
ATOM 3670 N N . ILE A 1 486 ? 20.529 0.423 -2.145 1.00 97.31 486 ILE A N 1
ATOM 3671 C CA . ILE A 1 486 ? 20.760 -0.089 -3.506 1.00 97.31 486 ILE A CA 1
ATOM 3672 C C . ILE A 1 486 ? 20.295 0.941 -4.545 1.00 97.31 486 ILE A C 1
ATOM 3674 O O . ILE A 1 486 ? 21.093 1.365 -5.383 1.00 97.31 486 ILE A O 1
ATOM 3678 N N . ILE A 1 487 ? 19.055 1.438 -4.431 1.00 97.69 487 ILE A N 1
ATOM 3679 C CA . ILE A 1 487 ? 18.495 2.458 -5.336 1.00 97.69 487 ILE A CA 1
ATOM 3680 C C . ILE A 1 487 ? 19.372 3.721 -5.348 1.00 97.69 487 ILE A C 1
ATOM 3682 O O . ILE A 1 487 ? 19.808 4.156 -6.415 1.00 97.69 487 ILE A O 1
ATOM 3686 N N . LYS A 1 488 ? 19.708 4.293 -4.179 1.00 95.81 488 LYS A N 1
ATOM 3687 C CA . LYS A 1 488 ? 20.562 5.498 -4.094 1.00 95.81 488 LYS A CA 1
ATOM 3688 C C . LYS A 1 488 ? 21.975 5.272 -4.650 1.00 95.81 488 LYS A C 1
ATOM 3690 O O . LYS A 1 488 ? 22.575 6.212 -5.171 1.00 95.81 488 LYS A O 1
ATOM 3695 N N . THR A 1 489 ? 22.508 4.055 -4.567 1.00 94.88 489 THR A N 1
ATOM 3696 C CA . THR A 1 489 ? 23.825 3.706 -5.125 1.00 94.88 489 THR A CA 1
ATOM 3697 C C . THR A 1 489 ? 23.766 3.582 -6.648 1.00 94.88 489 THR A C 1
ATOM 3699 O O . THR A 1 489 ? 24.605 4.165 -7.338 1.00 94.88 489 THR A O 1
ATOM 3702 N N . PHE A 1 490 ? 22.731 2.932 -7.189 1.00 94.38 490 PHE A N 1
ATOM 3703 C CA . PHE A 1 490 ? 22.516 2.808 -8.634 1.00 94.38 490 PHE A CA 1
ATOM 3704 C C . PHE A 1 490 ? 22.247 4.165 -9.299 1.00 94.38 490 PHE A C 1
ATOM 3706 O O . PHE A 1 490 ? 22.804 4.445 -10.357 1.00 94.38 490 PHE A O 1
ATOM 3713 N N . LEU A 1 491 ? 21.495 5.056 -8.637 1.00 92.81 491 LEU A N 1
ATOM 3714 C CA . LEU A 1 491 ? 21.298 6.446 -9.073 1.00 92.81 491 LEU A CA 1
ATOM 3715 C C . LEU A 1 491 ? 22.615 7.225 -9.209 1.00 92.81 491 LEU A C 1
ATOM 3717 O O . LEU A 1 491 ? 22.739 8.072 -10.094 1.00 92.81 491 LEU A O 1
ATOM 3721 N N . LYS A 1 492 ? 23.593 6.978 -8.326 1.00 87.50 492 LYS A N 1
ATOM 3722 C CA . LYS A 1 492 ? 24.904 7.648 -8.358 1.00 87.50 492 LYS A CA 1
ATOM 3723 C C . LYS A 1 492 ? 25.812 7.057 -9.435 1.00 87.50 492 LYS A C 1
ATOM 3725 O O . LYS A 1 492 ? 26.334 7.818 -10.249 1.00 87.50 492 LYS A O 1
ATOM 3730 N N . SER A 1 493 ? 25.957 5.730 -9.448 1.00 76.75 493 SER A N 1
ATOM 3731 C CA . SER A 1 493 ? 26.921 5.010 -10.288 1.00 76.75 493 SER A CA 1
ATOM 3732 C C . SER A 1 493 ? 26.358 3.686 -10.836 1.00 76.75 493 SER A C 1
ATOM 3734 O O . SER A 1 493 ? 26.695 2.617 -10.320 1.00 76.75 493 SER A O 1
ATOM 3736 N N . PRO A 1 494 ? 25.590 3.709 -11.945 1.00 59.91 494 PRO A N 1
ATOM 3737 C CA . PRO A 1 494 ? 24.965 2.506 -12.513 1.00 59.91 494 PRO A CA 1
ATOM 3738 C C . PRO A 1 494 ? 25.943 1.381 -12.902 1.00 59.91 494 PRO A C 1
ATOM 3740 O O . PRO A 1 494 ? 25.549 0.225 -12.970 1.00 59.91 494 PRO A O 1
ATOM 3743 N N . ARG A 1 495 ? 27.219 1.705 -13.172 1.00 55.03 495 ARG A N 1
ATOM 3744 C CA . ARG A 1 495 ? 28.259 0.740 -13.595 1.00 55.03 495 ARG A CA 1
ATOM 3745 C C . ARG A 1 495 ? 29.012 0.055 -12.446 1.00 55.03 495 ARG A C 1
ATOM 3747 O O . ARG A 1 495 ? 29.804 -0.840 -12.712 1.00 55.03 495 ARG A O 1
ATOM 3754 N N . LEU A 1 496 ? 28.848 0.516 -11.203 1.00 47.72 496 LEU A N 1
ATOM 3755 C CA . LEU A 1 496 ? 29.631 0.016 -10.061 1.00 47.72 496 LEU A CA 1
ATOM 3756 C C . LEU A 1 496 ? 28.986 -1.196 -9.375 1.00 47.72 496 LEU A C 1
ATOM 3758 O O . LEU A 1 496 ? 29.693 -2.001 -8.782 1.00 47.72 496 LEU A O 1
ATOM 3762 N N . ILE A 1 497 ? 27.664 -1.362 -9.487 1.00 55.56 497 ILE A N 1
ATOM 3763 C CA . ILE A 1 497 ? 26.955 -2.495 -8.866 1.00 55.56 497 ILE A CA 1
ATOM 3764 C C . ILE A 1 497 ? 27.138 -3.791 -9.678 1.00 55.56 497 ILE A C 1
ATOM 3766 O O . ILE A 1 497 ? 27.212 -4.866 -9.098 1.00 55.56 497 ILE A O 1
ATOM 3770 N N . THR A 1 498 ? 27.337 -3.697 -10.996 1.00 42.78 498 THR A N 1
ATOM 3771 C CA . THR A 1 498 ? 27.573 -4.845 -11.894 1.00 42.78 498 THR A CA 1
ATOM 3772 C C . THR A 1 498 ? 28.946 -5.518 -11.746 1.00 42.78 498 THR A C 1
ATOM 3774 O O . THR A 1 498 ? 29.219 -6.473 -12.463 1.00 42.78 498 THR A O 1
ATOM 3777 N N . LEU A 1 499 ? 29.838 -5.010 -10.884 1.00 35.88 499 LEU A N 1
ATOM 3778 C CA . LEU A 1 499 ? 31.231 -5.481 -10.766 1.00 35.88 499 LEU A CA 1
ATOM 3779 C C . LEU A 1 499 ? 31.640 -5.953 -9.363 1.00 35.88 499 LEU A C 1
ATOM 3781 O O . LEU A 1 499 ? 32.683 -6.583 -9.232 1.00 35.88 499 LEU A O 1
ATOM 3785 N N . ASN A 1 500 ? 30.834 -5.711 -8.325 1.00 34.31 500 ASN A N 1
ATOM 3786 C CA . ASN A 1 500 ? 31.203 -6.022 -6.937 1.00 34.31 500 ASN A CA 1
ATOM 3787 C C . ASN A 1 500 ? 30.608 -7.345 -6.421 1.00 34.31 500 ASN A C 1
ATOM 3789 O O . ASN A 1 500 ? 30.190 -7.444 -5.268 1.00 34.31 500 ASN A O 1
ATOM 3793 N N . SER A 1 501 ? 30.633 -8.387 -7.255 1.00 36.03 501 SER A N 1
ATOM 3794 C CA . SER A 1 501 ? 30.476 -9.775 -6.812 1.00 36.03 501 SER A CA 1
ATOM 3795 C C . SER A 1 501 ? 31.794 -10.533 -7.011 1.00 36.03 501 SER A C 1
ATOM 3797 O O . SER A 1 501 ? 32.055 -11.048 -8.095 1.00 36.03 501 SER A O 1
ATOM 3799 N N . VAL A 1 502 ? 32.566 -10.646 -5.920 1.00 36.19 502 VAL A N 1
ATOM 3800 C CA . VAL A 1 502 ? 33.836 -11.395 -5.779 1.00 36.19 502 VAL A CA 1
ATOM 3801 C C . VAL A 1 502 ? 35.087 -10.716 -6.386 1.00 36.19 502 VAL A C 1
ATOM 3803 O O . VAL A 1 502 ? 35.105 -10.303 -7.536 1.00 36.19 502 VAL A O 1
ATOM 3806 N N . THR A 1 503 ? 36.153 -10.660 -5.568 1.00 32.25 503 THR A N 1
ATOM 3807 C CA . THR A 1 503 ? 37.546 -10.230 -5.863 1.00 32.25 503 THR A CA 1
ATOM 3808 C C . THR A 1 503 ? 37.774 -8.820 -6.433 1.00 32.25 503 THR A C 1
ATOM 3810 O O . THR A 1 503 ? 37.863 -8.651 -7.641 1.00 32.25 503 THR A O 1
ATOM 3813 N N . ASP A 1 504 ? 38.028 -7.838 -5.557 1.00 26.95 504 ASP A N 1
ATOM 3814 C CA . ASP A 1 504 ? 39.404 -7.331 -5.361 1.00 26.95 504 ASP A CA 1
ATOM 3815 C C . ASP A 1 504 ? 39.514 -6.348 -4.179 1.00 26.95 504 ASP A C 1
ATOM 3817 O O . ASP A 1 504 ? 38.869 -5.301 -4.141 1.00 26.95 504 ASP A O 1
ATOM 3821 N N . ALA A 1 505 ? 40.394 -6.657 -3.222 1.00 30.27 505 ALA A N 1
ATOM 3822 C CA . ALA A 1 505 ? 40.823 -5.718 -2.184 1.00 30.27 505 ALA A CA 1
ATOM 3823 C C . ALA A 1 505 ? 42.074 -4.963 -2.669 1.00 30.27 505 ALA A C 1
ATOM 3825 O O . ALA A 1 505 ? 43.187 -5.215 -2.210 1.00 30.27 505 ALA A O 1
ATOM 3826 N N . GLY A 1 506 ? 41.887 -4.072 -3.647 1.00 27.19 506 GLY A N 1
ATOM 3827 C CA . GLY A 1 506 ? 42.950 -3.208 -4.163 1.00 27.19 506 GLY A CA 1
ATOM 3828 C C . GLY A 1 506 ? 43.302 -2.086 -3.181 1.00 27.19 506 GLY A C 1
ATOM 3829 O O . GLY A 1 506 ? 42.423 -1.352 -2.730 1.00 27.19 506 GLY A O 1
ATOM 3830 N N . GLU A 1 507 ? 44.587 -1.943 -2.855 1.00 28.06 507 GLU A N 1
ATOM 3831 C CA . GLU A 1 507 ? 45.088 -0.922 -1.928 1.00 28.06 507 GLU A CA 1
ATOM 3832 C C . GLU A 1 507 ? 44.799 0.508 -2.427 1.00 28.06 507 GLU A C 1
ATOM 3834 O O . GLU A 1 507 ? 45.160 0.880 -3.545 1.00 28.06 507 GLU A O 1
ATOM 3839 N N . VAL A 1 508 ? 44.214 1.347 -1.563 1.00 26.81 508 VAL A N 1
ATOM 3840 C CA . VAL A 1 508 ? 44.097 2.800 -1.778 1.00 26.81 508 VAL A CA 1
ATOM 3841 C C . VAL A 1 508 ? 45.039 3.518 -0.801 1.00 26.81 508 VAL A C 1
ATOM 3843 O O . VAL A 1 508 ? 44.979 3.232 0.398 1.00 26.81 508 VAL A O 1
ATOM 3846 N N . PRO A 1 509 ? 45.902 4.454 -1.248 1.00 23.25 509 PRO A N 1
ATOM 3847 C CA . PRO A 1 509 ? 46.842 5.129 -0.355 1.00 23.25 509 PRO A CA 1
ATOM 3848 C C . PRO A 1 509 ? 46.135 6.037 0.659 1.00 23.25 509 PRO A C 1
ATOM 3850 O O . PRO A 1 509 ? 45.372 6.931 0.293 1.00 23.25 509 PRO A O 1
ATOM 3853 N N . LEU A 1 510 ? 46.442 5.853 1.943 1.00 23.67 510 LEU A N 1
ATOM 3854 C CA . LEU A 1 510 ? 45.952 6.703 3.029 1.00 23.67 510 LEU A CA 1
ATOM 3855 C C . LEU A 1 510 ? 46.625 8.086 3.023 1.00 23.67 510 LEU A C 1
ATOM 3857 O O . LEU A 1 510 ? 47.822 8.198 3.288 1.00 23.67 510 LEU A O 1
ATOM 3861 N N . GLN A 1 511 ? 45.829 9.147 2.866 1.00 24.27 511 GLN A N 1
ATOM 3862 C CA . GLN A 1 511 ? 46.134 10.467 3.430 1.00 24.27 511 GLN A CA 1
ATOM 3863 C C . GLN A 1 511 ? 44.919 11.045 4.180 1.00 24.27 511 GLN A C 1
ATOM 3865 O O . GLN A 1 511 ? 44.029 11.638 3.587 1.00 24.27 511 GLN A O 1
ATOM 3870 N N . ASN A 1 512 ? 44.955 10.864 5.506 1.00 25.41 512 ASN A N 1
ATOM 3871 C CA . ASN A 1 512 ? 44.383 11.682 6.591 1.00 25.41 512 ASN A CA 1
ATOM 3872 C C . ASN A 1 512 ? 42.935 12.219 6.476 1.00 25.41 512 ASN A C 1
ATOM 3874 O O . ASN A 1 512 ? 42.698 13.211 5.791 1.00 25.41 512 ASN A O 1
ATOM 3878 N N . GLY A 1 513 ? 42.008 11.706 7.308 1.00 22.89 513 GLY A N 1
ATOM 3879 C CA . GLY A 1 513 ? 40.686 12.345 7.463 1.00 22.89 513 GLY A CA 1
ATOM 3880 C C . GLY A 1 513 ? 39.590 11.694 8.334 1.00 22.89 513 GLY A C 1
ATOM 3881 O O . GLY A 1 513 ? 38.444 11.778 7.927 1.00 22.89 513 GLY A O 1
ATOM 3882 N N . PHE A 1 514 ? 39.909 11.102 9.497 1.00 23.14 514 PHE A N 1
ATOM 3883 C CA . PHE A 1 514 ? 38.992 10.750 10.619 1.00 23.14 514 PHE A CA 1
ATOM 3884 C C . PHE A 1 514 ? 37.704 9.896 10.405 1.00 23.14 514 PHE A C 1
ATOM 3886 O O . PHE A 1 514 ? 36.725 10.312 9.800 1.00 23.14 514 PHE A O 1
ATOM 3893 N N . ASP A 1 515 ? 37.692 8.749 11.098 1.00 23.88 515 ASP A N 1
ATOM 3894 C CA . ASP A 1 515 ? 36.594 8.119 11.862 1.00 23.88 515 ASP A CA 1
ATOM 3895 C C . ASP A 1 515 ? 35.162 8.015 11.292 1.00 23.88 515 ASP A C 1
ATOM 3897 O O . ASP A 1 515 ? 34.281 8.809 11.616 1.00 23.88 515 ASP A O 1
ATOM 3901 N N . GLN A 1 516 ? 34.871 6.879 10.645 1.00 25.03 516 GLN A N 1
ATOM 3902 C CA . GLN A 1 516 ? 34.008 5.824 11.221 1.00 25.03 516 GLN A CA 1
ATOM 3903 C C . GLN A 1 516 ? 34.031 4.574 10.321 1.00 25.03 516 GLN A C 1
ATOM 3905 O O . GLN A 1 516 ? 33.529 4.598 9.201 1.00 25.03 516 GLN A O 1
ATOM 3910 N N . ALA A 1 517 ? 34.587 3.463 10.817 1.00 24.95 517 ALA A N 1
ATOM 3911 C CA . ALA A 1 517 ? 34.582 2.173 10.126 1.00 24.95 517 ALA A CA 1
ATOM 3912 C C . ALA A 1 517 ? 33.970 1.092 11.027 1.00 24.95 517 ALA A C 1
ATOM 3914 O O . ALA A 1 517 ? 34.426 0.877 12.150 1.00 24.95 517 ALA A O 1
ATOM 3915 N N . VAL A 1 518 ? 32.937 0.412 10.527 1.00 24.16 518 VAL A N 1
ATOM 3916 C CA . VAL A 1 518 ? 32.320 -0.745 11.188 1.00 24.16 518 VAL A CA 1
ATOM 3917 C C . VAL A 1 518 ? 33.226 -1.958 10.986 1.00 24.16 518 VAL A C 1
ATOM 3919 O O . VAL A 1 518 ? 33.498 -2.341 9.850 1.00 24.16 518 VAL A O 1
ATOM 3922 N N . SER A 1 519 ? 33.689 -2.579 12.072 1.00 24.89 519 SER A N 1
ATOM 3923 C CA . SER A 1 519 ? 34.422 -3.842 12.002 1.00 24.89 519 SER A CA 1
ATOM 3924 C C . SER A 1 519 ? 33.459 -5.025 11.885 1.00 24.89 519 SER A C 1
ATOM 3926 O O . SER A 1 519 ? 32.643 -5.274 12.770 1.00 24.89 519 SER A O 1
ATOM 3928 N N . ILE A 1 520 ? 33.589 -5.795 10.804 1.00 28.80 520 ILE A N 1
ATOM 3929 C CA . ILE A 1 520 ? 33.002 -7.136 10.703 1.00 28.80 520 ILE A CA 1
ATOM 3930 C C . ILE A 1 520 ? 33.950 -8.083 11.449 1.00 28.80 520 ILE A C 1
ATOM 3932 O O . ILE A 1 520 ? 35.138 -8.128 11.133 1.00 28.80 520 ILE A O 1
ATOM 3936 N N . SER A 1 521 ? 33.459 -8.796 12.466 1.00 34.09 521 SER A N 1
ATOM 3937 C CA . SER A 1 521 ? 34.276 -9.735 13.246 1.00 34.09 521 SER A CA 1
ATOM 3938 C C . SER A 1 521 ? 34.366 -11.112 12.580 1.00 34.09 521 SER A C 1
ATOM 3940 O O . SER A 1 521 ? 33.419 -11.576 11.942 1.00 34.09 521 SER A O 1
ATOM 3942 N N . ASP A 1 522 ? 35.484 -11.813 12.800 1.00 30.33 522 ASP A N 1
ATOM 3943 C CA . ASP A 1 522 ? 35.720 -13.176 12.291 1.00 30.33 522 ASP A CA 1
ATOM 3944 C C . ASP A 1 522 ? 34.657 -14.201 12.754 1.00 30.33 522 ASP A C 1
ATOM 3946 O O . ASP A 1 522 ? 34.474 -15.251 12.133 1.00 30.33 522 ASP A O 1
ATOM 3950 N N . GLU A 1 523 ? 33.903 -13.891 13.817 1.00 32.66 523 GLU A N 1
ATOM 3951 C CA . GLU A 1 523 ? 32.770 -14.695 14.296 1.00 32.66 523 GLU A CA 1
ATOM 3952 C C . GLU A 1 523 ? 31.646 -14.816 13.253 1.00 32.66 523 GLU A C 1
ATOM 3954 O O . GLU A 1 523 ? 31.038 -15.882 13.135 1.00 32.66 523 GLU A O 1
ATOM 3959 N N . TRP A 1 524 ? 31.392 -13.766 12.460 1.00 39.22 524 TRP A N 1
ATOM 3960 C CA . TRP A 1 524 ? 30.339 -13.762 11.435 1.00 39.22 524 TRP A CA 1
ATOM 3961 C C . TRP A 1 524 ? 30.638 -14.753 10.302 1.00 39.22 524 TRP A C 1
ATOM 3963 O O . TRP A 1 524 ? 29.754 -15.468 9.820 1.00 39.22 524 TRP A O 1
ATOM 3973 N N . LEU A 1 525 ? 31.910 -14.854 9.911 1.00 30.28 525 LEU A N 1
ATOM 3974 C CA . LEU A 1 525 ? 32.365 -15.772 8.868 1.00 30.28 525 LEU A CA 1
ATOM 3975 C C . LEU A 1 525 ? 32.328 -17.229 9.362 1.00 30.28 525 LEU A C 1
ATOM 3977 O O . LEU A 1 525 ? 31.887 -18.121 8.635 1.00 30.28 525 LEU A O 1
ATOM 3981 N N . LEU A 1 526 ? 32.690 -17.467 10.630 1.00 32.03 526 LEU A N 1
ATOM 3982 C CA . LEU A 1 526 ? 32.606 -18.793 11.251 1.00 32.03 526 LEU A CA 1
ATOM 3983 C C . LEU A 1 526 ? 31.157 -19.300 11.374 1.00 32.03 526 LEU A C 1
ATOM 3985 O O . LEU A 1 526 ? 30.889 -20.467 11.080 1.00 32.03 526 LEU A O 1
ATOM 3989 N N . GLN A 1 527 ? 30.216 -18.440 11.784 1.00 35.25 527 GLN A N 1
ATOM 3990 C CA . GLN A 1 527 ? 28.805 -18.814 11.958 1.00 35.25 527 GLN A CA 1
ATOM 3991 C C . GLN A 1 527 ? 28.154 -19.279 10.647 1.00 35.25 527 GLN A C 1
ATOM 3993 O O . GLN A 1 527 ? 27.483 -20.315 10.630 1.00 35.25 527 GLN A O 1
ATOM 3998 N N . ASN A 1 528 ? 28.398 -18.573 9.540 1.00 36.19 528 ASN A N 1
ATOM 3999 C CA . ASN A 1 528 ? 27.835 -18.923 8.233 1.00 36.19 528 ASN A CA 1
ATOM 4000 C C . ASN A 1 528 ? 28.370 -20.266 7.697 1.00 36.19 528 ASN A C 1
ATOM 4002 O O . ASN A 1 528 ? 27.600 -21.090 7.191 1.00 36.19 528 ASN A O 1
ATOM 4006 N N . VAL A 1 529 ? 29.667 -20.542 7.877 1.00 32.66 529 VAL A N 1
ATOM 4007 C CA . VAL A 1 529 ? 30.275 -21.828 7.488 1.00 32.66 529 VAL A CA 1
ATOM 4008 C C . VAL A 1 529 ? 29.723 -22.985 8.331 1.00 32.66 529 VAL A C 1
ATOM 4010 O O . VAL A 1 529 ? 29.351 -24.024 7.783 1.00 32.66 529 VAL A O 1
ATOM 4013 N N . ILE A 1 530 ? 29.605 -22.810 9.653 1.00 36.56 530 ILE A N 1
ATOM 4014 C CA . ILE A 1 530 ? 29.080 -23.849 10.557 1.00 36.56 530 ILE A CA 1
ATOM 4015 C C . ILE A 1 530 ? 27.605 -24.155 10.259 1.00 36.56 530 ILE A C 1
ATOM 4017 O O . ILE A 1 530 ? 27.236 -25.331 10.197 1.00 36.56 530 ILE A O 1
ATOM 4021 N N . SER A 1 531 ? 26.782 -23.127 10.024 1.00 35.75 531 SER A N 1
ATOM 4022 C CA . SER A 1 531 ? 25.363 -23.281 9.669 1.00 35.75 531 SER A CA 1
ATOM 4023 C C . SER A 1 531 ? 25.189 -24.087 8.375 1.00 35.75 531 SER A C 1
ATOM 4025 O O . SER A 1 531 ? 24.467 -25.087 8.349 1.00 35.75 531 SER A O 1
ATOM 4027 N N . THR A 1 532 ? 25.953 -23.738 7.334 1.00 30.86 532 THR A N 1
ATOM 4028 C CA . THR A 1 532 ? 25.928 -24.424 6.030 1.00 30.86 532 THR A CA 1
ATOM 4029 C C . THR A 1 532 ? 26.315 -25.904 6.151 1.00 30.86 532 THR A C 1
ATOM 4031 O O . THR A 1 532 ? 25.638 -26.778 5.608 1.00 30.86 532 THR A O 1
ATOM 4034 N N . ILE A 1 533 ? 27.364 -26.222 6.922 1.00 33.38 533 ILE A N 1
ATOM 4035 C CA . ILE A 1 533 ? 27.813 -27.610 7.142 1.00 33.38 533 ILE A CA 1
ATOM 4036 C C . ILE A 1 533 ? 26.767 -28.431 7.915 1.00 33.38 533 ILE A C 1
ATOM 4038 O O . ILE A 1 533 ? 26.566 -29.612 7.610 1.00 33.38 533 ILE A O 1
ATOM 4042 N N . TYR A 1 534 ? 26.089 -27.831 8.899 1.00 36.25 534 TYR A N 1
ATOM 4043 C CA . TYR A 1 534 ? 25.011 -28.498 9.634 1.00 36.25 534 TYR A CA 1
ATOM 4044 C C . TYR A 1 534 ? 23.799 -28.782 8.743 1.00 36.25 534 TYR A C 1
ATOM 4046 O O . TYR A 1 534 ? 23.268 -29.893 8.787 1.00 36.25 534 TYR A O 1
ATOM 4054 N N . TRP A 1 535 ? 23.403 -27.826 7.900 1.00 34.56 535 TRP A N 1
ATOM 4055 C CA . TRP A 1 535 ? 22.258 -27.973 6.999 1.00 34.56 535 TRP A CA 1
ATOM 4056 C C . TRP A 1 535 ? 22.478 -29.104 5.981 1.00 34.56 535 TRP A C 1
ATOM 4058 O O . TRP A 1 535 ? 21.648 -30.008 5.866 1.00 34.56 535 TRP A O 1
ATOM 4068 N N . CYS A 1 536 ? 23.653 -29.143 5.341 1.00 27.91 536 CYS A N 1
ATOM 4069 C CA . CYS A 1 536 ? 24.031 -30.215 4.413 1.00 27.91 536 CYS A CA 1
ATOM 4070 C C . CYS A 1 536 ? 24.042 -31.607 5.070 1.00 27.91 536 CYS A C 1
ATOM 4072 O O . CYS A 1 536 ? 23.642 -32.590 4.442 1.00 27.91 536 CYS A O 1
ATOM 4074 N N . LYS A 1 537 ? 24.460 -31.717 6.340 1.00 31.89 537 LYS A N 1
ATOM 4075 C CA . LYS A 1 537 ? 24.399 -32.990 7.078 1.00 31.89 537 LYS A CA 1
ATOM 4076 C C . LYS A 1 537 ? 22.973 -33.402 7.429 1.00 31.89 537 LYS A C 1
ATOM 4078 O O . LYS A 1 537 ? 22.656 -34.578 7.277 1.00 31.89 537 LYS A O 1
ATOM 4083 N N . LEU A 1 538 ? 22.129 -32.464 7.864 1.00 32.88 538 LEU A N 1
ATOM 4084 C CA . LEU A 1 538 ? 20.757 -32.758 8.286 1.00 32.88 538 LEU A CA 1
ATOM 4085 C C . LEU A 1 538 ? 19.935 -33.351 7.130 1.00 32.88 538 LEU A C 1
ATOM 4087 O O . LEU A 1 538 ? 19.332 -34.417 7.283 1.00 32.88 538 LEU A O 1
ATOM 4091 N N . VAL A 1 539 ? 20.009 -32.716 5.953 1.00 36.28 539 VAL A N 1
ATOM 4092 C CA . VAL A 1 539 ? 19.372 -33.188 4.711 1.00 36.28 539 VAL A CA 1
ATOM 4093 C C . VAL A 1 539 ? 19.914 -34.557 4.290 1.00 36.28 539 VAL A C 1
ATOM 4095 O O . VAL A 1 539 ? 19.128 -35.452 3.979 1.00 36.28 539 VAL A O 1
ATOM 4098 N N . GLY A 1 540 ? 21.235 -34.763 4.365 1.00 27.72 540 GLY A N 1
ATOM 4099 C CA . GLY A 1 540 ? 21.860 -36.057 4.070 1.00 27.72 540 GLY A CA 1
ATOM 4100 C C . GLY A 1 540 ? 21.332 -37.199 4.948 1.00 27.72 540 GLY A C 1
ATOM 4101 O O . GLY A 1 540 ? 21.007 -38.270 4.439 1.00 27.72 540 GLY A O 1
ATOM 4102 N N . THR A 1 541 ? 21.174 -36.974 6.257 1.00 33.06 541 THR A N 1
ATOM 4103 C CA . THR A 1 541 ? 20.606 -37.992 7.162 1.00 33.06 541 THR A CA 1
ATOM 4104 C C . THR A 1 541 ? 19.112 -38.247 6.958 1.00 33.06 541 THR A C 1
ATOM 4106 O O . THR A 1 541 ? 18.677 -39.386 7.136 1.00 33.06 541 THR A O 1
ATOM 4109 N N . MET A 1 542 ? 18.323 -37.243 6.553 1.00 31.69 542 MET A N 1
ATOM 4110 C CA . MET A 1 542 ? 16.897 -37.437 6.252 1.00 31.69 542 MET A CA 1
ATOM 4111 C C . MET A 1 542 ? 16.681 -38.275 4.983 1.00 31.69 542 MET A C 1
ATOM 4113 O O . MET A 1 542 ? 15.876 -39.206 5.007 1.00 31.69 542 MET A O 1
ATOM 4117 N N . ASP A 1 543 ? 17.436 -38.021 3.910 1.00 28.36 543 ASP A N 1
ATOM 4118 C CA . ASP A 1 543 ? 17.385 -38.831 2.680 1.00 28.36 543 ASP A CA 1
ATOM 4119 C C . ASP A 1 543 ? 17.778 -40.299 2.954 1.00 28.36 543 ASP A C 1
ATOM 4121 O O . ASP A 1 543 ? 17.123 -41.233 2.486 1.00 28.36 543 ASP A O 1
ATOM 4125 N N . GLN A 1 544 ? 18.780 -40.528 3.811 1.00 30.62 544 GLN A N 1
ATOM 4126 C CA . GLN A 1 544 ? 19.209 -41.880 4.185 1.00 30.62 544 GLN A CA 1
ATOM 4127 C C . GLN A 1 544 ? 18.154 -42.651 5.009 1.00 30.62 544 GLN A C 1
ATOM 4129 O O . GLN A 1 544 ? 17.972 -43.853 4.805 1.00 30.62 544 GLN A O 1
ATOM 4134 N N . GLN A 1 545 ? 17.416 -41.979 5.904 1.00 31.92 545 GLN A N 1
ATOM 4135 C CA . GLN A 1 545 ? 16.332 -42.604 6.681 1.00 31.92 545 GLN A CA 1
ATOM 4136 C C . GLN A 1 545 ? 15.068 -42.878 5.851 1.00 31.92 545 GLN A C 1
ATOM 4138 O O . GLN A 1 545 ? 14.415 -43.909 6.046 1.00 31.92 545 GLN A O 1
ATOM 4143 N N . LEU A 1 546 ? 14.736 -41.998 4.901 1.00 35.47 546 LEU A N 1
ATOM 4144 C CA . LEU A 1 546 ? 13.601 -42.194 3.995 1.00 35.47 546 LEU A CA 1
ATOM 4145 C C . LEU A 1 546 ? 13.828 -43.389 3.057 1.00 35.47 546 LEU A C 1
ATOM 4147 O O . LEU A 1 546 ? 12.926 -44.212 2.890 1.00 35.47 546 LEU A O 1
ATOM 4151 N N . ARG A 1 547 ? 15.048 -43.559 2.527 1.00 32.56 547 ARG A N 1
ATOM 4152 C CA . ARG A 1 547 ? 15.402 -44.718 1.685 1.00 32.56 547 ARG A CA 1
ATOM 4153 C C . ARG A 1 547 ? 15.316 -46.044 2.443 1.00 32.56 547 ARG A C 1
ATOM 4155 O O . ARG A 1 547 ? 14.722 -46.988 1.930 1.00 32.56 547 ARG A O 1
ATOM 4162 N N . HIS A 1 548 ? 15.792 -46.105 3.689 1.00 33.50 548 HIS A N 1
ATOM 4163 C CA . HIS A 1 548 ? 15.673 -47.326 4.498 1.00 33.50 548 HIS A CA 1
ATOM 4164 C C . HIS A 1 548 ? 14.229 -47.695 4.881 1.00 33.50 548 HIS A C 1
ATOM 4166 O O . HIS A 1 548 ? 13.947 -48.876 5.076 1.00 33.50 548 HIS A O 1
ATOM 4172 N N . SER A 1 549 ? 13.300 -46.735 4.941 1.00 34.72 549 SER A N 1
ATOM 4173 C CA . SER A 1 549 ? 11.875 -47.042 5.162 1.00 34.72 549 SER A CA 1
ATOM 4174 C C . SER A 1 549 ? 11.176 -47.598 3.913 1.00 34.72 549 SER A C 1
ATOM 4176 O O . SER A 1 549 ? 10.203 -48.338 4.039 1.00 34.72 549 SER A O 1
ATOM 4178 N N . ALA A 1 550 ? 11.666 -47.280 2.709 1.00 33.75 550 ALA A N 1
ATOM 4179 C CA . ALA A 1 550 ? 11.051 -47.705 1.450 1.00 33.75 550 ALA A CA 1
ATOM 4180 C C . ALA A 1 550 ? 11.341 -49.176 1.075 1.00 33.75 550 ALA A C 1
ATOM 4182 O O . ALA A 1 550 ? 10.542 -49.803 0.380 1.00 33.75 550 ALA A O 1
ATOM 4183 N N . GLU A 1 551 ? 12.455 -49.750 1.540 1.00 31.69 551 GLU A N 1
ATOM 4184 C CA . GLU A 1 551 ? 12.889 -51.104 1.146 1.00 31.69 551 GLU A CA 1
ATOM 4185 C C . GLU A 1 551 ? 12.323 -52.239 2.025 1.00 31.69 551 GLU A C 1
ATOM 4187 O O . GLU A 1 551 ? 12.421 -53.411 1.661 1.00 31.69 551 GLU A O 1
ATOM 4192 N N . GLY A 1 552 ? 11.671 -51.923 3.151 1.00 31.03 552 GLY A N 1
ATOM 4193 C CA . GLY A 1 552 ? 11.162 -52.916 4.111 1.00 31.03 552 GLY A CA 1
ATOM 4194 C C . GLY A 1 552 ? 9.854 -53.636 3.732 1.00 31.03 552 GLY A C 1
ATOM 4195 O O . GLY A 1 552 ? 9.400 -54.495 4.484 1.00 31.03 552 GLY A O 1
ATOM 4196 N N . GLY A 1 553 ? 9.215 -53.291 2.607 1.00 29.70 553 GLY A N 1
ATOM 4197 C CA . GLY A 1 553 ? 7.836 -53.695 2.290 1.00 29.70 553 GLY A CA 1
ATOM 4198 C C . GLY A 1 553 ? 7.668 -54.685 1.130 1.00 29.70 553 GLY A C 1
ATOM 4199 O O . GLY A 1 553 ? 7.158 -54.301 0.077 1.00 29.70 553 GLY A O 1
ATOM 4200 N N . ARG A 1 554 ? 8.015 -55.972 1.300 1.00 28.03 554 ARG A N 1
ATOM 4201 C CA . ARG A 1 554 ? 7.611 -57.054 0.367 1.00 28.03 554 ARG A CA 1
ATOM 4202 C C . ARG A 1 554 ? 7.255 -58.365 1.088 1.00 28.03 554 ARG A C 1
ATOM 4204 O O . ARG A 1 554 ? 8.004 -58.797 1.955 1.00 28.03 554 ARG A O 1
ATOM 4211 N N . ARG A 1 555 ? 6.208 -59.042 0.571 1.00 27.31 555 ARG A N 1
ATOM 4212 C CA . ARG A 1 555 ? 5.534 -60.286 1.050 1.00 27.31 555 ARG A CA 1
ATOM 4213 C C . ARG A 1 555 ? 4.558 -60.043 2.222 1.00 27.31 555 ARG A C 1
ATOM 4215 O O . ARG A 1 555 ? 4.836 -59.205 3.063 1.00 27.31 555 ARG A O 1
ATOM 4222 N N . GLU A 1 556 ? 3.390 -60.689 2.321 1.00 26.33 556 GLU A N 1
ATOM 4223 C CA . GLU A 1 556 ? 2.745 -61.737 1.496 1.00 26.33 556 GLU A CA 1
ATOM 4224 C C . GLU A 1 556 ? 1.194 -61.654 1.611 1.00 26.33 556 GLU A C 1
ATOM 4226 O O . GLU A 1 556 ? 0.679 -60.928 2.459 1.00 26.33 556 GLU A O 1
ATOM 4231 N N . LYS A 1 557 ? 0.431 -62.355 0.751 1.00 28.31 557 LYS A N 1
ATOM 4232 C CA . LYS A 1 557 ? -1.055 -62.387 0.769 1.00 28.31 557 LYS A CA 1
ATOM 4233 C C . LYS A 1 557 ? -1.596 -63.647 1.464 1.00 28.31 557 LYS A C 1
ATOM 4235 O O . LYS A 1 557 ? -1.203 -64.733 1.053 1.00 28.31 557 LYS A O 1
ATOM 4240 N N . SER A 1 558 ? -2.636 -63.519 2.298 1.00 25.45 558 SER A N 1
ATOM 4241 C CA . SER A 1 558 ? -3.713 -64.531 2.442 1.00 25.45 558 SER A CA 1
ATOM 4242 C C . SER A 1 558 ? -4.949 -63.992 3.197 1.00 25.45 558 SER A C 1
ATOM 4244 O O . SER A 1 558 ? -4.886 -62.945 3.836 1.00 25.45 558 SER A O 1
ATOM 4246 N N . GLN A 1 559 ? -6.086 -64.687 3.061 1.00 25.56 559 GLN A N 1
ATOM 4247 C CA . GLN A 1 559 ? -7.420 -64.342 3.598 1.00 25.56 559 GLN A CA 1
ATOM 4248 C C . GLN A 1 559 ? -7.570 -64.646 5.105 1.00 25.56 559 GLN A C 1
ATOM 4250 O O . GLN A 1 559 ? -6.944 -65.581 5.591 1.00 25.56 559 GLN A O 1
ATOM 4255 N N . GLU A 1 560 ? -8.448 -63.943 5.838 1.00 26.67 560 GLU A N 1
ATOM 4256 C CA . GLU A 1 560 ? -9.866 -64.312 6.100 1.00 26.67 560 GLU A CA 1
ATOM 4257 C C . GLU A 1 560 ? -10.444 -63.591 7.354 1.00 26.67 560 GLU A C 1
ATOM 4259 O O . GLU A 1 560 ? -9.708 -63.093 8.203 1.00 26.67 560 GLU A O 1
ATOM 4264 N N . ASN A 1 561 ? -11.777 -63.486 7.455 1.00 25.86 561 ASN A N 1
ATOM 4265 C CA . ASN A 1 561 ? -12.495 -62.733 8.501 1.00 25.86 561 ASN A CA 1
ATOM 4266 C C . ASN A 1 561 ? -12.554 -63.448 9.866 1.00 25.86 561 ASN A C 1
ATOM 4268 O O . ASN A 1 561 ? -12.882 -64.633 9.911 1.00 25.86 561 ASN A O 1
ATOM 4272 N N . ARG A 1 562 ? -12.462 -62.678 10.968 1.00 24.14 562 ARG A N 1
ATOM 4273 C CA . ARG A 1 562 ? -13.282 -62.836 12.198 1.00 24.14 562 ARG A CA 1
ATOM 4274 C C . ARG A 1 562 ? -13.121 -61.641 13.151 1.00 24.14 562 ARG A C 1
ATOM 4276 O O . ARG A 1 562 ? -12.005 -61.239 13.459 1.00 24.14 562 ARG A O 1
ATOM 4283 N N . GLU A 1 563 ? -14.240 -61.104 13.634 1.00 23.72 563 GLU A N 1
ATOM 4284 C CA . GLU A 1 563 ? -14.294 -60.062 14.673 1.00 23.72 563 GLU A CA 1
ATOM 4285 C C . GLU A 1 563 ? -14.089 -60.650 16.078 1.00 23.72 563 GLU A C 1
ATOM 4287 O O . GLU A 1 563 ? -14.573 -61.751 16.328 1.00 23.72 563 GLU A O 1
ATOM 4292 N N . TRP A 1 564 ? -13.484 -59.886 17.002 1.00 20.45 564 TRP A N 1
ATOM 4293 C CA . TRP A 1 564 ? -13.835 -59.861 18.437 1.00 20.45 564 TRP A CA 1
ATOM 4294 C C . TRP A 1 564 ? -13.436 -58.523 19.099 1.00 20.45 564 TRP A C 1
ATOM 4296 O O . TRP A 1 564 ? -12.542 -57.814 18.641 1.00 20.45 564 TRP A O 1
ATOM 4306 N N . VAL A 1 565 ? -14.134 -58.205 20.193 1.00 22.06 565 VAL A N 1
ATOM 4307 C CA . VAL A 1 565 ? -14.178 -56.938 20.959 1.00 22.06 565 VAL A CA 1
ATOM 4308 C C . VAL A 1 565 ? -13.620 -57.201 22.377 1.00 22.06 565 VAL A C 1
ATOM 4310 O O . VAL A 1 565 ? -13.907 -58.263 22.922 1.00 22.06 565 VAL A O 1
ATOM 4313 N N . TRP A 1 566 ? -12.829 -56.349 23.054 1.00 21.59 566 TRP A N 1
ATOM 4314 C CA . TRP A 1 566 ? -12.439 -54.933 22.860 1.00 21.59 566 TRP A CA 1
ATOM 4315 C C . TRP A 1 566 ? -11.033 -54.646 23.456 1.00 21.59 566 TRP A C 1
ATOM 4317 O O . TRP A 1 566 ? -10.490 -55.498 24.157 1.00 21.59 566 TRP A O 1
ATOM 4327 N N . GLY A 1 567 ? -10.480 -53.431 23.289 1.00 19.53 567 GLY A N 1
ATOM 4328 C CA . GLY A 1 567 ? -9.294 -52.975 24.047 1.00 19.53 567 GLY A CA 1
ATOM 4329 C C . GLY A 1 567 ? -8.632 -51.709 23.485 1.00 19.53 567 GLY A C 1
ATOM 4330 O O . GLY A 1 567 ? -8.108 -51.728 22.377 1.00 19.53 567 GLY A O 1
ATOM 4331 N N . GLY A 1 568 ? -8.677 -50.596 24.223 1.00 25.89 568 GLY A N 1
ATOM 4332 C CA . GLY A 1 568 ? -8.322 -49.274 23.692 1.00 25.89 568 GLY A CA 1
ATOM 4333 C C . GLY A 1 568 ? -6.822 -48.987 23.549 1.00 25.89 568 GLY A C 1
ATOM 4334 O O . GLY A 1 568 ? -6.041 -49.202 24.472 1.00 25.89 568 GLY A O 1
ATOM 4335 N N . CYS A 1 569 ? -6.453 -48.376 22.423 1.00 21.78 569 CYS A N 1
ATOM 4336 C CA . CYS A 1 569 ? -5.337 -47.437 22.323 1.00 21.78 569 CYS A CA 1
ATOM 4337 C C . CYS A 1 569 ? -5.659 -46.453 21.188 1.00 21.78 569 CYS A C 1
ATOM 4339 O O . CYS A 1 569 ? -5.826 -46.864 20.038 1.00 21.78 569 CYS A O 1
ATOM 4341 N N . GLU A 1 570 ? -5.829 -45.170 21.509 1.00 23.02 570 GLU A N 1
ATOM 4342 C CA . GLU A 1 570 ? -6.120 -44.150 20.500 1.00 23.02 570 GLU A CA 1
ATOM 4343 C C . GLU A 1 570 ? -4.929 -43.986 19.551 1.00 23.02 570 GLU A C 1
ATOM 4345 O O . GLU A 1 570 ? -3.779 -43.884 19.981 1.00 23.02 570 GLU A O 1
ATOM 4350 N N . ARG A 1 571 ? -5.203 -43.904 18.243 1.00 23.19 571 ARG A N 1
ATOM 4351 C CA . ARG A 1 571 ? -4.206 -43.424 17.282 1.00 23.19 571 ARG A CA 1
ATOM 4352 C C . ARG A 1 571 ? -3.896 -41.967 17.612 1.00 23.19 571 ARG A C 1
ATOM 4354 O O . ARG A 1 571 ? -4.695 -41.086 17.295 1.00 23.19 571 ARG A O 1
ATOM 4361 N N . THR A 1 572 ? -2.726 -41.707 18.186 1.00 24.69 572 THR A N 1
ATOM 4362 C CA . THR A 1 572 ? -2.170 -40.357 18.277 1.00 24.69 572 THR A CA 1
ATOM 4363 C C . THR A 1 572 ? -1.913 -39.829 16.871 1.00 24.69 572 THR A C 1
ATOM 4365 O O . THR A 1 572 ? -0.920 -40.139 16.217 1.00 24.69 572 THR A O 1
ATOM 4368 N N . ASN A 1 573 ? -2.862 -39.034 16.391 1.00 24.08 573 ASN A N 1
ATOM 4369 C CA . ASN A 1 573 ? -2.775 -38.323 15.131 1.00 24.08 573 ASN A CA 1
ATOM 4370 C C . ASN A 1 573 ? -1.721 -37.214 15.298 1.00 24.08 573 ASN A C 1
ATOM 4372 O O . ASN A 1 573 ? -2.008 -36.182 15.908 1.00 24.08 573 ASN A O 1
ATOM 4376 N N . ILE A 1 574 ? -0.482 -37.441 14.841 1.00 29.34 574 ILE A N 1
ATOM 4377 C CA . ILE A 1 574 ? 0.607 -36.454 14.943 1.00 29.34 574 ILE A CA 1
ATOM 4378 C C . ILE A 1 574 ? 0.372 -35.355 13.899 1.00 29.34 574 ILE A C 1
ATOM 4380 O O . ILE A 1 574 ? 0.973 -35.335 12.834 1.00 29.34 574 ILE A O 1
ATOM 4384 N N . ASN A 1 575 ? -0.529 -34.442 14.250 1.00 29.77 575 ASN A N 1
ATOM 4385 C CA . ASN A 1 575 ? -0.800 -33.178 13.568 1.00 29.77 575 ASN A CA 1
ATOM 4386 C C . ASN A 1 575 ? -0.669 -32.005 14.563 1.00 29.77 575 ASN A C 1
ATOM 4388 O O . ASN A 1 575 ? -1.379 -31.006 14.476 1.00 29.77 575 ASN A O 1
ATOM 4392 N N . ASP A 1 576 ? 0.230 -32.138 15.545 1.00 28.95 576 ASP A N 1
ATOM 4393 C CA . ASP A 1 576 ? 0.459 -31.129 16.581 1.00 28.95 576 ASP A CA 1
ATOM 4394 C C . ASP A 1 576 ? 1.815 -30.433 16.388 1.00 28.95 576 ASP A C 1
ATOM 4396 O O . ASP A 1 576 ? 2.824 -30.747 17.031 1.00 28.95 576 ASP A O 1
ATOM 4400 N N . ASN A 1 577 ? 1.824 -29.439 15.491 1.00 39.25 577 ASN A N 1
ATOM 4401 C CA . ASN A 1 577 ? 2.982 -28.578 15.214 1.00 39.25 577 ASN A CA 1
ATOM 4402 C C . ASN A 1 577 ? 3.578 -27.944 16.488 1.00 39.25 577 ASN A C 1
ATOM 4404 O O . ASN A 1 577 ? 4.755 -27.581 16.501 1.00 39.25 577 ASN A O 1
ATOM 4408 N N . ARG A 1 578 ? 2.821 -27.856 17.595 1.00 31.97 578 ARG A N 1
ATOM 4409 C CA . ARG A 1 578 ? 3.315 -27.330 18.877 1.00 31.97 578 ARG A CA 1
ATOM 4410 C C . ARG A 1 578 ? 4.529 -28.078 19.424 1.00 31.97 578 ARG A C 1
ATOM 4412 O O . ARG A 1 578 ? 5.293 -27.464 20.168 1.00 31.97 578 ARG A O 1
ATOM 4419 N N . LEU A 1 579 ? 4.739 -29.354 19.086 1.00 30.69 579 LEU A N 1
ATOM 4420 C CA . LEU A 1 579 ? 5.917 -30.090 19.560 1.00 30.69 579 LEU A CA 1
ATOM 4421 C C . LEU A 1 579 ? 7.202 -29.649 18.835 1.00 30.69 579 LEU A C 1
ATOM 4423 O O . LEU A 1 579 ? 8.219 -29.422 19.488 1.00 30.69 579 LEU A O 1
ATOM 4427 N N . LEU A 1 580 ? 7.130 -29.442 17.515 1.00 35.31 580 LEU A N 1
ATOM 4428 C CA . LEU A 1 580 ? 8.221 -28.889 16.700 1.00 35.31 580 LEU A CA 1
ATOM 4429 C C . LEU A 1 580 ? 8.538 -27.440 17.097 1.00 35.31 580 LEU A C 1
ATOM 4431 O O . LEU A 1 580 ? 9.701 -27.107 17.322 1.00 35.31 580 LEU A O 1
ATOM 4435 N N . TYR A 1 581 ? 7.510 -26.607 17.299 1.00 33.91 581 TYR A N 1
ATOM 4436 C CA . TYR A 1 581 ? 7.695 -25.246 17.817 1.00 33.91 581 TYR A CA 1
ATOM 4437 C C . TYR A 1 581 ? 8.349 -25.237 19.209 1.00 33.91 581 TYR A C 1
ATOM 4439 O O . TYR A 1 581 ? 9.260 -24.446 19.439 1.00 33.91 581 TYR A O 1
ATOM 4447 N N . LYS A 1 582 ? 7.956 -26.130 20.132 1.00 30.47 582 LYS A N 1
ATOM 4448 C CA . LYS A 1 582 ? 8.583 -26.225 21.465 1.00 30.47 582 LYS A CA 1
ATOM 4449 C C . LYS A 1 582 ? 10.031 -26.719 21.422 1.00 30.47 582 LYS A C 1
ATOM 4451 O O . LYS A 1 582 ? 10.838 -26.225 22.204 1.00 30.47 582 LYS A O 1
ATOM 4456 N N . LEU A 1 583 ? 10.371 -27.648 20.527 1.00 31.06 583 LEU A N 1
ATOM 4457 C CA . LEU A 1 583 ? 11.748 -28.129 20.353 1.00 31.06 583 LEU A CA 1
ATOM 4458 C C . LEU A 1 583 ? 12.672 -27.030 19.806 1.00 31.06 583 LEU A C 1
ATOM 4460 O O . LEU A 1 583 ? 13.740 -26.811 20.377 1.00 31.06 583 LEU A O 1
ATOM 4464 N N . ASN A 1 584 ? 12.235 -26.271 18.794 1.00 35.84 584 ASN A N 1
ATOM 4465 C CA . ASN A 1 584 ? 12.981 -25.097 18.324 1.00 35.84 584 ASN A CA 1
ATOM 4466 C C . ASN A 1 584 ? 13.108 -24.021 19.417 1.00 35.84 584 ASN A C 1
ATOM 4468 O O . ASN A 1 584 ? 14.191 -23.476 19.620 1.00 35.84 584 ASN A O 1
ATOM 4472 N N . PHE A 1 585 ? 12.039 -23.751 20.174 1.00 32.03 585 PHE A N 1
ATOM 4473 C CA . PHE A 1 585 ? 12.065 -22.741 21.237 1.00 32.03 585 PHE A CA 1
ATOM 4474 C C . PHE A 1 585 ? 13.014 -23.111 22.394 1.00 32.03 585 PHE A C 1
ATOM 4476 O O . PHE A 1 585 ? 13.687 -22.234 22.933 1.00 32.03 585 PHE A O 1
ATOM 4483 N N . LEU A 1 586 ? 13.125 -24.398 22.755 1.00 29.98 586 LEU A N 1
ATOM 4484 C CA . LEU A 1 586 ? 14.076 -24.852 23.781 1.00 29.98 586 LEU A CA 1
ATOM 4485 C C . LEU A 1 586 ? 15.537 -24.782 23.312 1.00 29.98 586 LEU A C 1
ATOM 4487 O O . LEU A 1 586 ? 16.405 -24.415 24.100 1.00 29.98 586 LEU A O 1
ATOM 4491 N N . MET A 1 587 ? 15.812 -25.096 22.041 1.00 34.34 587 MET A N 1
ATOM 4492 C CA . MET A 1 587 ? 17.162 -24.993 21.465 1.00 34.34 587 MET A CA 1
ATOM 4493 C C . MET A 1 587 ? 17.673 -23.543 21.449 1.00 34.34 587 MET A C 1
ATOM 4495 O O . MET A 1 587 ? 18.852 -23.302 21.698 1.00 34.34 587 MET A O 1
ATOM 4499 N N . ILE A 1 588 ? 16.781 -22.571 21.230 1.00 38.50 588 ILE A N 1
ATOM 4500 C CA . ILE A 1 588 ? 17.099 -21.131 21.233 1.00 38.50 588 ILE A CA 1
ATOM 4501 C C . ILE A 1 588 ? 17.326 -20.584 22.661 1.00 38.50 588 ILE A C 1
ATOM 4503 O O . ILE A 1 588 ? 18.017 -19.585 22.840 1.00 38.50 588 ILE A O 1
ATOM 4507 N N . GLN A 1 589 ? 16.809 -21.252 23.699 1.00 29.72 589 GLN A N 1
ATOM 4508 C CA . GLN A 1 589 ? 16.990 -20.863 25.109 1.00 29.72 589 GLN A CA 1
ATOM 4509 C C . GLN A 1 589 ? 18.342 -21.295 25.720 1.00 29.72 589 GLN A C 1
ATOM 4511 O O . GLN A 1 589 ? 18.612 -20.988 26.884 1.00 29.72 589 GLN A O 1
ATOM 4516 N N . MET A 1 590 ? 19.229 -21.971 24.976 1.00 31.88 590 MET A N 1
ATOM 4517 C CA . MET A 1 590 ? 20.587 -22.247 25.462 1.00 31.88 590 MET A CA 1
ATOM 4518 C C . MET A 1 590 ? 21.417 -20.955 25.527 1.00 31.88 590 MET A C 1
ATOM 4520 O O . MET A 1 590 ? 21.843 -20.401 24.517 1.00 31.88 590 MET A O 1
ATOM 4524 N N . ASN A 1 591 ? 21.656 -20.490 26.755 1.00 35.09 591 ASN A N 1
ATOM 4525 C CA . ASN A 1 591 ? 22.336 -19.235 27.073 1.00 35.09 591 ASN A CA 1
ATOM 4526 C C . ASN A 1 591 ? 23.694 -19.102 26.346 1.00 35.09 591 ASN A C 1
ATOM 4528 O O . ASN A 1 591 ? 24.589 -19.931 26.528 1.00 35.09 591 ASN A O 1
ATOM 4532 N N . GLN A 1 592 ? 23.866 -18.031 25.560 1.00 37.47 592 GLN A N 1
ATOM 4533 C CA . GLN A 1 592 ? 25.010 -17.823 24.654 1.00 37.47 592 GLN A CA 1
ATOM 4534 C C . GLN A 1 592 ? 26.383 -17.930 25.347 1.00 37.47 592 GLN A C 1
ATOM 4536 O O . GLN A 1 592 ? 27.354 -18.382 24.737 1.00 37.47 592 GLN A O 1
ATOM 4541 N N . ARG A 1 593 ? 26.471 -17.597 26.646 1.00 32.34 593 ARG A N 1
ATOM 4542 C CA . ARG A 1 593 ? 27.702 -17.759 27.444 1.00 32.34 593 ARG A CA 1
ATOM 4543 C C . ARG A 1 593 ? 28.169 -19.213 27.559 1.00 32.34 593 ARG A C 1
ATOM 4545 O O . ARG A 1 593 ? 29.372 -19.455 27.564 1.00 32.34 593 ARG A O 1
ATOM 4552 N N . THR A 1 594 ? 27.250 -20.174 27.636 1.00 35.62 594 THR A N 1
ATOM 4553 C CA . THR A 1 594 ? 27.582 -21.599 27.795 1.00 35.62 594 THR A CA 1
ATOM 4554 C C . THR A 1 594 ? 28.171 -22.181 26.509 1.00 35.62 594 THR A C 1
ATOM 4556 O O . THR A 1 594 ? 29.109 -22.974 26.568 1.00 35.62 594 THR A O 1
ATOM 4559 N N . LEU A 1 595 ? 27.683 -21.738 25.344 1.00 35.91 595 LEU A N 1
ATOM 4560 C CA . LEU A 1 595 ? 28.219 -22.154 24.045 1.00 35.91 595 LEU A CA 1
ATOM 4561 C C . LEU A 1 595 ? 29.631 -21.583 23.815 1.00 35.91 595 LEU A C 1
ATOM 4563 O O . LEU A 1 595 ? 30.541 -22.321 23.439 1.00 35.91 595 LEU A O 1
ATOM 4567 N N . LEU A 1 596 ? 29.844 -20.297 24.131 1.00 34.81 596 LEU A N 1
ATOM 4568 C CA . LEU A 1 596 ? 31.160 -19.651 24.021 1.00 34.81 596 LEU A CA 1
ATOM 4569 C C . LEU A 1 596 ? 32.212 -20.272 24.958 1.00 34.81 596 LEU A C 1
ATOM 4571 O O . LEU A 1 596 ? 33.367 -20.428 24.560 1.00 34.81 596 LEU A O 1
ATOM 4575 N N . GLN A 1 597 ? 31.838 -20.651 26.186 1.00 32.69 597 GLN A N 1
ATOM 4576 C CA . GLN A 1 597 ? 32.762 -21.292 27.136 1.00 32.69 597 GLN A CA 1
ATOM 4577 C C . GLN A 1 597 ? 33.215 -22.689 26.692 1.00 32.69 597 GLN A C 1
ATOM 4579 O O . GLN A 1 597 ? 34.356 -23.066 26.949 1.00 32.69 597 GLN A O 1
ATOM 4584 N N . LEU A 1 598 ? 32.362 -23.443 25.994 1.00 33.91 598 LEU A N 1
ATOM 4585 C CA . LEU A 1 598 ? 32.754 -24.727 25.408 1.00 33.91 598 LEU A CA 1
ATOM 4586 C C . LEU A 1 598 ? 33.736 -24.525 24.242 1.00 33.91 598 LEU A C 1
ATOM 4588 O O . LEU A 1 598 ? 34.783 -25.170 24.209 1.00 33.91 598 LEU A O 1
ATOM 4592 N N . ILE A 1 599 ? 33.448 -23.584 23.337 1.00 38.03 599 ILE A N 1
ATOM 4593 C CA . ILE A 1 599 ? 34.251 -23.327 22.125 1.00 38.03 599 ILE A CA 1
ATOM 4594 C C . ILE A 1 599 ? 35.628 -22.722 22.453 1.00 38.03 599 ILE A C 1
ATOM 4596 O O . ILE A 1 599 ? 36.631 -23.101 21.853 1.00 38.03 599 ILE A O 1
ATOM 4600 N N . THR A 1 600 ? 35.717 -21.829 23.442 1.00 35.25 600 THR A N 1
ATOM 4601 C CA . THR A 1 600 ? 36.993 -21.195 23.838 1.00 35.25 600 THR A CA 1
ATOM 4602 C C . THR A 1 600 ? 37.959 -22.127 24.580 1.00 35.25 600 THR A C 1
ATOM 4604 O O . THR A 1 600 ? 39.116 -21.760 24.784 1.00 35.25 600 THR A O 1
ATOM 4607 N N . SER A 1 601 ? 37.526 -23.338 24.953 1.00 29.95 601 SER A N 1
ATOM 4608 C CA . SER A 1 601 ? 38.363 -24.318 25.660 1.00 29.95 601 SER A CA 1
ATOM 4609 C C . SER A 1 601 ? 39.217 -25.216 24.745 1.00 29.95 601 SER A C 1
ATOM 4611 O O . SER A 1 601 ? 40.149 -25.855 25.232 1.00 29.95 601 SER A O 1
ATOM 4613 N N . SER A 1 602 ? 38.954 -25.251 23.431 1.00 29.58 602 SER A N 1
ATOM 4614 C CA . SER A 1 602 ? 39.639 -26.136 22.474 1.00 29.58 602 SER A CA 1
ATOM 4615 C C . SER A 1 602 ? 40.505 -25.369 21.462 1.00 29.58 602 SER A C 1
ATOM 4617 O O . SER A 1 602 ? 40.040 -24.999 20.391 1.00 29.58 602 SER A O 1
ATOM 4619 N N . GLU A 1 603 ? 41.766 -25.161 21.851 1.00 34.44 603 GLU A N 1
ATOM 4620 C CA . GLU A 1 603 ? 42.965 -24.764 21.084 1.00 34.44 603 GLU A CA 1
ATOM 4621 C C . GLU A 1 603 ? 42.878 -23.867 19.826 1.00 34.44 603 GLU A C 1
ATOM 4623 O O . GLU A 1 603 ? 42.382 -24.229 18.762 1.00 34.44 603 GLU A O 1
ATOM 4628 N N . ARG A 1 604 ? 43.637 -22.762 19.890 1.00 32.47 604 ARG A N 1
ATOM 4629 C CA . ARG A 1 604 ? 44.177 -22.053 18.719 1.00 32.47 604 ARG A CA 1
ATOM 4630 C C . ARG A 1 604 ? 45.167 -22.940 17.948 1.00 32.47 604 ARG A C 1
ATOM 4632 O O . ARG A 1 604 ? 46.164 -23.362 18.534 1.00 32.47 604 ARG A O 1
ATOM 4639 N N . ARG A 1 605 ? 45.024 -23.061 16.623 1.00 27.50 605 ARG A N 1
ATOM 4640 C CA . ARG A 1 605 ? 46.154 -23.315 15.704 1.00 27.50 605 ARG A CA 1
ATOM 4641 C C . ARG A 1 605 ? 45.833 -22.836 14.279 1.00 27.50 605 ARG A C 1
ATOM 4643 O O . ARG A 1 605 ? 44.755 -23.101 13.765 1.00 27.50 605 ARG A O 1
ATOM 4650 N N . TYR A 1 606 ? 46.767 -22.099 13.672 1.00 29.00 606 TYR A N 1
ATOM 4651 C CA . TYR A 1 606 ? 46.657 -21.551 12.312 1.00 29.00 606 TYR A CA 1
ATOM 4652 C C . TYR A 1 606 ? 46.756 -22.651 11.246 1.00 29.00 606 TYR A C 1
ATOM 4654 O O . TYR A 1 606 ? 47.568 -23.562 11.396 1.00 29.00 606 TYR A O 1
ATOM 4662 N N . LEU A 1 607 ? 46.031 -22.500 10.131 1.00 23.83 607 LEU A N 1
ATOM 4663 C CA . LEU A 1 607 ? 46.247 -23.267 8.900 1.00 23.83 607 LEU A CA 1
ATOM 4664 C C . LEU A 1 607 ? 45.963 -22.405 7.660 1.00 23.83 607 LEU A C 1
ATOM 4666 O O . LEU A 1 607 ? 44.818 -22.078 7.358 1.00 23.83 607 LEU A O 1
ATOM 4670 N N . THR A 1 608 ? 47.023 -22.050 6.938 1.00 23.19 608 THR A N 1
ATOM 4671 C CA . THR A 1 608 ? 46.968 -21.384 5.630 1.00 23.19 608 THR A CA 1
ATOM 4672 C C . THR A 1 608 ? 46.933 -22.442 4.530 1.00 23.19 608 THR A C 1
ATOM 4674 O O . THR A 1 608 ? 47.814 -23.299 4.492 1.00 23.19 608 THR A O 1
ATOM 4677 N N . PHE A 1 609 ? 45.985 -22.362 3.593 1.00 23.31 609 PHE A N 1
ATOM 4678 C CA . PHE A 1 609 ? 45.954 -23.236 2.415 1.00 23.31 609 PHE A CA 1
ATOM 4679 C C . PHE A 1 609 ? 46.137 -22.427 1.125 1.00 23.31 609 PHE A C 1
ATOM 4681 O O . PHE A 1 609 ? 45.341 -21.545 0.814 1.00 23.31 609 PHE A O 1
ATOM 4688 N N . ARG A 1 610 ? 47.184 -22.754 0.356 1.00 23.06 610 ARG A N 1
ATOM 4689 C CA . ARG A 1 610 ? 47.297 -22.414 -1.071 1.00 23.06 610 ARG A CA 1
ATOM 4690 C C . ARG A 1 610 ? 46.834 -23.623 -1.879 1.00 23.06 610 ARG A C 1
ATOM 4692 O O . ARG A 1 610 ? 47.305 -24.727 -1.620 1.00 23.06 610 ARG A O 1
ATOM 4699 N N . VAL A 1 611 ? 45.972 -23.409 -2.868 1.00 23.91 611 VAL A N 1
ATOM 4700 C CA . VAL A 1 611 ? 45.606 -24.444 -3.845 1.00 23.91 611 VAL A CA 1
ATOM 4701 C C . VAL A 1 611 ? 46.581 -24.376 -5.021 1.00 23.91 611 VAL A C 1
ATOM 4703 O O . VAL A 1 611 ? 46.770 -23.310 -5.603 1.00 23.91 611 VAL A O 1
ATOM 4706 N N . ALA A 1 612 ? 47.201 -25.507 -5.356 1.00 24.08 612 ALA A N 1
ATOM 4707 C CA . ALA A 1 612 ? 47.973 -25.696 -6.582 1.00 24.08 612 ALA A CA 1
ATOM 4708 C C . ALA A 1 612 ? 47.168 -26.556 -7.573 1.00 24.08 612 ALA A C 1
ATOM 4710 O O . ALA A 1 612 ? 46.324 -27.352 -7.162 1.00 24.08 612 ALA A O 1
ATOM 4711 N N . GLN A 1 613 ? 47.406 -26.360 -8.871 1.00 24.09 613 GLN A N 1
ATOM 4712 C CA . GLN A 1 613 ? 46.690 -27.037 -9.960 1.00 24.09 613 GLN A CA 1
ATOM 4713 C C . GLN A 1 613 ? 47.132 -28.507 -10.153 1.00 24.09 613 GLN A C 1
ATOM 4715 O O . GLN A 1 613 ? 48.222 -28.868 -9.707 1.00 24.09 613 GLN A O 1
ATOM 4720 N N . PRO A 1 614 ? 46.297 -29.357 -10.788 1.00 28.94 614 PRO A N 1
ATOM 4721 C CA . PRO A 1 614 ? 46.549 -30.795 -10.904 1.00 28.94 614 PRO A CA 1
ATOM 4722 C C . PRO A 1 614 ? 47.504 -31.155 -12.053 1.00 28.94 614 PRO A C 1
ATOM 4724 O O . PRO A 1 614 ? 47.516 -30.486 -13.085 1.00 28.94 614 PRO A O 1
ATOM 4727 N N . LEU A 1 615 ? 48.240 -32.257 -11.881 1.00 25.81 615 LEU A N 1
ATOM 4728 C CA . LEU A 1 615 ? 48.946 -33.009 -12.928 1.00 25.81 615 LEU A CA 1
ATOM 4729 C C . LEU A 1 615 ? 48.841 -34.523 -12.643 1.00 25.81 615 LEU A C 1
ATOM 4731 O O . LEU A 1 615 ? 48.518 -34.914 -11.520 1.00 25.81 615 LEU A O 1
ATOM 4735 N N . ASP A 1 616 ? 49.061 -35.324 -13.688 1.00 27.03 616 ASP A N 1
ATOM 4736 C CA . ASP A 1 616 ? 48.499 -36.672 -13.891 1.00 27.03 616 ASP A CA 1
ATOM 4737 C C . ASP A 1 616 ? 49.118 -37.864 -13.119 1.00 27.03 616 ASP A C 1
ATOM 4739 O O . ASP A 1 616 ? 50.202 -37.797 -12.542 1.00 27.03 616 ASP A O 1
ATOM 4743 N N . ASP A 1 617 ? 48.367 -38.972 -13.195 1.00 31.45 617 ASP A N 1
ATOM 4744 C CA . ASP A 1 617 ? 48.634 -40.392 -12.903 1.00 31.45 617 ASP A CA 1
ATOM 4745 C C . ASP A 1 617 ? 50.089 -40.881 -12.712 1.00 31.45 617 ASP A C 1
ATOM 4747 O O . ASP A 1 617 ? 50.946 -40.725 -13.584 1.00 31.45 617 ASP A O 1
ATOM 4751 N N . SER A 1 618 ? 50.315 -41.679 -11.654 1.00 25.64 618 SER A N 1
ATOM 4752 C CA . SER A 1 618 ? 50.867 -43.059 -11.734 1.00 25.64 618 SER A CA 1
ATOM 4753 C C . SER A 1 618 ? 50.980 -43.744 -10.352 1.00 25.64 618 SER A C 1
ATOM 4755 O O . SER A 1 618 ? 51.020 -43.084 -9.313 1.00 25.64 618 SER A O 1
ATOM 4757 N N . ASP A 1 619 ? 50.989 -45.084 -10.336 1.00 27.31 619 ASP A N 1
ATOM 4758 C CA . ASP A 1 619 ? 51.060 -45.936 -9.134 1.00 27.31 619 ASP A CA 1
ATOM 4759 C C . ASP A 1 619 ? 52.427 -45.905 -8.405 1.00 27.31 619 ASP A C 1
ATOM 4761 O O . ASP A 1 619 ? 53.461 -45.998 -9.058 1.00 27.31 619 ASP A O 1
ATOM 4765 N N . GLU A 1 620 ? 52.427 -45.872 -7.057 1.00 26.36 620 GLU A N 1
ATOM 4766 C CA . GLU A 1 620 ? 53.036 -46.894 -6.154 1.00 26.36 620 GLU A CA 1
ATOM 4767 C C . GLU A 1 620 ? 53.139 -46.452 -4.658 1.00 26.36 620 GLU A C 1
ATOM 4769 O O . GLU A 1 620 ? 54.012 -45.701 -4.239 1.00 26.36 620 GLU A O 1
ATOM 4774 N N . GLN A 1 621 ? 52.230 -46.994 -3.834 1.00 25.80 621 GLN A N 1
ATOM 4775 C CA . GLN A 1 621 ? 52.401 -47.552 -2.468 1.00 25.80 621 GLN A CA 1
ATOM 4776 C C . GLN A 1 621 ? 53.221 -46.883 -1.303 1.00 25.80 621 GLN A C 1
ATOM 4778 O O . GLN A 1 621 ? 54.436 -47.010 -1.214 1.00 25.80 621 GLN A O 1
ATOM 4783 N N . VAL A 1 622 ? 52.454 -46.481 -0.253 1.00 25.73 622 VAL A N 1
ATOM 4784 C CA . VAL A 1 622 ? 52.676 -46.500 1.243 1.00 25.73 622 VAL A CA 1
ATOM 4785 C C . VAL A 1 622 ? 53.812 -45.681 1.930 1.00 25.73 622 VAL A C 1
ATOM 4787 O O . VAL A 1 622 ? 54.785 -45.324 1.281 1.00 25.73 622 VAL A O 1
ATOM 4790 N N . PRO A 1 623 ? 53.799 -45.459 3.283 1.00 35.75 623 PRO A N 1
ATOM 4791 C CA . PRO A 1 623 ? 52.704 -45.388 4.289 1.00 35.75 623 PRO A CA 1
ATOM 4792 C C . PRO A 1 623 ? 52.763 -44.151 5.255 1.00 35.75 623 PRO A C 1
ATOM 4794 O O . PRO A 1 623 ? 53.707 -43.375 5.227 1.00 35.75 623 PRO A O 1
ATOM 4797 N N . PHE A 1 624 ? 51.806 -44.093 6.212 1.00 23.73 624 PHE A N 1
ATOM 4798 C CA . PHE A 1 624 ? 51.732 -43.332 7.499 1.00 23.73 624 PHE A CA 1
ATOM 4799 C C . PHE A 1 624 ? 50.860 -42.060 7.595 1.00 23.73 624 PHE A C 1
ATOM 4801 O O . PHE A 1 624 ? 51.268 -40.989 7.172 1.00 23.73 624 PHE A O 1
ATOM 4808 N N . ALA A 1 625 ? 49.730 -42.178 8.324 1.00 24.05 625 ALA A N 1
ATOM 4809 C CA . ALA A 1 625 ? 49.292 -41.292 9.432 1.00 24.05 625 ALA A CA 1
ATOM 4810 C C . ALA A 1 625 ? 47.814 -41.559 9.822 1.00 24.05 625 ALA A C 1
ATOM 4812 O O . ALA A 1 625 ? 46.926 -40.768 9.515 1.00 24.05 625 ALA A O 1
ATOM 4813 N N . LEU A 1 626 ? 47.517 -42.670 10.514 1.00 27.75 626 LEU A N 1
ATOM 4814 C CA . LEU A 1 626 ? 46.143 -42.987 10.955 1.00 27.75 626 LEU A CA 1
ATOM 4815 C C . LEU A 1 626 ? 46.085 -43.389 12.435 1.00 27.75 626 LEU A C 1
ATOM 4817 O O . LEU A 1 626 ? 45.675 -44.487 12.800 1.00 27.75 626 LEU A O 1
ATOM 4821 N N . CYS A 1 627 ? 46.506 -42.467 13.303 1.00 26.47 627 CYS A N 1
ATOM 4822 C CA . CYS A 1 627 ? 46.326 -42.579 14.749 1.00 26.47 627 CYS A CA 1
ATOM 4823 C C . CYS A 1 627 ? 46.231 -41.185 15.390 1.00 26.47 627 CYS A C 1
ATOM 4825 O O . CYS A 1 627 ? 47.244 -40.647 15.811 1.00 26.47 627 CYS A O 1
ATOM 4827 N N . HIS A 1 628 ? 45.021 -40.604 15.409 1.00 28.52 628 HIS A N 1
ATOM 4828 C CA . HIS A 1 628 ? 44.574 -39.598 16.400 1.00 28.52 628 HIS A CA 1
ATOM 4829 C C . HIS A 1 628 ? 43.078 -39.222 16.286 1.00 28.52 628 HIS A C 1
ATOM 4831 O O . HIS A 1 628 ? 42.532 -38.631 17.210 1.00 28.52 628 HIS A O 1
ATOM 4837 N N . LEU A 1 629 ? 42.362 -39.616 15.219 1.00 28.25 629 LEU A N 1
ATOM 4838 C CA . LEU A 1 629 ? 40.935 -39.270 15.053 1.00 28.25 629 LEU A CA 1
ATOM 4839 C C . LEU A 1 629 ? 39.938 -40.052 15.943 1.00 28.25 629 LEU A C 1
ATOM 4841 O O . LEU A 1 629 ? 38.750 -39.734 15.935 1.00 28.25 629 LEU A O 1
ATOM 4845 N N . LYS A 1 630 ? 40.364 -41.089 16.681 1.00 27.67 630 LYS A N 1
ATOM 4846 C CA . LYS A 1 630 ? 39.440 -41.934 17.471 1.00 27.67 630 LYS A CA 1
ATOM 4847 C C . LYS A 1 630 ? 39.040 -41.324 18.819 1.00 27.67 630 LYS A C 1
ATOM 4849 O O . LYS A 1 630 ? 37.893 -41.493 19.234 1.00 27.67 630 LYS A O 1
ATOM 4854 N N . ASP A 1 631 ? 39.931 -40.586 19.475 1.00 29.41 631 ASP A N 1
ATOM 4855 C CA . ASP A 1 631 ? 39.692 -40.118 20.847 1.00 29.41 631 ASP A CA 1
ATOM 4856 C C . ASP A 1 631 ? 38.717 -38.931 20.906 1.00 29.41 631 ASP A C 1
ATOM 4858 O O . ASP A 1 631 ? 37.857 -38.871 21.789 1.00 29.41 631 ASP A O 1
ATOM 4862 N N . THR A 1 632 ? 38.756 -38.042 19.907 1.00 31.66 632 THR A N 1
ATOM 4863 C CA . THR A 1 632 ? 37.826 -36.907 19.781 1.00 31.66 632 THR A CA 1
ATOM 4864 C C . THR A 1 632 ? 36.382 -37.374 19.560 1.00 31.66 632 THR A C 1
ATOM 4866 O O . THR A 1 632 ? 35.457 -36.858 20.186 1.00 31.66 632 THR A O 1
ATOM 4869 N N . VAL A 1 633 ? 36.176 -38.404 18.731 1.00 32.38 633 VAL A N 1
ATOM 4870 C CA . VAL A 1 633 ? 34.842 -38.979 18.463 1.00 32.38 633 VAL A CA 1
ATOM 4871 C C . VAL A 1 633 ? 34.279 -39.672 19.713 1.00 32.38 633 VAL A C 1
ATOM 4873 O O . VAL A 1 633 ? 33.101 -39.513 20.038 1.00 32.38 633 VAL A O 1
ATOM 4876 N N . GLY A 1 634 ? 35.129 -40.369 20.477 1.00 30.70 634 GLY A N 1
ATOM 4877 C CA . GLY A 1 634 ? 34.744 -40.992 21.748 1.00 30.70 634 GLY A CA 1
ATOM 4878 C C . GLY A 1 634 ? 34.393 -39.997 22.865 1.00 30.70 634 GLY A C 1
ATOM 4879 O O . GLY A 1 634 ? 33.647 -40.341 23.785 1.00 30.70 634 GLY A O 1
ATOM 4880 N N . ALA A 1 635 ? 34.904 -38.764 22.823 1.00 32.41 635 ALA A N 1
ATOM 4881 C CA . ALA A 1 635 ? 34.525 -37.710 23.767 1.00 32.41 635 ALA A CA 1
ATOM 4882 C C . ALA A 1 635 ? 33.109 -37.169 23.483 1.00 32.41 635 ALA A C 1
ATOM 4884 O O . ALA A 1 635 ? 32.270 -37.143 24.385 1.00 32.41 635 ALA A O 1
ATOM 4885 N N . VAL A 1 636 ? 32.811 -36.829 22.223 1.00 35.59 636 VAL A N 1
ATOM 4886 C CA . VAL A 1 636 ? 31.516 -36.249 21.807 1.00 35.59 636 VAL A CA 1
ATOM 4887 C C . VAL A 1 636 ? 30.342 -37.213 22.043 1.00 35.59 636 VAL A C 1
ATOM 4889 O O . VAL A 1 636 ? 29.279 -36.796 22.512 1.00 35.59 636 VAL A O 1
ATOM 4892 N N . GLY A 1 637 ? 30.540 -38.516 21.804 1.00 32.03 637 GLY A N 1
ATOM 4893 C CA . GLY A 1 637 ? 29.514 -39.534 22.067 1.00 32.03 637 GLY A CA 1
ATOM 4894 C C . GLY A 1 637 ? 29.103 -39.625 23.544 1.00 32.03 637 GLY A C 1
ATOM 4895 O O . GLY A 1 637 ? 27.914 -39.696 23.856 1.00 32.03 637 GLY A O 1
ATOM 4896 N N . ARG A 1 638 ? 30.070 -39.542 24.471 1.00 32.09 638 ARG A N 1
ATOM 4897 C CA . ARG A 1 638 ? 29.806 -39.621 25.922 1.00 32.09 638 ARG A CA 1
ATOM 4898 C C . ARG A 1 638 ? 29.065 -38.394 26.460 1.00 32.09 638 ARG A C 1
ATOM 4900 O O . ARG A 1 638 ? 28.206 -38.546 27.326 1.00 32.09 638 ARG A O 1
ATOM 4907 N N . VAL A 1 639 ? 29.332 -37.203 25.917 1.00 35.47 639 VAL A N 1
ATOM 4908 C CA . VAL A 1 639 ? 28.611 -35.969 26.286 1.00 35.47 639 VAL A CA 1
ATOM 4909 C C . VAL A 1 639 ? 27.138 -36.040 25.867 1.00 35.47 639 VAL A C 1
ATOM 4911 O O . VAL A 1 639 ? 26.260 -35.740 26.676 1.00 35.47 639 VAL A O 1
ATOM 4914 N N . SER A 1 640 ? 26.846 -36.525 24.654 1.00 33.88 640 SER A N 1
ATOM 4915 C CA . SER A 1 640 ? 25.459 -36.709 24.189 1.00 33.88 640 SER A CA 1
ATOM 4916 C C . SER A 1 640 ? 24.678 -37.705 25.056 1.00 33.88 640 SER A C 1
ATOM 4918 O O . SER A 1 640 ? 23.512 -37.477 25.376 1.00 33.88 640 SER A O 1
ATOM 4920 N N . GLN A 1 641 ? 25.324 -38.793 25.488 1.00 33.31 641 GLN A N 1
ATOM 4921 C CA . GLN A 1 641 ? 24.680 -39.835 26.291 1.00 33.31 641 GLN A CA 1
ATOM 4922 C C . GLN A 1 641 ? 24.388 -39.378 27.735 1.00 33.31 641 GLN A C 1
ATOM 4924 O O . GLN A 1 641 ? 23.335 -39.706 28.287 1.00 33.31 641 GLN A O 1
ATOM 4929 N N . LEU A 1 642 ? 25.263 -38.557 28.329 1.00 34.00 642 LEU A N 1
ATOM 4930 C CA . LEU A 1 642 ? 25.020 -37.916 29.629 1.00 34.00 642 LEU A CA 1
ATOM 4931 C C . LEU A 1 642 ? 23.872 -36.893 29.566 1.00 34.00 642 LEU A C 1
ATOM 4933 O O . LEU A 1 642 ? 22.994 -36.913 30.429 1.00 34.00 642 LEU A O 1
ATOM 4937 N N . LEU A 1 643 ? 23.823 -36.058 28.520 1.00 36.12 643 LEU A N 1
ATOM 4938 C CA . LEU A 1 643 ? 22.740 -35.085 28.313 1.00 36.12 643 LEU A CA 1
ATOM 4939 C C . LEU A 1 643 ? 21.372 -35.761 28.136 1.00 36.12 643 LEU A C 1
ATOM 4941 O O . LEU A 1 643 ? 20.407 -35.369 28.793 1.00 36.12 643 LEU A O 1
ATOM 4945 N N . ALA A 1 644 ? 21.295 -36.820 27.324 1.00 36.22 644 ALA A N 1
ATOM 4946 C CA . ALA A 1 644 ? 20.066 -37.596 27.142 1.00 36.22 644 ALA A CA 1
ATOM 4947 C C . ALA A 1 644 ? 19.567 -38.225 28.459 1.00 36.22 644 ALA A C 1
ATOM 4949 O O . ALA A 1 644 ? 18.366 -38.237 28.729 1.00 36.22 644 ALA A O 1
ATOM 4950 N N . THR A 1 645 ? 20.487 -38.693 29.311 1.00 34.78 645 THR A N 1
ATOM 4951 C CA . THR A 1 645 ? 20.147 -39.294 30.612 1.00 34.78 645 THR A CA 1
ATOM 4952 C C . THR A 1 645 ? 19.649 -38.243 31.617 1.00 34.78 645 THR A C 1
ATOM 4954 O O . THR A 1 645 ? 18.694 -38.501 32.353 1.00 34.78 645 THR A O 1
ATOM 4957 N N . SER A 1 646 ? 20.225 -37.033 31.614 1.00 33.09 646 SER A N 1
ATOM 4958 C CA . SER A 1 646 ? 19.735 -35.913 32.436 1.00 33.09 646 SER A CA 1
ATOM 4959 C C . SER A 1 646 ? 18.322 -35.489 32.021 1.00 33.09 646 SER A C 1
ATOM 4961 O O . SER A 1 646 ? 17.419 -35.452 32.854 1.00 33.09 646 SER A O 1
ATOM 4963 N N . LEU A 1 647 ? 18.100 -35.269 30.719 1.00 36.75 647 LEU A N 1
ATOM 4964 C CA . LEU A 1 647 ? 16.806 -34.839 30.171 1.00 36.75 647 LEU A CA 1
ATOM 4965 C C . LEU A 1 647 ? 15.682 -35.854 30.436 1.00 36.75 647 LEU A C 1
ATOM 4967 O O . LEU A 1 647 ? 14.561 -35.463 30.768 1.00 36.75 647 LEU A O 1
ATOM 4971 N N . ALA A 1 648 ? 15.975 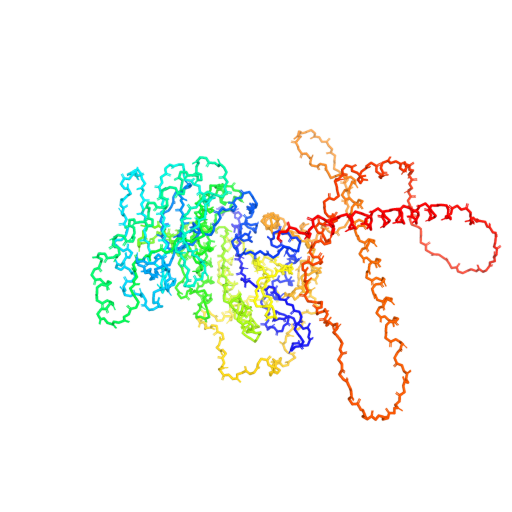-37.156 30.357 1.00 35.22 648 ALA A N 1
ATOM 4972 C CA . ALA A 1 648 ? 15.022 -38.205 30.722 1.00 35.22 648 ALA A CA 1
ATOM 4973 C C . ALA A 1 648 ? 14.644 -38.166 32.218 1.00 35.22 648 ALA A C 1
ATOM 4975 O O . ALA A 1 648 ? 13.491 -38.415 32.576 1.00 35.22 648 ALA A O 1
ATOM 4976 N N . THR A 1 649 ? 15.595 -37.817 33.090 1.00 35.41 649 THR A N 1
ATOM 4977 C CA . THR A 1 649 ? 15.386 -37.762 34.545 1.00 35.41 649 THR A CA 1
ATOM 4978 C C . THR A 1 649 ? 14.547 -36.547 34.957 1.00 35.41 649 THR A C 1
ATOM 4980 O O . THR A 1 649 ? 13.658 -36.673 35.801 1.00 35.41 649 THR A O 1
ATOM 4983 N N . ASP A 1 650 ? 14.754 -35.390 34.324 1.00 35.44 650 ASP A N 1
ATOM 4984 C CA . ASP A 1 650 ? 13.969 -34.180 34.604 1.00 35.44 650 ASP A CA 1
ATOM 4985 C C . ASP A 1 650 ? 12.546 -34.252 34.018 1.00 35.44 650 ASP A C 1
ATOM 4987 O O . ASP A 1 650 ? 11.584 -33.821 34.659 1.00 35.44 650 ASP A O 1
ATOM 4991 N N . CYS A 1 651 ? 12.364 -34.903 32.863 1.00 34.12 651 CYS A N 1
ATOM 4992 C CA . CYS A 1 651 ? 11.034 -35.162 32.298 1.00 34.12 651 CYS A CA 1
ATOM 4993 C C . CYS A 1 651 ? 10.190 -36.118 33.175 1.00 34.12 651 CYS A C 1
ATOM 4995 O O . CYS A 1 651 ? 8.965 -35.996 33.248 1.00 34.12 651 CYS A O 1
ATOM 4997 N N . LEU A 1 652 ? 10.837 -37.037 33.905 1.00 33.12 652 LEU A N 1
ATOM 4998 C CA . LEU A 1 652 ? 10.175 -37.900 34.892 1.00 33.12 652 LEU A CA 1
ATOM 4999 C C . LEU A 1 652 ? 9.799 -37.168 36.192 1.00 33.12 652 LEU A C 1
ATOM 5001 O O . LEU A 1 652 ? 8.847 -37.584 36.855 1.00 33.12 652 LEU A O 1
ATOM 5005 N N . LYS A 1 653 ? 10.484 -36.071 36.547 1.00 32.72 653 LYS A N 1
ATOM 5006 C CA . LYS A 1 653 ? 10.086 -35.210 37.675 1.00 32.72 653 LYS A CA 1
ATOM 5007 C C . LYS A 1 653 ? 8.864 -34.355 37.338 1.00 32.72 653 LYS A C 1
ATOM 5009 O O . LYS A 1 653 ? 7.901 -34.380 38.101 1.00 32.72 653 LYS A O 1
ATOM 5014 N N . SER A 1 654 ? 8.834 -33.682 36.182 1.00 34.16 654 SER A N 1
ATOM 5015 C CA . SER A 1 654 ? 7.713 -32.779 35.842 1.00 34.16 654 SER A CA 1
ATOM 5016 C C . SER A 1 654 ? 6.363 -33.497 35.663 1.00 34.16 654 SER A C 1
ATOM 5018 O O . SER A 1 654 ? 5.303 -32.906 35.882 1.00 34.16 654 SER A O 1
ATOM 5020 N N . ARG A 1 655 ? 6.376 -34.805 35.357 1.00 31.47 655 ARG A N 1
ATOM 5021 C CA . ARG A 1 655 ? 5.172 -35.660 35.337 1.00 31.47 655 ARG A CA 1
ATOM 5022 C C . ARG A 1 655 ? 4.611 -36.034 36.717 1.00 31.47 655 ARG A C 1
ATOM 5024 O O . ARG A 1 655 ? 3.523 -36.598 36.766 1.00 31.47 655 ARG A O 1
ATOM 5031 N N . ARG A 1 656 ? 5.304 -35.748 37.829 1.00 33.06 656 ARG A N 1
ATOM 5032 C CA . ARG A 1 656 ? 4.772 -35.961 39.193 1.00 33.06 656 ARG A CA 1
ATOM 5033 C C . ARG A 1 656 ? 4.140 -34.719 39.823 1.00 33.06 656 ARG A C 1
ATOM 5035 O O . ARG A 1 656 ? 3.388 -34.870 40.775 1.00 33.06 656 ARG A O 1
ATOM 5042 N N . GLU A 1 657 ? 4.385 -33.531 39.277 1.00 35.41 657 GLU A N 1
ATOM 5043 C CA . GLU A 1 657 ? 3.840 -32.259 39.790 1.00 35.41 657 GLU A CA 1
ATOM 5044 C C . GLU A 1 657 ? 2.596 -31.774 39.020 1.00 35.41 657 GLU A C 1
ATOM 5046 O O . GLU A 1 657 ? 1.993 -30.770 39.376 1.00 35.41 657 GLU A O 1
ATOM 5051 N N . SER A 1 658 ? 2.183 -32.504 37.978 1.00 33.03 658 SER A N 1
ATOM 5052 C CA . SER A 1 658 ? 1.051 -32.167 37.096 1.00 33.03 658 SER A CA 1
ATOM 5053 C C . SER A 1 658 ? -0.188 -33.062 37.286 1.00 33.03 658 SER A C 1
ATOM 5055 O O . SER A 1 658 ? -1.128 -32.993 36.500 1.00 33.03 658 SER A O 1
ATOM 5057 N N . ALA A 1 659 ? -0.218 -33.880 38.343 1.00 32.88 659 ALA A N 1
ATOM 5058 C CA . ALA A 1 659 ? -1.372 -34.689 38.743 1.00 32.88 659 ALA A CA 1
ATOM 5059 C C . ALA A 1 659 ? -1.979 -34.138 40.046 1.00 32.88 659 ALA A C 1
ATOM 5061 O O . ALA A 1 659 ? -1.811 -34.725 41.115 1.00 32.88 659 ALA A O 1
ATOM 5062 N N . GLY A 1 660 ? -2.638 -32.977 39.962 1.00 42.41 660 GLY A N 1
ATOM 5063 C CA . GLY A 1 660 ? -3.167 -32.304 41.149 1.00 42.41 660 GLY A CA 1
ATOM 5064 C C . GLY A 1 660 ? -3.702 -30.886 40.947 1.00 42.41 660 GLY A C 1
ATOM 5065 O O . GLY A 1 660 ? -3.406 -30.050 41.791 1.00 42.41 660 GLY A O 1
ATOM 5066 N N . TYR A 1 661 ? -4.454 -30.628 39.870 1.00 33.31 661 TYR A N 1
ATOM 5067 C CA . TYR A 1 661 ? -5.444 -29.543 39.736 1.00 33.31 661 TYR A CA 1
A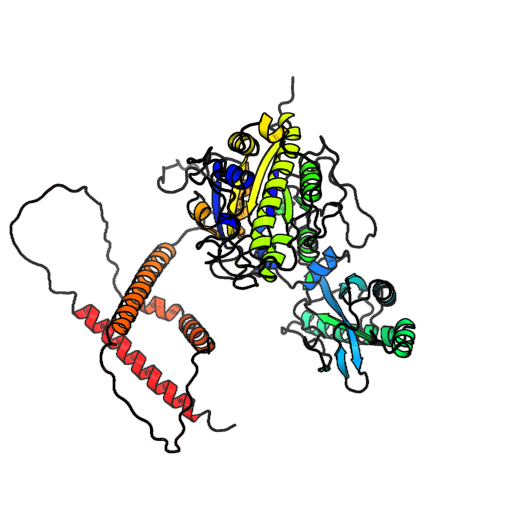TOM 5068 C C . TYR A 1 661 ? -6.459 -29.904 38.644 1.00 33.31 661 TYR A C 1
ATOM 5070 O O . TYR A 1 661 ? -6.026 -30.540 37.656 1.00 33.31 661 TYR A O 1
#

Radius of gyration: 30.74 Å; chains: 1; bounding box: 92×94×73 Å

pLDDT: mean 76.33, std 28.48, range [19.53, 98.88]

Foldseek 3Di:
DPPPDAFFEFEDEEAEAQLAAFQDVLQVRDALQRLFLFLLLLLLQLFFFWAWAQQQDFFDFDDLLCSVCLLLQHHCVPWPFWQQQLLQVLLQADDDFQKKKFWKFQFFADPVVQFGQGRHLWQPCPVPQQVLQVLLQQDAQPVCRQKGWHWGGDHGRIIMIIIDDPLAGSQKFWQDPVDGGGHGDQIAGNDPDPSSRVNSVSRNSSFVRSLVSQVPDVVQVVCVVVVGRGRRTMTGHTMGGLTDDAASCVVQVWQAEEADLRSNVSSSCVSNVHFHFDFPQCNLEQRRWLLSLLVQQLQLRLAPVHFHGWTDHRPDPDTHGHDRRHTRYYYRYRNHLLVCLLVLVSVLNSLQSNVVSLSSLLSLLSNVVRVVVVNHKYKYKYKYSFHRYSVVSGTTRQTIMIIMRTSQSSCVSSVHDVNSNVSDSDTDGRDDDDDPPDPNDRPPPPDDPPPDPVARSDAFTASRGDSVRSCRGLVHYYYSSCNSVVVSVCSVPVPPSSPPDDDDPDDDDDDDDDDDDDDDDPVVVVVVVVVVVVVVVVVVVVVVVVVVVVPPDDDDDDDDDDDDDDDDDDPPPPPDCVVVVVVVVVVVPPDPVVVVVVVVVDDDDDDDDDDDDDDDDDDDDDDDDPPDVPVVVVVVVVVVVVVVVVVVVVVVVVVVVPPDD

InterPro domains:
  IPR004456 2,3-bisphosphoglycerate-independent phosphoglycerate mutase [PF10143] (45-220)
  IPR004456 2,3-bisphosphoglycerate-independent phosphoglycerate mutase [PTHR31209] (1-493)
  IPR004456 2,3-bisphosphoglycerate-independent phosphoglycerate mutase [cd16011] (9-491)
  IPR006124 Metalloenzyme [PF01676] (10-236)
  IPR006124 Metalloenzyme [PF01676] (325-405)
  IPR017850 Alkaline-phosphatase-like, core domain superfamily [G3DSA:3.40.720.10] (181-492)
  IPR017850 Alkaline-phosphatase-like, core domain superfamily [SSF53649] (9-404)
  IPR042253 2,3-bisphosphoglycerate-independent phosphoglycerate mutase superfamily [G3DSA:3.30.70.2130] (82-180)

Sequence (661 aa):
MVNSEEPKRRVAFVLVDGLGDVSLPRFGYKTPLQVANVPNLDAIASAGINGLMDPVEVGLGCGSDTAHLSLLGYDPRVYYRGRGAFESMGAGLAMSPGDIAFKSNFATLDEQTGVVTSRRADRHFEEEGPVLCAALDGLKLPTFPQYEVRVRYATEHRCGVVVKGPKLSGNISGTDPLKDNRLLLQAQPLDDSEEAKHTAAVVNELSKEISRILVAHPINARRAEEGKNIANVVLLRGCGIRIEVPQFEKIHSLWPCMVAPTKIIAGLGLSLGIDILEAPGATGDYRTLLTSKATAIARALSAPVNSCPNVFVPGEDEHKPGRSDGYDFGFLHIKAIDDAGHDKASIFKAKGLEAVDRAIGQLGRLLWQAESTGAFQYYICVTGDHSTPVEYGDHSFEPVPFTLCRLKDFVGAAGGESHLLETSLDPFPLPTIKSGEDLSTDYSSQDENRGKQDQAFKGDTVFEFNEIAAARGCLGRFAGSEMMGIIKTFLKSPRLITLNSVTDAGEVPLQNGFDQAVSISDEWLLQNVISTIYWCKLVGTMDQQLRHSAEGGRREKSQENREWVWGGCERTNINDNRLLYKLNFLMIQMNQRTLLQLITSSERRYLTFRVAQPLDDSDEQVPFALCHLKDTVGAVGRVSQLLATSLATDCLKSRRESAGY

Organism: NCBI:txid2727403

Secondary structure (DSSP, 8-state):
----PPPEEEEEEEEETTBB---BGGGTSB-HHHHS--HHHHHHHHTEEEEEEESSSTT----HHHHHHHHTT--HHHH---HHHHHHHHTT----TT-EEEEEEEEEEETTTTEEEETTS-S--TTHHHHHHHHHTT---SS-TT-EEEEEEEETTEEEEEEESTT--S-B--S--SSSSEEPPPP-BSSS-HHHHHHHHHHHHHHHHHHHHHHT-HHHHHHHHTTPPP--EEEEEEEEE------HHHHHSS-EEEE--SHHHHHHHHHTT-EEE--TT--SSTT--HHHHHHHHHHHHHTTTSPPPEEE-TT-SSEEEPPTT--SEEEEEETHHHHHHHTT-HHHHHHHHHHHHHHHHHHHHHHHHHHTTTSEEEEEEEE-SSB--TTTTS-B-SPEEEEEEEHHHHHHHTT-HHHHHHS--S--PPP-PPTT--TTS-----TT-S----S-SSSSS--S-SHHHHTTSTT-EEEGGGHHHHHHHHHH-TTTGGG-SS---------------PPPPHHHHHHHHHHHHHHHHHHHHHHHHHHHHHTT------------------------THHHHHHHHHHHTS-HHHHHHHHTTS------------------------SSHHHHHHHHHHHHHHHHHHHHHHHHHHTTSSS--